Protein AF-A0A818KPI6-F1 (afdb_monomer)

Sequence (469 aa):
MSRLKVVLLTESNSLTGNDALPYKYYGQKLWEKIQSIVEELHHRCESVDLHKLDFQEHESVNKFLNADIVIMDVTNPDRRPTFMYHKGNRESMDCMDDIVLIQASGVENDNAIQDLKTTCKIKLLIVYRYDESKDVFYDITQSSSPPPLLNTTLKCFLERAADNIQKGLADRYISRMNTRKVELQDSKAYHDFLWNEVCAEMLNETNQEYVTPKLITKLMYAFRDIQDYESMIKLNQRCEQLLEIAKKIRNNMMISYLTAFARSRRNEPGDRDEALSILEHLCHTKKTESELSNDVICLCGRIYKDKYTESFCQDQESLDKAIEWYRRGFAADPNIYAGINLLFLLAIKTEDLKRNNEAYRIIIQLNALLGKKGRSLRDLTDYWDVATYFELHAVQRDWSKACLAALHMYLLNPPIWYLKSTINNLKILHQATRMRNQKKLQQQRSIISDDEDVYSFWIDFFSDSIDSV

Radius of gyration: 31.53 Å; Cα contacts (8 Å, |Δi|>4): 541; chains: 1; bounding box: 68×49×95 Å

Structure (mmCIF, N/CA/C/O backbone):
data_AF-A0A818KPI6-F1
#
_entry.id   AF-A0A818KPI6-F1
#
loop_
_atom_site.group_PDB
_atom_site.id
_atom_site.type_symbol
_atom_site.label_atom_id
_atom_site.label_alt_id
_atom_site.label_comp_id
_atom_site.label_asym_id
_atom_site.label_entity_id
_atom_site.label_seq_id
_atom_site.pdbx_PDB_ins_code
_atom_site.Cartn_x
_atom_site.Cartn_y
_atom_site.Cartn_z
_atom_site.occupancy
_atom_site.B_iso_or_equiv
_atom_site.auth_seq_id
_atom_site.auth_comp_id
_atom_site.auth_asym_id
_atom_site.auth_atom_id
_atom_site.pdbx_PDB_model_num
ATOM 1 N N . MET A 1 1 ? 23.980 13.542 -14.023 1.00 52.22 1 MET A N 1
ATOM 2 C CA . MET A 1 1 ? 22.883 12.872 -14.752 1.00 52.22 1 MET A CA 1
ATOM 3 C C . MET A 1 1 ? 22.825 11.427 -14.296 1.00 52.22 1 MET A C 1
ATOM 5 O O . MET A 1 1 ? 23.882 10.810 -14.182 1.00 52.22 1 MET A O 1
ATOM 9 N N . SER A 1 2 ? 21.639 10.913 -13.959 1.00 60.34 2 SER A N 1
ATOM 10 C CA . SER A 1 2 ? 21.496 9.492 -13.631 1.00 60.34 2 SER A CA 1
ATOM 11 C C . SER A 1 2 ? 21.806 8.648 -14.872 1.00 60.34 2 SER A C 1
ATOM 13 O O . SER A 1 2 ? 21.572 9.069 -16.007 1.00 60.34 2 SER A O 1
ATOM 15 N N . ARG A 1 3 ? 22.402 7.475 -14.657 1.00 78.56 3 ARG A N 1
ATOM 16 C CA . ARG A 1 3 ? 22.762 6.563 -15.744 1.00 78.56 3 ARG A CA 1
ATOM 17 C C . ARG A 1 3 ? 21.515 5.800 -16.176 1.00 78.56 3 ARG A C 1
ATOM 19 O O . ARG A 1 3 ? 20.946 5.089 -15.352 1.00 78.56 3 ARG A O 1
ATOM 26 N N . LEU A 1 4 ? 21.126 5.927 -17.443 1.00 85.19 4 LEU A N 1
ATOM 27 C CA . LEU A 1 4 ? 20.050 5.122 -18.018 1.00 85.19 4 LEU A CA 1
ATOM 28 C C . LEU A 1 4 ? 20.442 3.644 -18.048 1.00 85.19 4 LEU A C 1
ATOM 30 O O . LEU A 1 4 ? 21.602 3.315 -18.314 1.00 85.19 4 LEU A O 1
ATOM 34 N N . LYS A 1 5 ? 19.470 2.762 -17.816 1.00 88.06 5 LYS A N 1
ATOM 35 C CA . LYS A 1 5 ? 19.570 1.334 -18.134 1.00 88.06 5 LYS A CA 1
ATOM 36 C C . LYS A 1 5 ? 19.090 1.109 -19.564 1.00 88.06 5 LYS A C 1
ATOM 38 O O . LYS A 1 5 ? 17.887 1.046 -19.812 1.00 88.06 5 LYS A O 1
ATOM 43 N N . VAL A 1 6 ? 20.032 1.008 -20.493 1.00 91.50 6 VAL A N 1
ATOM 44 C CA . VAL A 1 6 ? 19.756 0.738 -21.905 1.00 91.50 6 VAL A CA 1
ATOM 45 C C . VAL A 1 6 ? 19.936 -0.753 -22.163 1.00 91.50 6 VAL A C 1
ATOM 47 O O . VAL A 1 6 ? 21.008 -1.306 -21.910 1.00 91.50 6 VAL A O 1
ATOM 50 N N . VAL A 1 7 ? 18.890 -1.401 -22.670 1.00 92.50 7 VAL A N 1
ATOM 51 C CA . VAL A 1 7 ? 18.934 -2.805 -23.088 1.00 92.50 7 VAL A CA 1
ATOM 52 C C . VAL A 1 7 ? 18.914 -2.879 -24.607 1.00 92.50 7 VAL A C 1
ATOM 54 O O . VAL A 1 7 ? 18.008 -2.362 -25.259 1.00 92.50 7 VAL A O 1
ATOM 57 N N . LEU A 1 8 ? 19.919 -3.540 -25.168 1.00 91.38 8 LEU A N 1
ATOM 58 C CA . LEU A 1 8 ? 19.976 -3.900 -26.577 1.00 91.38 8 LEU A CA 1
ATOM 59 C C . LEU A 1 8 ? 19.302 -5.256 -26.743 1.00 91.38 8 LEU A C 1
ATOM 61 O O . LEU A 1 8 ? 19.746 -6.244 -26.150 1.00 91.38 8 LEU A O 1
ATOM 65 N N . LEU A 1 9 ? 18.232 -5.310 -27.531 1.00 87.06 9 LEU A N 1
ATOM 66 C CA . LEU A 1 9 ? 17.598 -6.581 -27.840 1.00 87.06 9 LEU A CA 1
ATOM 67 C C . LEU A 1 9 ? 18.358 -7.244 -28.988 1.00 87.06 9 LEU A C 1
ATOM 69 O O . LEU A 1 9 ? 18.337 -6.765 -30.120 1.00 87.06 9 LEU A O 1
ATOM 73 N N . THR A 1 10 ? 19.086 -8.306 -28.660 1.00 80.62 10 THR A N 1
ATOM 74 C CA . THR A 1 10 ? 19.972 -9.015 -29.581 1.00 80.62 10 THR A CA 1
ATOM 75 C C . THR A 1 10 ? 19.346 -10.320 -30.052 1.00 80.62 10 THR A C 1
ATOM 77 O O . THR A 1 10 ? 18.404 -10.845 -29.461 1.00 80.62 10 THR A O 1
ATOM 80 N N . GLU A 1 11 ? 19.894 -10.861 -31.135 1.00 73.94 11 GLU A N 1
ATOM 81 C CA . GLU A 1 11 ? 19.499 -12.154 -31.684 1.00 73.94 11 GLU A CA 1
ATOM 82 C C . GLU A 1 11 ? 20.667 -13.140 -31.504 1.00 73.94 11 GLU A C 1
ATOM 84 O O . GLU A 1 11 ? 21.707 -12.995 -32.155 1.00 73.94 11 GLU A O 1
ATOM 89 N N . SER A 1 12 ? 20.545 -14.149 -30.627 1.00 59.47 12 SER A N 1
ATOM 90 C CA . SER A 1 12 ? 21.544 -15.232 -30.580 1.00 59.47 12 SER A CA 1
ATOM 91 C C . SER A 1 12 ? 21.325 -16.262 -31.693 1.00 59.47 12 SER A C 1
ATOM 93 O O . SER A 1 12 ? 20.212 -16.713 -31.949 1.00 59.47 12 SER A O 1
ATOM 95 N N . ASN A 1 13 ? 22.442 -16.689 -32.291 1.00 50.91 13 ASN A N 1
ATOM 96 C CA . ASN A 1 13 ? 22.673 -17.816 -33.212 1.00 50.91 13 ASN A CA 1
ATOM 97 C C . ASN A 1 13 ? 21.640 -18.978 -33.230 1.00 50.91 13 ASN A C 1
ATOM 99 O O . ASN A 1 13 ? 21.937 -20.072 -32.754 1.00 50.91 13 ASN A O 1
ATOM 103 N N . SER A 1 14 ? 20.494 -18.813 -33.894 1.00 41.81 14 SER A N 1
ATOM 104 C CA . SER A 1 14 ? 19.604 -19.937 -34.266 1.00 41.81 14 SER A CA 1
ATOM 105 C C . SER A 1 14 ? 19.355 -20.072 -35.775 1.00 41.81 14 SER A C 1
ATOM 107 O O . SER A 1 14 ? 18.495 -20.839 -36.194 1.00 41.81 14 SER A O 1
ATOM 109 N N . LEU A 1 15 ? 20.136 -19.389 -36.620 1.00 41.00 15 LEU A N 1
ATOM 110 C CA . LEU A 1 15 ? 20.087 -19.569 -38.076 1.00 41.00 15 LEU A CA 1
ATOM 111 C C . LEU A 1 15 ? 21.225 -20.492 -38.535 1.00 41.00 15 LEU A C 1
ATOM 113 O O . LEU A 1 15 ? 22.336 -20.045 -38.818 1.00 41.00 15 LEU A O 1
ATOM 117 N N . THR A 1 16 ? 20.948 -21.794 -38.605 1.00 37.75 16 THR A N 1
ATOM 118 C CA . THR A 1 16 ? 21.800 -22.817 -39.240 1.00 37.75 16 THR A CA 1
ATOM 119 C C . THR A 1 16 ? 21.494 -22.942 -40.740 1.00 37.75 16 THR A C 1
ATOM 121 O O . THR A 1 16 ? 21.268 -24.041 -41.242 1.00 37.75 16 THR A O 1
ATOM 124 N N . GLY A 1 17 ? 21.456 -21.819 -41.465 1.00 39.09 17 GLY A N 1
ATOM 125 C CA . GLY A 1 17 ? 21.168 -21.780 -42.904 1.00 39.09 17 GLY A CA 1
ATOM 126 C C . GLY A 1 17 ? 22.011 -20.740 -43.644 1.00 39.09 17 GLY A C 1
ATOM 127 O O . GLY A 1 17 ? 22.264 -19.655 -43.124 1.00 39.09 17 GLY A O 1
ATOM 128 N N . ASN A 1 18 ? 22.441 -21.078 -44.864 1.00 37.44 18 ASN A N 1
ATOM 129 C CA . ASN A 1 18 ? 23.335 -20.284 -45.722 1.00 37.44 18 ASN A CA 1
ATOM 130 C C . ASN A 1 18 ? 22.754 -18.940 -46.225 1.00 37.44 18 ASN A C 1
ATOM 132 O O . ASN A 1 18 ? 23.458 -18.223 -46.928 1.00 37.44 18 ASN A O 1
ATOM 136 N N . ASP A 1 19 ? 21.535 -18.556 -45.836 1.00 40.16 19 ASP A N 1
ATOM 137 C CA . ASP A 1 19 ? 20.882 -17.307 -46.270 1.00 40.16 19 ASP A CA 1
ATOM 138 C C . ASP A 1 19 ? 21.080 -16.120 -45.293 1.00 40.16 19 ASP A C 1
ATOM 140 O O . ASP A 1 19 ? 20.613 -15.011 -45.534 1.00 40.16 19 ASP A O 1
ATOM 144 N N . ALA A 1 20 ? 21.820 -16.305 -44.191 1.00 44.19 20 ALA A N 1
ATOM 145 C CA . ALA A 1 20 ? 21.955 -15.328 -43.095 1.00 44.19 20 ALA A CA 1
ATOM 146 C C . ALA A 1 20 ? 23.072 -14.261 -43.264 1.00 44.19 20 ALA A C 1
ATOM 148 O O . ALA A 1 20 ? 23.573 -13.728 -42.271 1.00 44.19 20 ALA A O 1
ATOM 149 N N . LEU A 1 21 ? 23.537 -13.972 -44.483 1.00 44.94 21 LEU A N 1
ATOM 150 C CA . LEU A 1 21 ? 24.880 -13.395 -44.682 1.00 44.94 21 LEU A CA 1
ATOM 151 C C . LEU A 1 21 ? 25.025 -11.848 -44.637 1.00 44.94 21 LEU A C 1
ATOM 153 O O . LEU A 1 21 ? 26.078 -11.410 -44.177 1.00 44.94 21 LEU A O 1
ATOM 157 N N . PRO A 1 22 ? 24.038 -10.992 -44.988 1.00 44.88 22 PRO A N 1
ATOM 158 C CA . PRO A 1 22 ? 24.180 -9.531 -44.830 1.00 44.88 22 PRO A CA 1
ATOM 159 C C . PRO A 1 22 ? 23.738 -9.022 -43.446 1.00 44.88 22 PRO A C 1
ATOM 161 O O . PRO A 1 22 ? 24.475 -8.299 -42.775 1.00 44.88 22 PRO A O 1
ATOM 164 N N . TYR A 1 23 ? 22.557 -9.439 -42.974 1.00 50.38 23 TYR A N 1
ATOM 165 C CA . TYR A 1 23 ? 21.965 -8.937 -41.725 1.00 50.38 23 TYR A CA 1
ATOM 166 C C . TYR A 1 23 ? 22.802 -9.276 -40.487 1.00 50.38 23 TYR A C 1
ATOM 168 O O . TYR A 1 23 ? 22.930 -8.458 -39.580 1.00 50.38 23 TYR A O 1
ATOM 176 N N . LYS A 1 24 ? 23.451 -10.446 -40.477 1.00 55.09 24 LYS A N 1
ATOM 177 C CA . LYS A 1 24 ? 24.303 -10.885 -39.365 1.00 55.09 24 LYS A CA 1
ATOM 178 C C . LYS A 1 24 ? 25.578 -10.044 -39.232 1.00 55.09 24 LYS A C 1
ATOM 180 O O . LYS A 1 24 ? 25.987 -9.725 -38.120 1.00 55.09 24 LYS A O 1
ATOM 185 N N . TYR A 1 25 ? 26.191 -9.669 -40.357 1.00 53.59 25 TYR A N 1
ATOM 186 C CA . TYR A 1 25 ? 27.439 -8.902 -40.371 1.00 53.59 25 TYR A CA 1
ATOM 187 C C . TYR A 1 25 ? 27.203 -7.414 -40.077 1.00 53.59 25 TYR A C 1
ATOM 189 O O . TYR A 1 25 ? 27.909 -6.824 -39.256 1.00 53.59 25 TYR A O 1
ATOM 197 N N . TYR A 1 26 ? 26.177 -6.807 -40.685 1.00 64.75 26 TYR A N 1
ATOM 198 C CA . TYR A 1 26 ? 25.840 -5.403 -40.422 1.00 64.75 26 TYR A CA 1
ATOM 199 C C . TYR A 1 26 ? 25.188 -5.203 -39.050 1.00 64.75 26 TYR A C 1
ATOM 201 O O . TYR A 1 26 ? 25.469 -4.196 -38.402 1.00 64.75 26 TYR A O 1
ATOM 209 N N . GLY A 1 27 ? 24.401 -6.173 -38.570 1.00 73.44 27 GLY A N 1
ATOM 210 C CA . GLY A 1 27 ? 23.798 -6.144 -37.237 1.00 73.44 27 GLY A CA 1
ATOM 211 C C . GLY A 1 27 ? 24.841 -6.127 -36.119 1.00 73.44 27 GLY A C 1
ATOM 212 O O . GLY A 1 27 ? 24.737 -5.319 -35.202 1.00 73.44 27 GLY A O 1
ATOM 213 N N . GLN A 1 28 ? 25.908 -6.931 -36.225 1.00 78.19 28 GLN A N 1
ATOM 214 C CA . GLN A 1 28 ? 26.995 -6.897 -35.240 1.00 78.19 28 GLN A CA 1
ATOM 215 C C . GLN A 1 28 ? 27.688 -5.524 -35.202 1.00 78.19 28 GLN A C 1
ATOM 217 O O . GLN A 1 28 ? 27.847 -4.947 -34.128 1.00 78.19 28 GLN A O 1
ATOM 222 N N . LYS A 1 29 ? 28.033 -4.960 -36.369 1.00 84.19 29 LYS A N 1
ATOM 223 C CA . LYS A 1 29 ? 28.643 -3.621 -36.453 1.00 84.19 29 LYS A CA 1
ATOM 224 C C . LYS A 1 29 ? 27.731 -2.517 -35.919 1.00 84.19 29 LYS A C 1
ATOM 226 O O . LYS A 1 29 ? 28.212 -1.548 -35.332 1.00 84.19 29 LYS A O 1
ATOM 231 N N . LEU A 1 30 ? 26.426 -2.631 -36.162 1.00 86.00 30 LEU A N 1
ATOM 232 C CA . LEU A 1 30 ? 25.432 -1.701 -35.637 1.00 86.00 30 LEU A CA 1
ATOM 233 C C . LEU A 1 30 ? 25.415 -1.755 -34.105 1.00 86.00 30 LEU A C 1
ATOM 235 O O . LEU A 1 30 ? 25.507 -0.708 -33.465 1.00 86.00 30 LEU A O 1
ATOM 239 N N . TRP A 1 31 ? 25.378 -2.955 -33.519 1.00 87.38 31 TRP A N 1
ATOM 240 C CA . TRP A 1 31 ? 25.379 -3.124 -32.066 1.00 87.38 31 TRP A CA 1
ATOM 241 C C . TRP A 1 31 ? 26.663 -2.646 -31.400 1.00 87.38 31 TRP A C 1
ATOM 243 O O . TRP A 1 31 ? 26.575 -1.955 -30.389 1.00 87.38 31 TRP A O 1
ATOM 253 N N . GLU A 1 32 ? 27.830 -2.910 -31.989 1.00 87.62 32 GLU A N 1
ATOM 254 C CA . GLU A 1 32 ? 29.113 -2.386 -31.497 1.00 87.62 32 GLU A CA 1
ATOM 255 C C . GLU A 1 32 ? 29.120 -0.846 -31.471 1.00 87.62 32 GLU A C 1
ATOM 257 O O . GLU A 1 32 ? 29.534 -0.235 -30.483 1.00 87.62 32 GLU A O 1
ATOM 262 N N . LYS A 1 33 ? 28.587 -0.195 -32.517 1.00 89.75 33 LYS A N 1
ATOM 263 C CA . LYS A 1 33 ? 28.471 1.274 -32.555 1.00 89.75 33 LYS A CA 1
ATOM 264 C C . LYS A 1 33 ? 27.476 1.807 -31.531 1.00 89.75 33 LYS A C 1
ATOM 266 O O . LYS A 1 33 ? 27.766 2.806 -30.880 1.00 89.75 33 LYS A O 1
ATOM 271 N N . ILE A 1 34 ? 26.323 1.160 -31.369 1.00 91.19 34 ILE A N 1
ATOM 272 C CA . ILE A 1 34 ? 25.312 1.576 -30.388 1.00 91.19 34 ILE A CA 1
ATOM 273 C C . ILE A 1 34 ? 25.848 1.421 -28.968 1.00 91.19 34 ILE A C 1
ATOM 275 O O . ILE A 1 34 ? 25.739 2.356 -28.175 1.00 91.19 34 ILE A O 1
ATOM 279 N N . GLN A 1 35 ? 26.479 0.289 -28.664 1.00 90.75 35 GLN A N 1
ATOM 280 C CA . GLN A 1 35 ? 27.105 0.045 -27.371 1.00 90.75 35 GLN A CA 1
ATOM 281 C C . GLN A 1 35 ? 28.157 1.118 -27.058 1.00 90.75 35 GLN A C 1
ATOM 283 O O . GLN A 1 35 ? 28.107 1.716 -25.984 1.00 90.75 35 GLN A O 1
ATOM 288 N N . SER A 1 36 ? 29.025 1.450 -28.021 1.00 91.25 36 SER A N 1
ATOM 289 C CA . SER A 1 36 ? 30.022 2.514 -27.855 1.00 91.25 36 SER A CA 1
ATOM 290 C C . SER A 1 36 ? 29.397 3.873 -27.515 1.00 91.25 36 SER A C 1
ATOM 292 O O . SER A 1 36 ? 29.967 4.602 -26.709 1.00 91.25 36 SER A O 1
ATOM 294 N N . ILE A 1 37 ? 28.241 4.227 -28.092 1.00 92.00 37 ILE A N 1
ATOM 295 C CA . ILE A 1 37 ? 27.549 5.496 -27.794 1.00 92.00 37 ILE A CA 1
ATOM 296 C C . ILE A 1 37 ? 26.983 5.488 -26.372 1.00 92.00 37 ILE A C 1
ATOM 298 O O . ILE A 1 37 ? 27.109 6.471 -25.642 1.00 92.00 37 ILE A O 1
ATOM 302 N N . VAL A 1 38 ? 26.336 4.388 -25.976 1.00 91.25 38 VAL A N 1
ATOM 303 C CA . VAL A 1 38 ? 25.745 4.241 -24.637 1.00 91.25 38 VAL A CA 1
ATOM 304 C C . VAL A 1 38 ? 26.839 4.329 -23.566 1.00 91.25 38 VAL A C 1
ATOM 306 O O . VAL A 1 38 ? 26.659 5.005 -22.551 1.00 91.25 38 VAL A O 1
ATOM 309 N N . GLU A 1 39 ? 27.991 3.705 -23.816 1.00 90.00 39 GLU A N 1
ATOM 310 C CA . GLU A 1 39 ? 29.166 3.753 -22.942 1.00 90.00 39 GLU A CA 1
ATOM 311 C C . GLU A 1 39 ? 29.824 5.145 -22.907 1.00 90.00 39 GLU A C 1
ATOM 313 O O . GLU A 1 39 ? 30.192 5.611 -21.824 1.00 90.00 39 GLU A O 1
ATOM 318 N N . GLU A 1 40 ? 29.911 5.845 -24.048 1.00 91.94 40 GLU A N 1
ATOM 319 C CA . GLU A 1 40 ? 30.403 7.232 -24.139 1.00 91.94 40 GLU A CA 1
ATOM 320 C C . GLU A 1 40 ? 29.549 8.189 -23.292 1.00 91.94 40 GLU A C 1
ATOM 322 O O . GLU A 1 40 ? 30.080 9.062 -22.608 1.00 91.94 40 GLU A O 1
ATOM 327 N N . LEU A 1 41 ? 28.228 7.987 -23.273 1.00 90.06 41 LEU A N 1
ATOM 328 C CA . LEU A 1 41 ? 27.287 8.730 -22.426 1.00 90.06 41 LEU A CA 1
ATOM 329 C C . LEU A 1 41 ? 27.268 8.258 -20.961 1.00 90.06 41 LEU A C 1
ATOM 331 O O . LEU A 1 41 ? 26.479 8.751 -20.149 1.00 90.06 41 LEU A O 1
ATOM 335 N N . HIS A 1 42 ? 28.132 7.306 -20.599 1.00 87.94 42 HIS A N 1
ATOM 336 C CA . HIS A 1 42 ? 28.221 6.703 -19.271 1.00 87.94 42 HIS A CA 1
ATOM 337 C C . HIS A 1 42 ? 26.912 6.058 -18.789 1.00 87.94 42 HIS A C 1
ATOM 339 O O . HIS A 1 42 ? 26.653 6.006 -17.584 1.00 87.94 42 HIS A O 1
ATOM 345 N N . HIS A 1 43 ? 26.071 5.570 -19.699 1.00 89.31 43 HIS A N 1
ATOM 346 C CA . HIS A 1 43 ? 24.873 4.801 -19.373 1.00 89.31 43 HIS A CA 1
ATOM 347 C C . HIS A 1 43 ? 25.208 3.312 -19.183 1.00 89.31 43 HIS A C 1
ATOM 349 O O . HIS A 1 43 ? 26.260 2.833 -19.605 1.00 89.31 43 HIS A O 1
ATOM 355 N N . ARG A 1 44 ? 24.335 2.566 -18.497 1.00 88.56 44 ARG A N 1
ATOM 356 C CA . ARG A 1 44 ? 24.491 1.114 -18.337 1.00 88.56 44 ARG A CA 1
ATOM 357 C C . ARG A 1 44 ? 23.944 0.441 -19.591 1.00 88.56 44 ARG A C 1
ATOM 359 O O . ARG A 1 44 ? 22.760 0.584 -19.874 1.00 88.56 44 ARG A O 1
ATOM 366 N N . CYS A 1 45 ? 24.798 -0.287 -20.302 1.00 90.56 45 CYS A N 1
ATOM 367 C CA . CYS A 1 45 ? 24.422 -1.059 -21.479 1.00 90.56 45 CYS A CA 1
ATOM 368 C C . CYS A 1 45 ? 24.358 -2.546 -21.126 1.00 90.56 45 CYS A C 1
ATOM 370 O O . CYS A 1 45 ? 25.328 -3.104 -20.614 1.00 90.56 45 CYS A O 1
ATOM 372 N N . GLU A 1 46 ? 23.232 -3.191 -21.406 1.00 90.44 46 GLU A N 1
ATOM 373 C CA . GLU A 1 46 ? 23.077 -4.644 -21.313 1.00 90.44 46 GLU A CA 1
ATOM 374 C C . GLU A 1 46 ? 22.499 -5.189 -22.615 1.00 90.44 46 GLU A C 1
ATOM 376 O O . GLU A 1 46 ? 21.896 -4.449 -23.389 1.00 90.44 46 GLU A O 1
ATOM 381 N N . SER A 1 47 ? 22.677 -6.484 -22.864 1.00 88.75 47 SER A N 1
ATOM 382 C CA . SER A 1 47 ? 22.025 -7.169 -23.977 1.00 88.75 47 SER A CA 1
ATOM 383 C C . SER A 1 47 ? 21.094 -8.260 -23.468 1.00 88.75 47 SER A C 1
ATOM 385 O O . SER A 1 47 ? 21.387 -8.942 -22.481 1.00 88.75 47 SER A O 1
ATOM 387 N N . VAL A 1 48 ? 19.958 -8.405 -24.144 1.00 88.94 48 VAL A N 1
ATOM 388 C CA . VAL A 1 48 ? 18.977 -9.460 -23.891 1.00 88.94 48 VAL A CA 1
ATOM 389 C C . VAL A 1 48 ? 18.662 -10.139 -25.212 1.00 88.94 48 VAL A C 1
ATOM 391 O O . VAL A 1 48 ? 18.294 -9.483 -26.180 1.00 88.94 48 VAL A O 1
ATOM 394 N N . ASP A 1 49 ? 18.804 -11.459 -25.231 1.00 85.69 49 ASP A N 1
ATOM 395 C CA . ASP A 1 49 ? 18.488 -12.272 -26.397 1.00 85.69 49 ASP A CA 1
ATOM 396 C C . ASP A 1 49 ? 16.974 -12.446 -26.531 1.00 85.69 49 ASP A C 1
ATOM 398 O O . ASP A 1 49 ? 16.314 -12.913 -25.597 1.00 85.69 49 ASP A O 1
ATOM 402 N N . LEU A 1 50 ? 16.440 -12.115 -27.705 1.00 84.06 50 LEU A N 1
ATOM 403 C CA . LEU A 1 50 ? 15.022 -12.242 -28.021 1.00 84.06 50 LEU A CA 1
ATOM 404 C C . LEU A 1 50 ? 14.496 -13.661 -27.782 1.00 84.06 50 LEU A C 1
ATOM 406 O O . LEU A 1 50 ? 13.412 -13.827 -27.226 1.00 84.06 50 LEU A O 1
ATOM 410 N N . HIS A 1 51 ? 15.290 -14.685 -28.107 1.00 84.50 51 HIS A N 1
ATOM 411 C CA . HIS A 1 51 ? 14.883 -16.070 -27.885 1.00 84.50 51 HIS A CA 1
ATOM 412 C C . HIS A 1 51 ? 14.661 -16.345 -26.393 1.00 84.50 51 HIS A C 1
ATOM 414 O O . HIS A 1 51 ? 13.736 -17.047 -26.015 1.00 84.50 51 HIS A O 1
ATOM 420 N N . LYS A 1 52 ? 15.457 -15.761 -25.495 1.00 85.88 52 LYS A N 1
ATOM 421 C CA . LYS A 1 52 ? 15.254 -15.956 -24.052 1.00 85.88 52 LYS A CA 1
ATOM 422 C C . LYS A 1 52 ? 13.966 -15.301 -23.550 1.00 85.88 52 LYS A C 1
ATOM 424 O O . LYS A 1 52 ? 13.367 -15.806 -22.603 1.00 85.88 52 LYS A O 1
ATOM 429 N N . LEU A 1 53 ? 13.520 -14.221 -24.194 1.00 85.06 53 LEU A N 1
ATOM 430 C CA . LEU A 1 53 ? 12.233 -13.597 -23.891 1.00 85.06 53 LEU A CA 1
ATOM 431 C C . LEU A 1 53 ? 11.046 -14.450 -24.353 1.00 85.06 53 LEU A C 1
ATOM 433 O O . LEU A 1 53 ? 10.086 -14.572 -23.592 1.00 85.06 53 LEU A O 1
ATOM 437 N N . ASP A 1 54 ? 11.140 -15.098 -25.520 1.00 82.88 54 ASP A N 1
ATOM 438 C CA . ASP A 1 54 ? 10.112 -16.031 -26.016 1.00 82.88 54 ASP A CA 1
ATOM 439 C C . ASP A 1 54 ? 9.862 -17.182 -25.027 1.00 82.88 54 ASP A C 1
ATOM 441 O O . ASP A 1 54 ? 8.722 -17.583 -24.790 1.00 82.88 54 ASP A O 1
ATOM 445 N N . PHE A 1 55 ? 10.928 -17.682 -24.394 1.00 85.00 55 PHE A N 1
ATOM 446 C CA . PHE A 1 55 ? 10.853 -18.735 -23.374 1.00 85.00 55 PHE A CA 1
ATOM 447 C C . PHE A 1 55 ? 10.588 -18.209 -21.954 1.00 85.00 55 PHE A C 1
ATOM 449 O O . PHE A 1 55 ? 10.653 -18.984 -21.000 1.00 85.00 55 PHE A O 1
ATOM 456 N N . GLN A 1 56 ? 10.293 -16.913 -21.803 1.00 82.75 56 GLN A N 1
ATOM 457 C CA . GLN A 1 56 ? 10.047 -16.247 -20.519 1.00 82.75 56 GLN A CA 1
ATOM 458 C C . GLN A 1 56 ? 11.148 -16.512 -19.478 1.00 82.75 56 GLN A C 1
ATOM 460 O O . GLN A 1 56 ? 10.885 -16.697 -18.289 1.00 82.75 56 GLN A O 1
ATOM 465 N N . GLU A 1 57 ? 12.406 -16.539 -19.925 1.00 86.75 57 GLU A N 1
ATOM 466 C CA . GLU A 1 57 ? 13.552 -16.763 -19.052 1.00 86.75 57 GLU A CA 1
ATOM 467 C C . GLU A 1 57 ? 13.672 -15.607 -18.052 1.00 86.75 57 GLU A C 1
ATOM 469 O O . GLU A 1 57 ? 13.811 -14.441 -18.430 1.00 86.75 57 GLU A O 1
ATOM 474 N N . HIS A 1 58 ? 13.569 -15.942 -16.766 1.00 77.62 58 HIS A N 1
ATOM 475 C CA . HIS A 1 58 ? 13.311 -14.983 -15.696 1.00 77.62 58 HIS A CA 1
ATOM 476 C C . HIS A 1 58 ? 14.327 -13.831 -15.645 1.00 77.62 58 HIS A C 1
ATOM 478 O O . HIS A 1 58 ? 13.936 -12.680 -15.442 1.00 77.62 58 HIS A O 1
ATOM 484 N N . GLU A 1 59 ? 15.621 -14.093 -15.855 1.00 83.31 59 GLU A N 1
ATOM 485 C CA . GLU A 1 59 ? 16.646 -13.046 -15.814 1.00 83.31 59 GLU A CA 1
ATOM 486 C C . GLU A 1 59 ? 16.521 -12.095 -17.011 1.00 83.31 59 GLU A C 1
ATOM 488 O O . GLU A 1 59 ? 16.553 -10.874 -16.839 1.00 83.31 59 GLU A O 1
ATOM 493 N N . SER A 1 60 ? 16.324 -12.642 -18.213 1.00 86.25 60 SER A N 1
ATOM 494 C CA . SER A 1 60 ? 16.136 -11.864 -19.443 1.00 86.25 60 SER A CA 1
ATOM 495 C C . SER A 1 60 ? 14.869 -11.014 -19.404 1.00 86.25 60 SER A C 1
ATOM 497 O O . SER A 1 60 ? 14.922 -9.827 -19.732 1.00 86.25 60 SER A O 1
ATOM 499 N N . VAL A 1 61 ? 13.747 -11.580 -18.945 1.00 83.88 61 VAL A N 1
ATOM 500 C CA . VAL A 1 61 ? 12.484 -10.844 -18.782 1.00 83.88 61 VAL A CA 1
ATOM 501 C C . VAL A 1 61 ? 12.659 -9.712 -17.774 1.00 83.88 61 VAL A C 1
ATOM 503 O O . VAL A 1 61 ? 12.279 -8.578 -18.058 1.00 83.88 61 VAL A O 1
ATOM 506 N N . ASN A 1 62 ? 13.297 -9.972 -16.631 1.00 79.75 62 ASN A N 1
ATOM 507 C CA . ASN A 1 62 ? 13.528 -8.933 -15.630 1.00 79.75 62 ASN A CA 1
ATOM 508 C C . ASN A 1 62 ? 14.445 -7.821 -16.147 1.00 79.75 62 ASN A C 1
ATOM 510 O O . ASN A 1 62 ? 14.139 -6.650 -15.934 1.00 79.75 62 ASN A O 1
ATOM 514 N N . LYS A 1 63 ? 15.527 -8.146 -16.866 1.00 85.75 63 LYS A N 1
ATOM 515 C CA . LYS A 1 63 ? 16.393 -7.143 -17.514 1.00 85.75 63 LYS A CA 1
ATOM 516 C C . LYS A 1 63 ? 15.616 -6.287 -18.509 1.00 85.75 63 LYS A C 1
ATOM 518 O O . LYS A 1 63 ? 15.704 -5.063 -18.468 1.00 85.75 63 LYS A O 1
ATOM 523 N N . PHE A 1 64 ? 14.824 -6.926 -19.366 1.00 88.12 64 PHE A N 1
ATOM 524 C CA . PHE A 1 64 ? 14.031 -6.260 -20.394 1.00 88.12 64 PHE A CA 1
ATOM 525 C C . PHE A 1 64 ? 12.949 -5.340 -19.811 1.00 88.12 64 PHE A C 1
ATOM 527 O O . PHE A 1 64 ? 12.807 -4.197 -20.247 1.00 88.12 64 PHE A O 1
ATOM 534 N N . LEU A 1 65 ? 12.197 -5.800 -18.808 1.00 81.00 65 LEU A N 1
ATOM 535 C CA . LEU A 1 65 ? 11.133 -5.006 -18.185 1.00 81.00 65 LEU A CA 1
ATOM 536 C C . LEU A 1 65 ? 11.687 -3.875 -17.306 1.00 81.00 65 LEU A C 1
ATOM 538 O O . LEU A 1 65 ? 11.080 -2.810 -17.235 1.00 81.00 65 LEU A O 1
ATOM 542 N N . ASN A 1 66 ? 12.858 -4.064 -16.690 1.00 78.56 66 ASN A N 1
ATOM 543 C CA . ASN A 1 66 ? 13.509 -3.043 -15.861 1.00 78.56 66 ASN A CA 1
ATOM 544 C C . ASN A 1 66 ? 14.394 -2.058 -16.645 1.00 78.56 66 ASN A C 1
ATOM 546 O O . ASN A 1 66 ? 15.029 -1.194 -16.035 1.00 78.56 66 ASN A O 1
ATOM 550 N N . ALA A 1 67 ? 14.453 -2.169 -17.973 1.00 87.00 67 ALA A N 1
ATOM 551 C CA . ALA A 1 67 ? 15.176 -1.228 -18.818 1.00 87.00 67 ALA A CA 1
ATOM 552 C C . ALA A 1 67 ? 14.457 0.127 -18.895 1.00 87.00 67 ALA A C 1
ATOM 554 O O . ALA A 1 67 ? 13.246 0.184 -19.142 1.00 87.00 67 ALA A O 1
ATOM 555 N N . ASP A 1 68 ? 15.218 1.217 -18.771 1.00 85.62 68 ASP A N 1
ATOM 556 C CA . ASP A 1 68 ? 14.725 2.569 -19.035 1.00 85.62 68 ASP A CA 1
ATOM 557 C C . ASP A 1 68 ? 14.404 2.745 -20.522 1.00 85.62 68 ASP A C 1
ATOM 559 O O . ASP A 1 68 ? 13.373 3.315 -20.869 1.00 85.62 68 ASP A O 1
ATOM 563 N N . ILE A 1 69 ? 15.282 2.228 -21.385 1.00 91.00 69 ILE A N 1
ATOM 564 C CA . ILE A 1 69 ? 15.157 2.269 -22.843 1.00 91.00 69 ILE A CA 1
ATOM 565 C C . ILE A 1 69 ? 15.542 0.901 -23.390 1.00 91.00 69 ILE A C 1
ATOM 567 O O . ILE A 1 69 ? 16.619 0.388 -23.077 1.00 91.00 69 ILE A O 1
ATOM 571 N N . VAL A 1 70 ? 14.696 0.339 -24.248 1.00 91.88 70 VAL A N 1
ATOM 572 C CA . VAL A 1 70 ? 15.068 -0.804 -25.083 1.00 91.88 70 VAL A CA 1
ATOM 573 C C . VAL A 1 70 ? 15.337 -0.317 -26.502 1.00 91.88 70 VAL A C 1
ATOM 575 O O . VAL A 1 70 ? 14.547 0.446 -27.058 1.00 91.88 70 VAL A O 1
ATOM 578 N N . ILE A 1 71 ? 16.445 -0.765 -27.092 1.00 92.62 71 ILE A N 1
ATOM 579 C CA . ILE A 1 71 ? 16.762 -0.553 -28.507 1.00 92.62 71 ILE A CA 1
ATOM 580 C C . ILE A 1 71 ? 16.524 -1.863 -29.258 1.00 92.62 71 ILE A C 1
ATOM 582 O O . ILE A 1 71 ? 17.106 -2.892 -28.910 1.00 92.62 71 ILE A O 1
ATOM 586 N N . MET A 1 72 ? 15.660 -1.821 -30.272 1.00 90.50 72 MET A N 1
ATOM 587 C CA . MET A 1 72 ? 15.228 -2.989 -31.047 1.00 90.50 72 MET A CA 1
ATOM 588 C C . MET A 1 72 ? 15.473 -2.753 -32.534 1.00 90.50 72 MET A C 1
ATOM 590 O O . MET A 1 72 ? 14.948 -1.787 -33.084 1.00 90.50 72 MET A O 1
ATOM 594 N N . ASP A 1 73 ? 16.225 -3.636 -33.191 1.00 89.06 73 ASP A N 1
ATOM 595 C CA . ASP A 1 73 ? 16.328 -3.648 -34.653 1.00 89.06 73 ASP A CA 1
ATOM 596 C C . ASP A 1 73 ? 15.303 -4.627 -35.230 1.00 89.06 73 ASP A C 1
ATOM 598 O O . ASP A 1 73 ? 15.411 -5.836 -35.053 1.00 89.06 73 ASP A O 1
ATOM 602 N N . VAL A 1 74 ? 14.295 -4.091 -35.918 1.00 88.00 74 VAL A N 1
ATOM 603 C CA . VAL A 1 74 ? 13.176 -4.853 -36.498 1.00 88.00 74 VAL A CA 1
ATOM 604 C C . VAL A 1 74 ? 13.345 -5.074 -38.001 1.00 88.00 74 VAL A C 1
ATOM 606 O O . VAL A 1 74 ? 12.380 -5.341 -38.728 1.00 88.00 74 VAL A O 1
ATOM 609 N N . THR A 1 75 ? 14.580 -4.950 -38.487 1.00 86.00 75 THR A N 1
ATOM 610 C CA . THR A 1 75 ? 14.917 -5.163 -39.893 1.00 86.00 75 THR A CA 1
ATOM 611 C C . THR A 1 75 ? 14.525 -6.563 -40.364 1.00 86.00 75 THR A C 1
ATOM 613 O O . THR A 1 75 ? 13.969 -6.676 -41.454 1.00 86.00 75 THR A O 1
ATOM 616 N N . ASN A 1 76 ? 14.721 -7.597 -39.538 1.00 83.56 76 ASN A N 1
ATOM 617 C CA . ASN A 1 76 ? 14.363 -8.982 -39.850 1.00 83.56 76 ASN A CA 1
ATOM 618 C C . ASN A 1 76 ? 12.833 -9.216 -39.780 1.00 83.56 76 ASN A C 1
ATOM 620 O O . ASN A 1 76 ? 12.274 -9.164 -38.679 1.00 83.56 76 ASN A O 1
ATOM 624 N N . PRO A 1 77 ? 12.148 -9.512 -40.906 1.00 82.50 77 PRO A N 1
ATOM 625 C CA . PRO A 1 77 ? 10.701 -9.733 -40.928 1.00 82.50 77 PRO A CA 1
ATOM 626 C C . PRO A 1 77 ? 10.219 -10.853 -40.002 1.00 82.50 77 PRO A C 1
ATOM 628 O O . PRO A 1 77 ? 9.212 -10.675 -39.314 1.00 82.50 77 PRO A O 1
ATOM 631 N N . ASP A 1 78 ? 10.970 -11.954 -39.911 1.00 81.31 78 ASP A N 1
ATOM 632 C CA . ASP A 1 78 ? 10.583 -13.154 -39.153 1.00 81.31 78 ASP A CA 1
ATOM 633 C C . ASP A 1 78 ? 10.463 -12.894 -37.646 1.00 81.31 78 ASP A C 1
ATOM 635 O O . ASP A 1 78 ? 9.804 -13.638 -36.919 1.00 81.31 78 ASP A O 1
ATOM 639 N N . ARG A 1 79 ? 11.112 -11.834 -37.154 1.00 79.19 79 ARG A N 1
ATOM 640 C CA . ARG A 1 79 ? 11.171 -11.494 -35.727 1.00 79.19 79 ARG A CA 1
ATOM 641 C C . ARG A 1 79 ? 10.238 -10.357 -35.337 1.00 79.19 79 ARG A C 1
ATOM 643 O O . ARG A 1 79 ? 9.958 -10.190 -34.149 1.00 79.19 79 ARG A O 1
ATOM 650 N N . ARG A 1 80 ? 9.717 -9.593 -36.307 1.00 84.81 80 ARG A N 1
ATOM 651 C CA . ARG A 1 80 ? 8.827 -8.446 -36.049 1.00 84.81 80 ARG A CA 1
ATOM 652 C C . ARG A 1 80 ? 7.650 -8.791 -35.133 1.00 84.81 80 ARG A C 1
ATOM 654 O O . ARG A 1 80 ? 7.423 -8.008 -34.213 1.00 84.81 80 ARG A O 1
ATOM 661 N N . PRO A 1 81 ? 6.933 -9.924 -35.298 1.00 86.31 81 PRO A N 1
ATOM 662 C CA . PRO A 1 81 ? 5.811 -10.251 -34.417 1.00 86.31 81 PRO A CA 1
ATOM 663 C C . PRO A 1 81 ? 6.219 -10.324 -32.940 1.00 86.31 81 PRO A C 1
ATOM 665 O O . PRO A 1 81 ? 5.564 -9.719 -32.091 1.00 86.31 81 PRO A O 1
ATOM 668 N N . THR A 1 82 ? 7.339 -10.988 -32.641 1.00 84.38 82 THR A N 1
ATOM 669 C CA . THR A 1 82 ? 7.873 -11.111 -31.280 1.00 84.38 82 THR A CA 1
ATOM 670 C C . THR A 1 82 ? 8.314 -9.756 -30.721 1.00 84.38 82 THR A C 1
ATOM 672 O O . THR A 1 82 ? 7.941 -9.401 -29.601 1.00 84.38 82 THR A O 1
ATOM 675 N N . PHE A 1 83 ? 9.045 -8.953 -31.505 1.00 84.38 83 PHE A N 1
ATOM 676 C CA . PHE A 1 83 ? 9.425 -7.594 -31.099 1.00 84.38 83 PHE A CA 1
ATOM 677 C C . PHE A 1 83 ? 8.197 -6.743 -30.750 1.00 84.38 83 PHE A C 1
ATOM 679 O O . PHE A 1 83 ? 8.176 -6.083 -29.710 1.00 84.38 83 PHE A O 1
ATOM 686 N N . MET A 1 84 ? 7.158 -6.781 -31.590 1.00 85.62 84 MET A N 1
ATOM 687 C CA . MET A 1 84 ? 5.938 -6.000 -31.373 1.00 85.62 84 MET A CA 1
ATOM 688 C C . MET A 1 84 ? 5.153 -6.470 -30.148 1.00 85.62 84 MET A C 1
ATOM 690 O O . MET A 1 84 ? 4.626 -5.633 -29.416 1.00 85.62 84 MET A O 1
ATOM 694 N N . TYR A 1 85 ? 5.120 -7.777 -29.872 1.00 87.50 85 TYR A N 1
ATOM 695 C CA . TYR A 1 85 ? 4.514 -8.306 -28.649 1.00 87.50 85 TYR A CA 1
ATOM 696 C C . TYR A 1 85 ? 5.197 -7.742 -27.395 1.00 87.50 85 TYR A C 1
ATOM 698 O O . TYR A 1 85 ? 4.543 -7.158 -26.528 1.00 87.50 85 TYR A O 1
ATOM 706 N N . HIS A 1 86 ? 6.528 -7.825 -27.321 1.00 86.38 86 HIS A N 1
ATOM 707 C CA . HIS A 1 86 ? 7.272 -7.317 -26.168 1.00 86.38 86 HIS A CA 1
ATOM 708 C C . HIS A 1 86 ? 7.244 -5.786 -26.058 1.00 86.38 86 HIS A C 1
ATOM 710 O O . HIS A 1 86 ? 7.204 -5.257 -24.942 1.00 86.38 86 HIS A O 1
ATOM 716 N N . LYS A 1 87 ? 7.190 -5.067 -27.187 1.00 85.44 87 LYS A N 1
ATOM 717 C CA . LYS A 1 87 ? 6.932 -3.621 -27.194 1.00 85.44 87 LYS A CA 1
ATOM 718 C C . LYS A 1 87 ? 5.564 -3.302 -26.591 1.00 85.44 87 LYS A C 1
ATOM 720 O O . LYS A 1 87 ? 5.479 -2.428 -25.733 1.00 85.44 87 LYS A O 1
ATOM 725 N N . GLY A 1 88 ? 4.516 -4.031 -26.979 1.00 86.81 88 GLY A N 1
ATOM 726 C CA . GLY A 1 88 ? 3.175 -3.890 -26.404 1.00 86.81 88 GLY A CA 1
ATOM 727 C C . GLY A 1 88 ? 3.151 -4.138 -24.892 1.00 86.81 88 GLY A C 1
ATOM 728 O O . GLY A 1 88 ? 2.533 -3.372 -24.150 1.00 86.81 88 GLY A O 1
ATOM 729 N N . ASN A 1 89 ? 3.901 -5.134 -24.410 1.00 83.31 89 ASN A N 1
ATOM 730 C CA . ASN A 1 89 ? 4.037 -5.390 -22.973 1.00 83.31 89 ASN A CA 1
ATOM 731 C C . ASN A 1 89 ? 4.647 -4.186 -22.238 1.00 83.31 89 ASN A C 1
ATOM 733 O O . ASN A 1 89 ? 4.119 -3.766 -21.209 1.00 83.31 89 ASN A O 1
ATOM 737 N N . ARG A 1 90 ? 5.703 -3.569 -22.784 1.00 85.12 90 ARG A N 1
ATOM 738 C CA . ARG A 1 90 ? 6.304 -2.355 -22.201 1.00 85.12 90 ARG A CA 1
ATOM 739 C C . ARG A 1 90 ? 5.360 -1.153 -22.237 1.00 85.12 90 ARG A C 1
ATOM 741 O O . ARG A 1 90 ? 5.277 -0.421 -21.252 1.00 85.12 90 ARG A O 1
ATOM 748 N N . GLU A 1 91 ? 4.580 -0.990 -23.306 1.00 82.50 91 GLU A N 1
ATOM 749 C CA . GLU A 1 91 ? 3.549 0.055 -23.376 1.00 82.50 91 GLU A CA 1
ATOM 750 C C . GLU A 1 91 ? 2.478 -0.114 -22.293 1.00 82.50 91 GLU A C 1
ATOM 752 O O . GLU A 1 91 ? 2.048 0.870 -21.693 1.00 82.50 91 GLU A O 1
ATOM 757 N N . SER A 1 92 ? 2.087 -1.353 -21.981 1.00 78.50 92 SER A N 1
ATOM 758 C CA . SER A 1 92 ? 1.139 -1.628 -20.893 1.00 78.50 92 SER A CA 1
ATOM 759 C C . SER A 1 92 ? 1.664 -1.214 -19.508 1.00 78.50 92 SER A C 1
ATOM 761 O O . SER A 1 92 ? 0.875 -0.963 -18.601 1.00 78.50 92 SER A O 1
ATOM 763 N N . MET A 1 93 ? 2.989 -1.088 -19.362 1.00 71.50 93 MET A N 1
ATOM 764 C CA . MET A 1 93 ? 3.678 -0.679 -18.133 1.00 71.50 93 MET A CA 1
ATOM 765 C C . MET A 1 93 ? 4.042 0.813 -18.096 1.00 71.50 93 MET A C 1
ATOM 767 O O . MET A 1 93 ? 4.683 1.260 -17.143 1.00 71.50 93 MET A O 1
ATOM 771 N N . ASP A 1 94 ? 3.620 1.595 -19.094 1.00 73.44 94 ASP A N 1
ATOM 772 C CA . ASP A 1 94 ? 3.987 3.010 -19.273 1.00 73.44 94 ASP A CA 1
ATOM 773 C C . ASP A 1 94 ? 5.491 3.235 -19.555 1.00 73.44 94 ASP A C 1
ATOM 775 O O . ASP A 1 94 ? 6.045 4.317 -19.351 1.00 73.44 94 ASP A O 1
ATOM 779 N N . CYS A 1 95 ? 6.171 2.207 -20.073 1.00 74.44 95 CYS A N 1
ATOM 780 C CA . CYS A 1 95 ? 7.538 2.293 -20.581 1.00 74.44 95 CYS A CA 1
ATOM 781 C C . CYS A 1 95 ? 7.502 2.650 -22.075 1.00 74.44 95 CYS A C 1
ATOM 783 O O . CYS A 1 95 ? 7.386 1.780 -22.937 1.00 74.44 95 CYS A O 1
ATOM 785 N N . MET A 1 96 ? 7.562 3.947 -22.385 1.00 73.88 96 MET A N 1
ATOM 786 C CA . MET A 1 96 ? 7.285 4.463 -23.736 1.00 73.88 96 MET A CA 1
ATOM 787 C C . MET A 1 96 ? 8.524 4.939 -24.507 1.00 73.88 96 MET A C 1
ATOM 789 O O . MET A 1 96 ? 8.404 5.269 -25.685 1.00 73.88 96 MET A O 1
ATOM 793 N N . ASP A 1 97 ? 9.697 4.994 -23.876 1.00 85.00 97 ASP A N 1
ATOM 794 C CA . ASP A 1 97 ? 10.903 5.636 -24.426 1.00 85.00 97 ASP A CA 1
ATOM 795 C C . ASP A 1 97 ? 11.780 4.707 -25.291 1.00 85.00 97 ASP A C 1
ATOM 797 O O . ASP A 1 97 ? 12.941 5.015 -25.559 1.00 85.00 97 ASP A O 1
ATOM 801 N N . ASP A 1 98 ? 11.233 3.578 -25.748 1.00 89.38 98 ASP A N 1
ATOM 802 C CA . ASP A 1 98 ? 11.963 2.606 -26.566 1.00 89.38 98 ASP A CA 1
ATOM 803 C C . ASP A 1 98 ? 12.314 3.156 -27.959 1.00 89.38 98 ASP A C 1
ATOM 805 O O . ASP A 1 98 ? 11.573 3.948 -28.560 1.00 89.38 98 ASP A O 1
ATOM 809 N N . ILE A 1 99 ? 13.444 2.680 -28.485 1.00 92.31 99 ILE A N 1
ATOM 810 C CA . ILE A 1 99 ? 13.993 3.051 -29.789 1.00 92.31 99 ILE A CA 1
ATOM 811 C C . ILE A 1 99 ? 13.842 1.866 -30.738 1.00 92.31 99 ILE A C 1
ATOM 813 O O . ILE A 1 99 ? 14.307 0.762 -30.451 1.00 92.31 99 ILE A O 1
ATOM 817 N N . VAL A 1 100 ? 13.229 2.106 -31.892 1.00 91.81 100 VAL A N 1
ATOM 818 C CA . VAL A 1 100 ? 13.077 1.100 -32.948 1.00 91.81 100 VAL A CA 1
ATOM 819 C C . VAL A 1 100 ? 13.964 1.481 -34.127 1.00 91.81 100 VAL A C 1
ATOM 821 O O . VAL A 1 100 ? 13.913 2.613 -34.606 1.00 91.81 100 VAL A O 1
ATOM 824 N N . LEU A 1 101 ? 14.784 0.545 -34.590 1.00 91.62 101 LEU A N 1
ATOM 825 C CA . LEU A 1 101 ? 15.665 0.683 -35.745 1.00 91.62 101 LEU A CA 1
ATOM 826 C C . LEU A 1 101 ? 15.144 -0.202 -36.878 1.00 91.62 101 LEU A C 1
ATOM 828 O O . LEU A 1 101 ? 14.696 -1.320 -36.634 1.00 91.62 101 LEU A O 1
ATOM 832 N N . ILE A 1 102 ? 15.208 0.286 -38.113 1.00 89.88 102 ILE A N 1
ATOM 833 C CA . ILE A 1 102 ? 14.888 -0.511 -39.300 1.00 89.88 102 ILE A CA 1
ATOM 834 C C . ILE A 1 102 ? 15.738 -0.067 -40.488 1.00 89.88 102 ILE A C 1
ATOM 836 O O . ILE A 1 102 ? 15.861 1.125 -40.776 1.00 89.88 102 ILE A O 1
ATOM 840 N N . GLN A 1 103 ? 16.335 -1.017 -41.199 1.00 88.94 103 GLN A N 1
ATOM 841 C CA . GLN A 1 103 ? 17.114 -0.731 -42.395 1.00 88.94 103 GLN A CA 1
ATOM 842 C C . GLN A 1 103 ? 16.189 -0.352 -43.557 1.00 88.94 103 GLN A C 1
ATOM 844 O O . GLN A 1 103 ? 15.211 -1.050 -43.837 1.00 88.94 103 GLN A O 1
ATOM 849 N N . ALA A 1 104 ? 16.527 0.705 -44.297 1.00 84.50 104 ALA A N 1
ATOM 850 C CA . ALA A 1 104 ? 15.871 1.008 -45.568 1.00 84.50 104 ALA A CA 1
ATOM 851 C C . ALA A 1 104 ? 16.310 0.004 -46.640 1.00 84.50 104 ALA A C 1
ATOM 853 O O . ALA A 1 104 ? 17.290 0.225 -47.359 1.00 84.50 104 ALA A O 1
ATOM 854 N N . SER A 1 105 ? 15.596 -1.116 -46.726 1.00 79.38 105 SER A N 1
ATOM 855 C CA . SER A 1 105 ? 15.832 -2.157 -47.722 1.00 79.38 105 SER A CA 1
ATOM 856 C C . SER A 1 105 ? 14.515 -2.745 -48.223 1.00 79.38 105 SER A C 1
ATOM 858 O O . SER A 1 105 ? 13.846 -3.475 -47.498 1.00 79.38 105 SER A O 1
ATOM 860 N N . GLY A 1 106 ? 14.187 -2.470 -49.486 1.00 75.81 106 GLY A N 1
ATOM 861 C CA . GLY A 1 106 ? 13.050 -3.072 -50.182 1.00 75.81 106 GLY A CA 1
ATOM 862 C C . GLY A 1 106 ? 11.669 -2.576 -49.733 1.00 75.81 106 GLY A C 1
ATOM 863 O O . GLY A 1 106 ? 11.506 -1.938 -48.698 1.00 75.81 106 GLY A O 1
ATOM 864 N N . VAL A 1 107 ? 10.658 -2.922 -50.536 1.00 72.62 107 VAL A N 1
ATOM 865 C CA . VAL A 1 107 ? 9.251 -2.511 -50.346 1.00 72.62 107 VAL A CA 1
ATOM 866 C C . VAL A 1 107 ? 8.666 -3.041 -49.031 1.00 72.62 107 VAL A C 1
ATOM 868 O O . VAL A 1 107 ? 7.809 -2.410 -48.421 1.00 72.62 107 VAL A O 1
ATOM 871 N N . GLU A 1 108 ? 9.136 -4.200 -48.573 1.00 76.38 108 GLU A N 1
ATOM 872 C CA . GLU A 1 108 ? 8.666 -4.822 -47.337 1.00 76.38 108 GLU A CA 1
ATOM 873 C C . GLU A 1 108 ? 8.997 -3.984 -46.093 1.00 76.38 108 GLU A C 1
ATOM 875 O O . GLU A 1 108 ? 8.140 -3.805 -45.226 1.00 76.38 108 GLU A O 1
ATOM 880 N N . ASN A 1 109 ? 10.206 -3.420 -46.016 1.00 80.00 109 ASN A N 1
ATOM 881 C CA . ASN A 1 109 ? 10.590 -2.564 -44.894 1.00 80.00 109 ASN A CA 1
ATOM 882 C C . ASN A 1 109 ? 9.892 -1.205 -44.966 1.00 80.00 109 ASN A C 1
ATOM 884 O O . ASN A 1 109 ? 9.534 -0.661 -43.925 1.00 80.00 109 ASN A O 1
ATOM 888 N N . ASP A 1 110 ? 9.636 -0.688 -46.170 1.00 80.50 110 ASP A N 1
ATOM 889 C CA . ASP A 1 110 ? 8.876 0.552 -46.361 1.00 80.50 110 ASP A CA 1
ATOM 890 C C . ASP A 1 110 ? 7.432 0.418 -45.848 1.00 80.50 110 ASP A C 1
ATOM 892 O O . ASP A 1 110 ? 6.942 1.299 -45.136 1.00 80.50 110 ASP A O 1
ATOM 896 N N . ASN A 1 111 ? 6.772 -0.711 -46.130 1.00 84.06 111 ASN A N 1
ATOM 897 C CA . ASN A 1 111 ? 5.448 -1.013 -45.580 1.00 84.06 111 ASN A CA 1
ATOM 898 C C . ASN A 1 111 ? 5.499 -1.156 -44.051 1.00 84.06 111 ASN A C 1
ATOM 900 O O . ASN A 1 111 ? 4.705 -0.533 -43.346 1.00 84.06 111 ASN A O 1
ATOM 904 N N . ALA A 1 112 ? 6.488 -1.889 -43.524 1.00 83.88 112 ALA A N 1
ATOM 905 C CA . ALA A 1 112 ? 6.655 -2.059 -42.082 1.00 83.88 112 ALA A CA 1
ATOM 906 C C . ALA A 1 112 ? 6.877 -0.721 -41.354 1.00 83.88 112 ALA A C 1
ATOM 908 O O . ALA A 1 112 ? 6.310 -0.502 -40.288 1.00 83.88 112 ALA A O 1
ATOM 909 N N . ILE A 1 113 ? 7.643 0.213 -41.932 1.00 84.69 113 ILE A N 1
ATOM 910 C CA . ILE A 1 113 ? 7.830 1.568 -41.381 1.00 84.69 113 ILE A CA 1
ATOM 911 C C . ILE A 1 113 ? 6.485 2.278 -41.194 1.00 84.69 113 ILE A C 1
ATOM 913 O O . ILE A 1 113 ? 6.291 2.978 -40.195 1.00 84.69 113 ILE A O 1
ATOM 917 N N . GLN A 1 114 ? 5.565 2.123 -42.146 1.00 83.69 114 GLN A N 1
ATOM 918 C CA . GLN A 1 114 ? 4.246 2.738 -42.069 1.00 83.69 114 GLN A CA 1
ATOM 919 C C . GLN A 1 114 ? 3.374 2.071 -40.997 1.00 83.69 114 GLN A C 1
ATOM 921 O O . GLN A 1 114 ? 2.749 2.773 -40.196 1.00 83.69 114 GLN A O 1
ATOM 926 N N . ASP A 1 115 ? 3.393 0.742 -40.917 1.00 85.50 115 ASP A N 1
ATOM 927 C CA . ASP A 1 115 ? 2.632 -0.020 -39.921 1.00 85.50 115 ASP A CA 1
ATOM 928 C C . ASP A 1 115 ? 3.102 0.283 -38.489 1.00 85.50 115 ASP A C 1
ATOM 930 O O . ASP A 1 115 ? 2.283 0.539 -37.600 1.00 85.50 115 ASP A O 1
ATOM 934 N N . LEU A 1 116 ? 4.419 0.372 -38.275 1.00 83.62 116 LEU A N 1
ATOM 935 C CA . LEU A 1 116 ? 5.030 0.714 -36.985 1.00 83.62 116 LEU A CA 1
ATOM 936 C C . LEU A 1 116 ? 4.557 2.070 -36.455 1.00 83.62 116 LEU A C 1
ATOM 938 O O . LEU A 1 116 ? 4.274 2.207 -35.266 1.00 83.62 116 LEU A O 1
ATOM 942 N N . LYS A 1 117 ? 4.433 3.066 -37.341 1.00 81.25 117 LYS A N 1
ATOM 943 C CA . LYS A 1 117 ? 3.966 4.415 -36.981 1.00 81.25 117 LYS A CA 1
ATOM 944 C C . LYS A 1 117 ? 2.493 4.453 -36.574 1.00 81.25 117 LYS A C 1
ATOM 946 O O . LYS A 1 117 ? 2.098 5.379 -35.870 1.00 81.25 117 LYS A O 1
ATOM 951 N N . THR A 1 118 ? 1.682 3.502 -37.038 1.00 82.62 118 THR A N 1
ATOM 952 C CA . THR A 1 118 ? 0.236 3.466 -36.752 1.00 82.62 118 THR A CA 1
ATOM 953 C C . THR A 1 118 ? -0.110 2.593 -35.550 1.00 82.62 118 THR A C 1
ATOM 955 O O . THR A 1 118 ? -1.052 2.910 -34.826 1.00 82.62 118 THR A O 1
ATOM 958 N N . THR A 1 119 ? 0.653 1.522 -35.322 1.00 79.56 119 THR A N 1
ATOM 959 C CA . THR A 1 119 ? 0.298 0.469 -34.359 1.00 79.56 119 THR A CA 1
ATOM 960 C C . THR A 1 119 ? 0.915 0.684 -32.978 1.00 79.56 119 THR A C 1
ATOM 962 O O . THR A 1 119 ? 0.299 0.327 -31.977 1.00 79.56 119 THR A O 1
ATOM 965 N N . CYS A 1 120 ? 2.104 1.290 -32.898 1.00 75.81 120 CYS A N 1
ATOM 966 C CA . CYS A 1 120 ? 2.857 1.407 -31.648 1.00 75.81 120 CYS A CA 1
ATOM 967 C C . CYS A 1 120 ? 3.146 2.865 -31.284 1.00 75.81 120 CYS A C 1
ATOM 969 O O . CYS A 1 120 ? 3.417 3.712 -32.140 1.00 75.81 120 CYS A O 1
ATOM 971 N N . LYS A 1 121 ? 3.184 3.159 -29.981 1.00 80.75 121 LYS A N 1
ATOM 972 C CA . LYS A 1 121 ? 3.707 4.432 -29.473 1.00 80.75 121 LYS A CA 1
ATOM 973 C C . LYS A 1 121 ? 5.229 4.337 -29.419 1.00 80.75 121 LYS A C 1
ATOM 975 O O . LYS A 1 121 ? 5.812 3.945 -28.408 1.00 80.75 121 LYS A O 1
ATOM 980 N N . ILE A 1 122 ? 5.875 4.670 -30.532 1.00 80.69 122 ILE A N 1
ATOM 981 C CA . ILE A 1 122 ? 7.336 4.678 -30.654 1.00 80.69 122 ILE A CA 1
ATOM 982 C C . ILE A 1 122 ? 7.840 6.107 -30.458 1.00 80.69 122 ILE A C 1
ATOM 984 O O . ILE A 1 122 ? 7.470 7.012 -31.208 1.00 80.69 122 ILE A O 1
ATOM 988 N N . LYS A 1 123 ? 8.692 6.320 -29.449 1.00 84.50 123 LYS A N 1
ATOM 989 C CA . LYS A 1 123 ? 9.262 7.645 -29.169 1.00 84.50 123 LYS A CA 1
ATOM 990 C C . LYS A 1 123 ? 10.307 8.049 -30.202 1.00 84.50 123 LYS A C 1
ATOM 992 O O . LYS A 1 123 ? 10.366 9.218 -30.581 1.00 84.50 123 LYS A O 1
ATOM 997 N N . LEU A 1 124 ? 11.104 7.080 -30.653 1.00 90.69 124 LEU A N 1
ATOM 998 C CA . LEU A 1 124 ? 12.084 7.254 -31.713 1.00 90.69 124 LEU A CA 1
ATOM 999 C C . LEU A 1 124 ? 12.109 6.030 -32.632 1.00 90.69 124 LEU A C 1
ATOM 1001 O O . LEU A 1 124 ? 12.465 4.931 -32.217 1.00 90.69 124 LEU A O 1
ATOM 1005 N N . LEU A 1 125 ? 11.748 6.252 -33.893 1.00 91.88 125 LEU A N 1
ATOM 1006 C CA . LEU A 1 125 ? 11.960 5.314 -34.989 1.00 91.88 125 LEU A CA 1
ATOM 1007 C C . LEU A 1 125 ? 13.123 5.847 -35.829 1.00 91.88 125 LEU A C 1
ATOM 1009 O O . LEU A 1 125 ? 13.034 6.981 -36.300 1.00 91.88 125 LEU A O 1
ATOM 1013 N N . ILE A 1 126 ? 14.176 5.052 -36.020 1.00 92.62 126 ILE A N 1
ATOM 1014 C CA . ILE A 1 126 ? 15.283 5.372 -36.927 1.00 92.62 126 ILE A CA 1
ATOM 1015 C C . ILE A 1 126 ? 15.233 4.427 -38.123 1.00 92.62 126 ILE A C 1
ATOM 1017 O O . ILE A 1 126 ? 15.476 3.226 -38.001 1.00 92.62 126 ILE A O 1
ATOM 1021 N N . VAL A 1 127 ? 14.980 4.995 -39.296 1.00 92.38 127 VAL A N 1
ATOM 1022 C CA . VAL A 1 127 ? 15.204 4.331 -40.575 1.00 92.38 127 VAL A CA 1
ATOM 1023 C C . VAL A 1 127 ? 16.659 4.557 -40.961 1.00 92.38 127 VAL A C 1
ATOM 1025 O O . VAL A 1 127 ? 17.066 5.700 -41.173 1.00 92.38 127 VAL A O 1
ATOM 1028 N N . TYR A 1 128 ? 17.455 3.492 -41.039 1.00 91.94 128 TYR A N 1
ATOM 1029 C CA . TYR A 1 128 ? 18.896 3.607 -41.249 1.00 91.94 128 TYR A CA 1
ATOM 1030 C C . TYR A 1 128 ? 19.365 3.068 -42.602 1.00 91.94 128 TYR A C 1
ATOM 1032 O O . TYR A 1 128 ? 18.767 2.170 -43.198 1.00 91.94 128 TYR A O 1
ATOM 1040 N N . ARG A 1 129 ? 20.486 3.612 -43.084 1.00 90.88 129 ARG A N 1
ATOM 1041 C CA . ARG A 1 129 ? 21.234 3.098 -44.239 1.00 90.88 129 ARG A CA 1
ATOM 1042 C C . ARG A 1 129 ? 22.704 2.942 -43.873 1.00 90.88 129 ARG A C 1
ATOM 1044 O O . ARG A 1 129 ? 23.302 3.875 -43.342 1.00 90.88 129 ARG A O 1
ATOM 1051 N N . TYR A 1 130 ? 23.284 1.791 -44.194 1.00 89.75 130 TYR A N 1
ATOM 1052 C CA . TYR A 1 130 ? 24.713 1.542 -44.030 1.00 89.75 130 TYR A CA 1
ATOM 1053 C C . TYR A 1 130 ? 25.480 1.903 -45.310 1.00 89.75 130 TYR A C 1
ATOM 1055 O O . TYR A 1 130 ? 25.106 1.471 -46.399 1.00 89.75 130 TYR A O 1
ATOM 1063 N N . ASP A 1 131 ? 26.529 2.714 -45.180 1.00 89.38 131 ASP A N 1
ATOM 1064 C CA . ASP A 1 131 ? 27.500 3.010 -46.238 1.00 89.38 131 ASP A CA 1
ATOM 1065 C C . ASP A 1 131 ? 28.766 2.187 -45.979 1.00 89.38 131 ASP A C 1
ATOM 1067 O O . ASP A 1 131 ? 29.579 2.524 -45.113 1.00 89.38 131 ASP A O 1
ATOM 1071 N N . GLU A 1 132 ? 28.921 1.098 -46.734 1.00 86.56 132 GLU A N 1
ATOM 1072 C CA . GLU A 1 132 ? 30.055 0.173 -46.629 1.00 86.56 132 GLU A CA 1
ATOM 1073 C C . GLU A 1 132 ? 31.398 0.852 -46.905 1.00 86.56 132 GLU A C 1
ATOM 1075 O O . GLU A 1 132 ? 32.403 0.498 -46.293 1.00 86.56 132 GLU A O 1
ATOM 1080 N N . SER A 1 133 ? 31.422 1.852 -47.794 1.00 88.75 133 SER A N 1
ATOM 1081 C CA . SER A 1 133 ? 32.664 2.505 -48.222 1.00 88.75 133 SER A CA 1
ATOM 1082 C C . SER A 1 133 ? 33.283 3.367 -47.124 1.00 88.75 133 SER A C 1
ATOM 1084 O O . SER A 1 133 ? 34.502 3.517 -47.058 1.00 88.75 133 SER A O 1
ATOM 1086 N N . LYS A 1 134 ? 32.439 3.925 -46.252 1.00 88.00 134 LYS A N 1
ATOM 1087 C CA . LYS A 1 134 ? 32.851 4.786 -45.136 1.00 88.00 134 LYS A CA 1
ATOM 1088 C C . LYS A 1 134 ? 32.766 4.085 -43.787 1.00 88.00 134 LYS A C 1
ATOM 1090 O O . LYS A 1 134 ? 33.226 4.646 -42.801 1.00 88.00 134 LYS A O 1
ATOM 1095 N N . ASP A 1 135 ? 32.162 2.899 -43.745 1.00 88.50 135 ASP A N 1
ATOM 1096 C CA . ASP A 1 135 ? 31.754 2.206 -42.526 1.00 88.50 135 ASP A CA 1
ATOM 1097 C C . ASP A 1 135 ? 30.922 3.115 -41.602 1.00 88.50 135 ASP A C 1
ATOM 1099 O O . ASP A 1 135 ? 31.239 3.338 -40.431 1.00 88.50 135 ASP A O 1
ATOM 1103 N N . VAL A 1 136 ? 29.833 3.680 -42.129 1.00 90.56 136 VAL A N 1
ATOM 1104 C CA . VAL A 1 136 ? 28.984 4.646 -41.410 1.00 90.56 136 VAL A CA 1
ATOM 1105 C C . VAL A 1 136 ? 27.505 4.296 -41.559 1.00 90.56 136 VAL A C 1
ATOM 1107 O O . VAL A 1 136 ? 27.057 3.890 -42.627 1.00 90.56 136 VAL A O 1
ATOM 1110 N N . PHE A 1 137 ? 26.738 4.483 -40.482 1.00 92.38 137 PHE A N 1
ATOM 1111 C CA . PHE A 1 137 ? 25.278 4.387 -40.500 1.00 92.38 137 PHE A CA 1
ATOM 1112 C C . PHE A 1 137 ? 24.667 5.789 -40.540 1.00 92.38 137 PHE A C 1
ATOM 1114 O O . PHE A 1 137 ? 24.963 6.632 -39.688 1.00 92.38 137 PHE A O 1
ATOM 1121 N N . TYR A 1 138 ? 23.803 6.026 -41.520 1.00 93.50 138 TYR A N 1
ATOM 1122 C CA . TYR A 1 138 ? 23.040 7.260 -41.674 1.00 93.50 138 TYR A CA 1
ATOM 1123 C C . TYR A 1 138 ? 21.610 7.059 -41.190 1.00 93.50 138 TYR A C 1
ATOM 1125 O O . TYR A 1 138 ? 20.997 6.038 -41.497 1.00 93.50 138 TYR A O 1
ATOM 1133 N N . ASP A 1 139 ? 21.081 8.051 -40.483 1.00 93.81 139 ASP A N 1
ATOM 1134 C CA . ASP A 1 139 ? 19.657 8.174 -40.194 1.00 93.81 139 ASP A CA 1
ATOM 1135 C C . ASP A 1 139 ? 18.987 8.914 -41.358 1.00 93.81 139 ASP A C 1
ATOM 1137 O O . ASP A 1 139 ? 19.273 10.078 -41.641 1.00 93.81 139 ASP A O 1
ATOM 1141 N N . ILE A 1 140 ? 18.114 8.201 -42.062 1.00 91.50 140 ILE A N 1
ATOM 1142 C CA . ILE A 1 140 ? 17.372 8.683 -43.230 1.00 91.50 140 ILE A CA 1
ATOM 1143 C C . ILE A 1 140 ? 15.868 8.763 -42.946 1.00 91.50 140 ILE A C 1
ATOM 1145 O O . ILE A 1 140 ? 15.064 8.838 -43.874 1.00 91.50 140 ILE A O 1
ATOM 1149 N N . THR A 1 141 ? 15.480 8.761 -41.667 1.00 88.31 141 THR A N 1
ATOM 1150 C CA . THR A 1 141 ? 14.079 8.876 -41.233 1.00 88.31 141 THR A CA 1
ATOM 1151 C C . THR A 1 141 ? 13.438 10.164 -41.739 1.00 88.31 141 THR A C 1
ATOM 1153 O O . THR A 1 141 ? 12.257 10.185 -42.085 1.00 88.31 141 THR A O 1
ATOM 1156 N N . GLN A 1 142 ? 14.219 11.245 -41.778 1.00 82.88 142 GLN A N 1
ATOM 1157 C CA . GLN A 1 142 ? 13.821 12.533 -42.333 1.00 82.88 142 GLN A CA 1
ATOM 1158 C C . GLN A 1 142 ? 14.609 12.814 -43.615 1.00 82.88 142 GLN A C 1
ATOM 1160 O O . GLN A 1 142 ? 15.787 12.477 -43.725 1.00 82.88 142 GLN A O 1
ATOM 1165 N N . SER A 1 143 ? 13.972 13.472 -44.586 1.00 77.50 143 SER A N 1
ATOM 1166 C CA . SER A 1 143 ? 14.580 13.833 -45.874 1.00 77.50 143 SER A CA 1
ATOM 1167 C C . SER A 1 143 ? 15.539 15.032 -45.765 1.00 77.50 143 SER A C 1
ATOM 1169 O O . SER A 1 143 ? 15.374 16.036 -46.455 1.00 77.50 143 SER A O 1
ATOM 1171 N N . SER A 1 144 ? 16.538 14.960 -44.884 1.00 82.19 144 SER A N 1
ATOM 1172 C CA . SER A 1 144 ? 17.596 15.971 -44.749 1.00 82.19 144 SER A CA 1
ATOM 1173 C C . SER A 1 144 ? 18.762 15.699 -45.705 1.00 82.19 144 SER A C 1
ATOM 1175 O O . SER A 1 144 ? 19.120 14.546 -45.944 1.00 82.19 144 SER A O 1
ATOM 11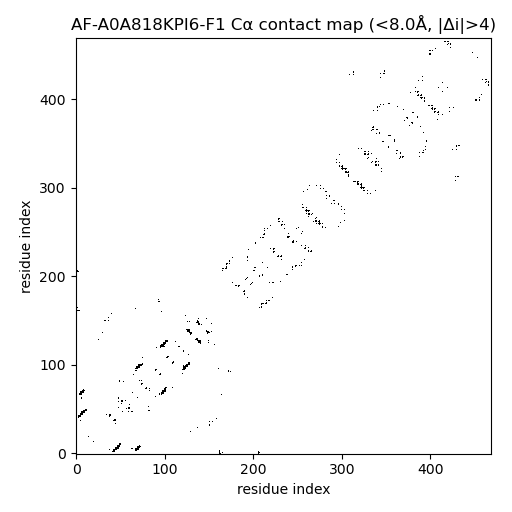77 N N . SER A 1 145 ? 19.380 16.757 -46.238 1.00 85.56 145 SER A N 1
ATOM 1178 C CA . SER A 1 145 ? 20.556 16.669 -47.116 1.00 85.56 145 SER A CA 1
ATOM 1179 C C . SER A 1 145 ? 21.701 17.551 -46.591 1.00 85.56 145 SER A C 1
ATOM 1181 O O . SER A 1 145 ? 21.559 18.774 -46.630 1.00 85.56 145 SER A O 1
ATOM 1183 N N . PRO A 1 146 ? 22.832 16.970 -46.134 1.00 85.50 146 PRO A N 1
ATOM 1184 C CA . PRO A 1 146 ? 23.093 15.530 -45.988 1.00 85.50 146 PRO A CA 1
ATOM 1185 C C . PRO A 1 146 ? 22.285 14.889 -44.836 1.00 85.50 146 PRO A C 1
ATOM 1187 O O . PRO A 1 146 ? 21.907 15.596 -43.900 1.00 85.50 146 PRO A O 1
ATOM 1190 N N . PRO A 1 147 ? 22.013 13.569 -44.880 1.00 89.81 147 PRO A N 1
ATOM 1191 C CA . PRO A 1 147 ? 21.379 12.867 -43.766 1.00 89.81 147 PRO A CA 1
ATOM 1192 C C . PRO A 1 147 ? 22.300 12.837 -42.533 1.00 89.81 147 PRO A C 1
ATOM 1194 O O . PRO A 1 147 ? 23.518 12.691 -42.695 1.00 89.81 147 PRO A O 1
ATOM 1197 N N . PRO A 1 148 ? 21.757 12.975 -41.308 1.00 93.56 148 PRO A N 1
ATOM 1198 C CA . PRO A 1 148 ? 22.541 12.875 -40.086 1.00 93.56 148 PRO A CA 1
ATOM 1199 C C . PRO A 1 148 ? 23.118 11.469 -39.899 1.00 93.56 148 PRO A C 1
ATOM 1201 O O . PRO A 1 148 ? 22.632 10.475 -40.443 1.00 93.56 148 PRO A O 1
ATOM 1204 N N . LEU A 1 149 ? 24.173 11.381 -39.091 1.00 93.88 149 LEU A N 1
ATOM 1205 C CA . LEU A 1 149 ? 24.695 10.096 -38.642 1.00 93.88 149 LEU A CA 1
ATOM 1206 C C . LEU A 1 149 ? 23.741 9.492 -37.612 1.00 93.88 149 LEU A C 1
ATOM 1208 O O . LEU A 1 149 ? 23.292 10.196 -36.705 1.00 93.88 149 LEU A O 1
ATOM 1212 N N . LEU A 1 150 ? 23.519 8.178 -37.690 1.00 93.06 150 LEU A N 1
ATOM 1213 C CA . LEU A 1 150 ? 22.735 7.433 -36.699 1.00 93.06 150 LEU A CA 1
ATOM 1214 C C . LEU A 1 150 ? 23.265 7.683 -35.280 1.00 93.06 150 LEU A C 1
ATOM 1216 O O . LEU A 1 150 ? 22.486 7.903 -34.354 1.00 93.06 150 LEU A O 1
ATOM 1220 N N . ASN A 1 151 ? 24.591 7.748 -35.129 1.00 91.81 151 ASN A N 1
ATOM 1221 C CA . ASN A 1 151 ? 25.239 8.024 -33.850 1.00 91.81 151 ASN A CA 1
ATOM 1222 C C . ASN A 1 151 ? 24.837 9.390 -33.278 1.00 91.81 151 ASN A C 1
ATOM 1224 O O . ASN A 1 151 ? 24.599 9.514 -32.080 1.00 91.81 151 ASN A O 1
ATOM 1228 N N . THR A 1 152 ? 24.738 10.411 -34.133 1.00 92.25 152 THR A N 1
ATOM 1229 C CA . THR A 1 152 ? 24.340 11.762 -33.724 1.00 92.25 152 THR A CA 1
ATOM 1230 C C . THR A 1 152 ? 22.881 11.784 -33.280 1.00 92.25 152 THR A C 1
ATOM 1232 O O . THR A 1 152 ? 22.588 12.321 -32.212 1.00 92.25 152 THR A O 1
ATOM 1235 N N . THR A 1 153 ? 21.978 11.157 -34.042 1.00 93.56 153 THR A N 1
ATOM 1236 C CA . THR A 1 153 ? 20.558 11.063 -33.671 1.00 93.56 153 THR A CA 1
ATOM 1237 C C . THR A 1 153 ? 20.378 10.337 -32.338 1.00 93.56 153 THR A C 1
ATOM 1239 O O . THR A 1 153 ? 19.703 10.857 -31.446 1.00 93.56 153 THR A O 1
ATOM 1242 N N . LEU A 1 154 ? 21.008 9.167 -32.174 1.00 92.62 154 LEU A N 1
ATOM 1243 C CA . LEU A 1 154 ? 20.920 8.384 -30.940 1.00 92.62 154 LEU A CA 1
ATOM 1244 C C . LEU A 1 154 ? 21.465 9.151 -29.739 1.00 92.62 154 LEU A C 1
ATOM 1246 O O . LEU A 1 154 ? 20.795 9.207 -28.710 1.00 92.62 154 LEU A O 1
ATOM 1250 N N . LYS A 1 155 ? 22.637 9.784 -29.871 1.00 92.56 155 LYS A N 1
ATOM 1251 C CA . LYS A 1 155 ? 23.245 10.561 -28.786 1.00 92.56 155 LYS A CA 1
ATOM 1252 C C . LYS A 1 155 ? 22.318 11.684 -28.316 1.00 92.56 155 LYS A C 1
ATOM 1254 O O . LYS A 1 155 ? 21.996 11.756 -27.133 1.00 92.56 155 LYS A O 1
ATOM 1259 N N . CYS A 1 156 ? 21.800 12.487 -29.250 1.00 91.56 156 CYS A N 1
ATOM 1260 C CA . CYS A 1 156 ? 20.868 13.568 -28.928 1.00 91.56 156 CYS A CA 1
ATOM 1261 C C . CYS A 1 156 ? 19.566 13.068 -28.286 1.00 91.56 156 CYS A C 1
ATOM 1263 O O . CYS A 1 156 ? 18.985 13.765 -27.450 1.00 91.56 156 CYS A O 1
ATOM 1265 N N . PHE A 1 157 ? 19.071 11.895 -28.687 1.00 91.88 157 PHE A N 1
ATOM 1266 C CA . PHE A 1 157 ? 17.882 11.315 -28.075 1.00 91.88 157 PHE A CA 1
ATOM 1267 C C . PHE A 1 157 ? 18.156 10.819 -26.659 1.00 91.88 157 PHE A C 1
ATOM 1269 O O . PHE A 1 157 ? 17.406 11.184 -25.762 1.00 91.88 157 PHE A O 1
ATOM 1276 N N . LEU A 1 158 ? 19.220 10.040 -26.445 1.00 91.00 158 LEU A N 1
ATOM 1277 C CA . LEU A 1 158 ? 19.562 9.479 -25.135 1.00 91.00 158 LEU A CA 1
ATOM 1278 C C . LEU A 1 158 ? 19.809 10.578 -24.093 1.00 91.00 158 LEU A C 1
ATOM 1280 O O . LEU A 1 158 ? 19.285 10.488 -22.984 1.00 91.00 158 LEU A O 1
ATOM 1284 N N . GLU A 1 159 ? 20.499 11.659 -24.471 1.00 88.81 159 GLU A N 1
ATOM 1285 C CA . GLU A 1 159 ? 20.705 12.831 -23.607 1.00 88.81 159 GLU A CA 1
ATOM 1286 C C . GLU A 1 159 ? 19.370 13.467 -23.174 1.00 88.81 159 GLU A C 1
ATOM 1288 O O . GLU A 1 159 ? 19.159 13.742 -21.994 1.00 88.81 159 GLU A O 1
ATOM 1293 N N . ARG A 1 160 ? 18.423 13.648 -24.106 1.00 86.81 160 ARG A N 1
ATOM 1294 C CA . ARG A 1 160 ? 17.088 14.203 -23.802 1.00 86.81 160 ARG A CA 1
ATOM 1295 C C . ARG A 1 160 ? 16.199 13.227 -23.038 1.00 86.81 160 ARG A C 1
ATOM 1297 O O . ARG A 1 160 ? 15.399 13.641 -22.197 1.00 86.81 160 ARG A O 1
ATOM 1304 N N . ALA A 1 161 ? 16.287 11.944 -23.372 1.00 85.88 161 ALA A N 1
ATOM 1305 C CA . ALA A 1 161 ? 15.511 10.892 -22.745 1.00 85.88 161 ALA A CA 1
ATOM 1306 C C . ALA A 1 161 ? 15.900 10.774 -21.273 1.00 85.88 161 ALA A C 1
ATOM 1308 O O . ALA A 1 161 ? 15.000 10.723 -20.444 1.00 85.88 161 ALA A O 1
ATOM 1309 N N . ALA A 1 162 ? 17.195 10.858 -20.943 1.00 81.56 162 ALA A N 1
ATOM 1310 C CA . ALA A 1 162 ? 17.688 10.850 -19.568 1.00 81.56 162 ALA A CA 1
ATOM 1311 C C . ALA A 1 162 ? 16.965 11.872 -18.679 1.00 81.56 162 ALA A C 1
ATOM 1313 O O . ALA A 1 162 ? 16.462 11.510 -17.614 1.00 81.56 162 ALA A O 1
ATOM 1314 N N . ASP A 1 163 ? 16.825 13.114 -19.143 1.00 78.25 163 ASP A N 1
ATOM 1315 C CA . ASP A 1 163 ? 16.142 14.170 -18.390 1.00 78.25 163 ASP A CA 1
ATOM 1316 C C . ASP A 1 163 ? 14.634 13.911 -18.226 1.00 78.25 163 ASP A C 1
ATOM 1318 O O . ASP A 1 163 ? 14.060 14.158 -17.162 1.00 78.25 163 ASP A O 1
ATOM 1322 N N . ASN A 1 164 ? 13.967 13.417 -19.272 1.00 80.06 164 ASN A N 1
ATOM 1323 C CA . ASN A 1 164 ? 12.524 13.153 -19.243 1.00 80.06 164 ASN A CA 1
ATOM 1324 C C . ASN A 1 164 ? 12.177 11.956 -18.350 1.00 80.06 164 ASN A C 1
ATOM 1326 O O . ASN A 1 164 ? 11.267 12.031 -17.524 1.00 80.06 164 ASN A O 1
ATOM 1330 N N . ILE A 1 165 ? 12.943 10.879 -18.491 1.00 77.50 165 ILE A N 1
ATOM 1331 C CA . ILE A 1 165 ? 12.859 9.644 -17.707 1.00 77.50 165 ILE A CA 1
ATOM 1332 C C . ILE A 1 165 ? 13.052 9.950 -16.223 1.00 77.50 165 ILE A C 1
ATOM 1334 O O . ILE A 1 165 ? 12.294 9.462 -15.384 1.00 77.50 165 ILE A O 1
ATOM 1338 N N . GLN A 1 166 ? 14.027 10.798 -15.893 1.00 73.44 166 GLN A N 1
ATOM 1339 C CA . GLN A 1 166 ? 14.276 11.235 -14.522 1.00 73.44 166 GLN A CA 1
ATOM 1340 C C . GLN A 1 166 ? 13.087 12.018 -13.943 1.00 73.44 166 GLN A C 1
ATOM 1342 O O . GLN A 1 166 ? 12.648 11.737 -12.827 1.00 73.44 166 GLN A O 1
ATOM 1347 N N . LYS A 1 167 ? 12.493 12.939 -14.712 1.00 75.31 167 LYS A N 1
ATOM 1348 C CA . LYS A 1 167 ? 11.301 13.695 -14.279 1.00 75.31 167 LYS A CA 1
ATOM 1349 C C . LYS A 1 167 ? 10.067 12.806 -14.082 1.00 75.31 167 LYS A C 1
ATOM 1351 O O . LYS A 1 167 ? 9.282 13.062 -13.174 1.00 75.31 167 LYS A O 1
ATOM 1356 N N . GLY A 1 168 ? 9.910 11.765 -14.900 1.00 80.06 168 GLY A N 1
ATOM 1357 C CA . GLY A 1 168 ? 8.819 10.785 -14.809 1.00 80.06 168 GLY A CA 1
ATOM 1358 C C . GLY A 1 168 ? 9.085 9.606 -13.866 1.00 80.06 168 GLY A C 1
ATOM 1359 O O . GLY A 1 168 ? 8.244 8.717 -13.745 1.00 80.06 168 GLY A O 1
ATOM 1360 N N . LEU A 1 169 ? 10.239 9.565 -13.190 1.00 78.12 169 LEU A N 1
ATOM 1361 C CA . LEU A 1 169 ? 10.708 8.387 -12.455 1.00 78.12 169 LEU A CA 1
ATOM 1362 C C . LEU A 1 169 ? 9.709 7.904 -11.390 1.00 78.12 169 LEU A C 1
ATOM 1364 O O . LEU A 1 169 ? 9.471 6.705 -11.259 1.00 78.12 169 LEU A O 1
ATOM 1368 N N . ALA A 1 170 ? 9.091 8.837 -10.662 1.00 82.31 170 ALA A N 1
ATOM 1369 C CA . ALA A 1 170 ? 8.122 8.513 -9.620 1.00 82.31 170 ALA A CA 1
ATOM 1370 C C . ALA A 1 170 ? 6.875 7.800 -10.166 1.00 82.31 170 ALA A C 1
ATOM 1372 O O . ALA A 1 170 ? 6.442 6.805 -9.586 1.00 82.31 170 ALA A O 1
ATOM 1373 N N . ASP A 1 171 ? 6.309 8.283 -11.273 1.00 83.75 171 ASP A N 1
ATOM 1374 C CA . ASP A 1 171 ? 5.107 7.681 -11.854 1.00 83.75 171 ASP A CA 1
ATOM 1375 C C . ASP A 1 171 ? 5.416 6.308 -12.472 1.00 83.75 171 ASP A C 1
ATOM 1377 O O . ASP A 1 171 ? 4.623 5.380 -12.310 1.00 83.75 171 ASP A O 1
ATOM 1381 N N . ARG A 1 172 ? 6.618 6.116 -13.035 1.00 81.38 172 ARG A N 1
ATOM 1382 C CA . ARG A 1 172 ? 7.070 4.804 -13.532 1.00 81.38 172 ARG A CA 1
ATOM 1383 C C . ARG A 1 172 ? 7.206 3.766 -12.422 1.00 81.38 172 ARG A C 1
ATOM 1385 O O . ARG A 1 172 ? 6.708 2.655 -12.577 1.00 81.38 172 ARG A O 1
ATOM 1392 N N . TYR A 1 173 ? 7.800 4.116 -11.276 1.00 85.44 173 TYR A N 1
ATOM 1393 C CA . TYR A 1 173 ? 7.836 3.194 -10.133 1.00 85.44 173 TYR A CA 1
ATOM 1394 C C . TYR A 1 173 ? 6.430 2.837 -9.646 1.00 85.44 173 TYR A C 1
ATOM 1396 O O . TYR A 1 173 ? 6.170 1.677 -9.337 1.00 85.44 173 TYR 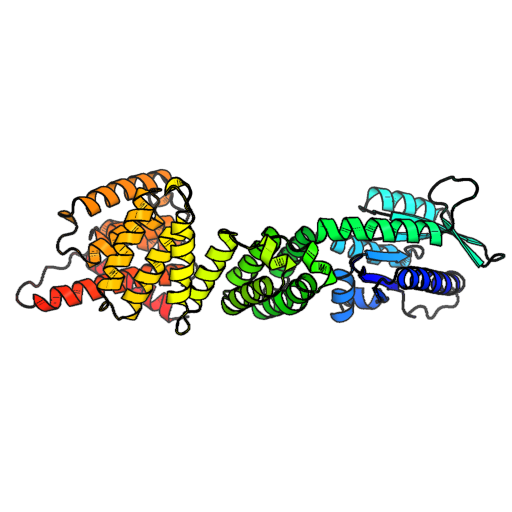A O 1
ATOM 1404 N N . ILE A 1 174 ? 5.511 3.808 -9.603 1.00 87.44 174 ILE A N 1
ATOM 1405 C CA . ILE A 1 174 ? 4.117 3.561 -9.209 1.00 87.44 174 ILE A CA 1
ATOM 1406 C C . ILE A 1 174 ? 3.430 2.608 -10.193 1.00 87.44 174 ILE A C 1
ATOM 1408 O O . ILE A 1 174 ? 2.775 1.664 -9.751 1.00 87.44 174 ILE A O 1
ATOM 1412 N N . SER A 1 175 ? 3.603 2.821 -11.500 1.00 84.94 175 SER A N 1
ATOM 1413 C CA . SER A 1 175 ? 3.103 1.919 -12.543 1.00 84.94 175 SER A CA 1
ATOM 1414 C C . SER A 1 175 ? 3.656 0.503 -12.353 1.00 84.94 175 SER A C 1
ATOM 1416 O O . SER A 1 175 ? 2.886 -0.444 -12.189 1.00 84.94 175 SER A O 1
ATOM 1418 N N . ARG A 1 176 ? 4.986 0.371 -12.220 1.00 84.75 176 ARG A N 1
ATOM 1419 C CA . ARG A 1 176 ? 5.674 -0.917 -12.029 1.00 84.75 176 ARG A CA 1
ATOM 1420 C C . ARG A 1 176 ? 5.171 -1.663 -10.791 1.00 84.75 176 ARG A C 1
ATOM 1422 O O . ARG A 1 176 ? 4.940 -2.865 -10.867 1.00 84.75 176 ARG A O 1
ATOM 1429 N N . MET A 1 177 ? 4.963 -0.962 -9.673 1.00 89.88 177 MET A N 1
ATOM 1430 C CA . MET A 1 177 ? 4.381 -1.547 -8.458 1.00 89.88 177 MET A CA 1
ATOM 1431 C C . MET A 1 177 ? 2.968 -2.082 -8.698 1.00 89.88 177 MET A C 1
ATOM 1433 O O . MET A 1 177 ? 2.681 -3.219 -8.338 1.00 89.88 177 MET A O 1
ATOM 1437 N N . ASN A 1 178 ? 2.095 -1.301 -9.339 1.00 87.31 178 ASN A N 1
ATOM 1438 C CA . ASN A 1 178 ? 0.719 -1.728 -9.600 1.00 87.31 178 ASN A CA 1
ATOM 1439 C C . ASN A 1 178 ? 0.663 -2.958 -10.512 1.00 87.31 178 ASN A C 1
ATOM 1441 O O . ASN A 1 178 ? -0.091 -3.884 -10.222 1.00 87.31 178 ASN A O 1
ATOM 1445 N N . THR A 1 179 ? 1.478 -2.993 -11.570 1.00 83.69 179 THR A N 1
ATOM 1446 C CA . THR A 1 179 ? 1.561 -4.149 -12.471 1.00 83.69 179 THR A CA 1
ATOM 1447 C C . THR A 1 179 ? 2.087 -5.378 -11.735 1.00 83.69 179 THR A C 1
ATOM 1449 O O . THR A 1 179 ? 1.430 -6.419 -11.723 1.00 83.69 179 THR A O 1
ATOM 1452 N N . ARG A 1 180 ? 3.219 -5.250 -11.027 1.00 85.56 180 ARG A N 1
ATOM 1453 C CA . ARG A 1 180 ? 3.808 -6.373 -10.283 1.00 85.56 180 ARG A CA 1
ATOM 1454 C C . ARG A 1 180 ? 2.916 -6.889 -9.167 1.00 85.56 180 ARG A C 1
ATOM 1456 O O . ARG A 1 180 ? 2.971 -8.075 -8.893 1.00 85.56 180 ARG A O 1
ATOM 1463 N N . LYS A 1 181 ? 2.060 -6.060 -8.567 1.00 87.25 181 LYS A N 1
ATOM 1464 C CA . LYS A 1 181 ? 1.074 -6.517 -7.576 1.00 87.25 181 LYS A CA 1
ATOM 1465 C C . LYS A 1 181 ? 0.069 -7.513 -8.165 1.00 87.25 181 LYS A C 1
ATOM 1467 O O . LYS A 1 181 ? -0.406 -8.393 -7.457 1.00 87.25 181 LYS A O 1
ATOM 1472 N N . VAL A 1 182 ? -0.294 -7.346 -9.437 1.00 85.06 182 VAL A N 1
ATOM 1473 C CA . VAL A 1 182 ? -1.242 -8.236 -10.127 1.00 85.06 182 VAL A CA 1
ATOM 1474 C C . VAL A 1 182 ? -0.554 -9.530 -10.562 1.00 85.06 182 VAL A C 1
ATOM 1476 O O . VAL A 1 182 ? -1.146 -10.601 -10.451 1.00 85.06 182 VAL A O 1
ATOM 1479 N N . GLU A 1 183 ? 0.693 -9.432 -11.029 1.00 81.38 183 GLU A N 1
ATOM 1480 C CA . GLU A 1 183 ? 1.500 -10.583 -11.457 1.00 81.38 183 GLU A CA 1
ATOM 1481 C C . GLU A 1 183 ? 1.967 -11.441 -10.275 1.00 81.38 183 GLU A C 1
ATOM 1483 O O . GLU A 1 183 ? 1.820 -12.662 -10.275 1.00 81.38 183 GLU A O 1
ATOM 1488 N N . LEU A 1 184 ? 2.523 -10.792 -9.252 1.00 81.81 184 LEU A N 1
ATOM 1489 C CA . LEU A 1 184 ? 3.032 -11.405 -8.035 1.00 81.81 184 LEU A CA 1
ATOM 1490 C C . LEU A 1 184 ? 1.892 -11.445 -7.016 1.00 81.81 184 LEU A C 1
ATOM 1492 O O . LEU A 1 184 ? 1.813 -10.630 -6.102 1.00 81.81 184 LEU A O 1
ATOM 1496 N N . GLN A 1 185 ? 0.985 -12.408 -7.189 1.00 77.25 185 GLN A N 1
ATOM 1497 C CA . GLN A 1 185 ? -0.092 -12.671 -6.224 1.00 77.25 185 GLN A CA 1
ATOM 1498 C C . GLN A 1 185 ? 0.436 -13.189 -4.871 1.00 77.25 185 GLN A C 1
ATOM 1500 O O . GLN A 1 185 ? -0.311 -13.255 -3.897 1.00 77.25 185 GLN A O 1
ATOM 1505 N N . ASP A 1 186 ? 1.722 -13.550 -4.808 1.00 89.62 186 ASP A N 1
ATOM 1506 C CA . ASP A 1 186 ? 2.424 -13.950 -3.594 1.00 89.62 186 ASP A CA 1
ATOM 1507 C C . ASP A 1 186 ? 3.017 -12.735 -2.858 1.00 89.62 186 ASP A C 1
ATOM 1509 O O . ASP A 1 186 ? 3.858 -12.003 -3.388 1.00 89.62 186 ASP A O 1
ATOM 1513 N N . SER A 1 187 ? 2.609 -12.547 -1.599 1.00 89.31 187 SER A N 1
ATOM 1514 C CA . SER A 1 187 ? 3.038 -11.415 -0.769 1.00 89.31 187 SER A CA 1
ATOM 1515 C C . SER A 1 187 ? 4.550 -11.358 -0.548 1.00 89.31 187 SER A C 1
ATOM 1517 O O . SER A 1 187 ? 5.097 -10.262 -0.427 1.00 89.31 187 SER A O 1
ATOM 1519 N N . LYS A 1 188 ? 5.238 -12.507 -0.489 1.00 92.00 188 LYS A N 1
ATOM 1520 C CA . LYS A 1 188 ? 6.685 -12.554 -0.243 1.00 92.00 188 LYS A CA 1
ATOM 1521 C C . LYS A 1 188 ? 7.463 -12.153 -1.495 1.00 92.00 188 LYS A C 1
ATOM 1523 O O . LYS A 1 188 ? 8.345 -11.306 -1.410 1.00 92.00 188 LYS A O 1
ATOM 1528 N N . ALA A 1 189 ? 7.094 -12.689 -2.654 1.00 90.50 189 ALA A N 1
ATOM 1529 C CA . ALA A 1 189 ? 7.677 -12.290 -3.930 1.00 90.50 189 ALA A CA 1
ATOM 1530 C C . ALA A 1 189 ? 7.438 -10.798 -4.211 1.00 90.50 189 ALA A C 1
ATOM 1532 O O . ALA A 1 189 ? 8.345 -10.094 -4.659 1.00 90.50 189 ALA A O 1
ATOM 1533 N N . TYR A 1 190 ? 6.241 -10.290 -3.897 1.00 92.88 190 TYR A N 1
ATOM 1534 C CA . TYR A 1 190 ? 5.949 -8.866 -4.042 1.00 92.88 190 TYR A CA 1
ATOM 1535 C C . TYR A 1 190 ? 6.762 -8.006 -3.060 1.00 92.88 190 TYR A C 1
ATOM 1537 O O . TYR A 1 190 ? 7.294 -6.976 -3.469 1.00 92.88 190 TYR A O 1
ATOM 1545 N N . HIS A 1 191 ? 6.944 -8.441 -1.806 1.00 94.19 191 HIS A N 1
ATOM 1546 C CA . HIS A 1 191 ? 7.874 -7.801 -0.867 1.00 94.19 191 HIS A CA 1
ATOM 1547 C C . HIS A 1 191 ? 9.296 -7.716 -1.440 1.00 94.19 191 HIS A C 1
ATOM 1549 O O . HIS A 1 191 ? 9.878 -6.628 -1.463 1.00 94.19 191 HIS A O 1
ATOM 1555 N N . ASP A 1 192 ? 9.837 -8.837 -1.927 1.00 93.50 192 ASP A N 1
ATOM 1556 C CA . ASP A 1 192 ? 11.201 -8.904 -2.459 1.00 93.50 192 ASP A CA 1
ATOM 1557 C C . ASP A 1 192 ? 11.378 -7.934 -3.635 1.00 93.50 192 ASP A C 1
ATOM 1559 O O . ASP A 1 192 ? 12.379 -7.219 -3.696 1.00 93.50 192 ASP A O 1
ATOM 1563 N N . PHE A 1 193 ? 10.383 -7.832 -4.519 1.00 92.38 193 PHE A N 1
ATOM 1564 C CA . PHE A 1 193 ? 10.359 -6.844 -5.598 1.00 92.38 193 PHE A CA 1
ATOM 1565 C C . PHE A 1 193 ? 10.336 -5.395 -5.069 1.00 92.38 193 PHE A C 1
ATOM 1567 O O . PHE A 1 193 ? 11.134 -4.554 -5.497 1.00 92.38 193 PHE A O 1
ATOM 1574 N N . LEU A 1 194 ? 9.445 -5.079 -4.120 1.00 94.88 194 LEU A N 1
ATOM 1575 C CA . LEU A 1 194 ? 9.345 -3.729 -3.554 1.00 94.88 194 LEU A CA 1
ATOM 1576 C C . LEU A 1 194 ? 10.665 -3.298 -2.905 1.00 94.88 194 LEU A C 1
ATOM 1578 O O . LEU A 1 194 ? 11.111 -2.169 -3.113 1.00 94.88 194 LEU A O 1
ATOM 1582 N N . TRP A 1 195 ? 11.303 -4.179 -2.136 1.00 94.94 195 TRP A N 1
ATOM 1583 C CA . TRP A 1 195 ? 12.514 -3.835 -1.398 1.00 94.94 195 TRP A CA 1
ATOM 1584 C C . TRP A 1 195 ? 13.775 -3.881 -2.267 1.00 94.94 195 TRP A C 1
ATOM 1586 O O . TRP A 1 195 ? 14.530 -2.905 -2.330 1.00 94.94 195 TRP A O 1
ATOM 1596 N N . ASN A 1 196 ? 14.009 -4.994 -2.960 1.00 91.69 196 ASN A N 1
ATOM 1597 C CA . ASN A 1 196 ? 15.273 -5.232 -3.657 1.00 91.69 196 ASN A CA 1
ATOM 1598 C C . ASN A 1 196 ? 15.352 -4.515 -5.008 1.00 91.69 196 ASN A C 1
ATOM 1600 O O . ASN A 1 196 ? 16.456 -4.264 -5.487 1.00 91.69 196 ASN A O 1
ATOM 1604 N N . GLU A 1 197 ? 14.213 -4.146 -5.602 1.00 88.50 197 GLU A N 1
ATOM 1605 C CA . GLU A 1 197 ? 14.184 -3.383 -6.851 1.00 88.50 197 GLU A CA 1
ATOM 1606 C C . GLU A 1 197 ? 13.762 -1.933 -6.608 1.00 88.50 197 GLU A C 1
ATOM 1608 O O . GLU A 1 197 ? 14.553 -1.019 -6.833 1.00 88.50 197 GLU A O 1
ATOM 1613 N N . VAL A 1 198 ? 12.540 -1.684 -6.118 1.00 90.50 198 VAL A N 1
ATOM 1614 C CA . VAL A 1 198 ? 12.014 -0.307 -6.026 1.00 90.50 198 VAL A CA 1
ATOM 1615 C C . VAL A 1 198 ? 12.748 0.513 -4.960 1.00 90.50 198 VAL A C 1
ATOM 1617 O O . VAL A 1 198 ? 13.275 1.577 -5.286 1.00 90.50 198 VAL A O 1
ATOM 1620 N N . CYS A 1 199 ? 12.829 0.049 -3.706 1.00 93.31 199 CYS A N 1
ATOM 1621 C CA . CYS A 1 199 ? 13.535 0.783 -2.647 1.00 93.31 199 CYS A CA 1
ATOM 1622 C C . CYS A 1 199 ? 15.020 0.950 -2.981 1.00 93.31 199 CYS A C 1
ATOM 1624 O O . CYS A 1 199 ? 15.555 2.050 -2.844 1.00 93.31 199 CYS A O 1
ATOM 1626 N N . ALA A 1 200 ? 15.685 -0.123 -3.420 1.00 90.31 200 ALA A N 1
ATOM 1627 C CA . ALA A 1 200 ? 17.109 -0.097 -3.740 1.00 90.31 200 ALA A CA 1
ATOM 1628 C C . ALA A 1 200 ? 17.440 0.925 -4.841 1.00 90.31 200 ALA A C 1
ATOM 1630 O O . ALA A 1 200 ? 18.377 1.712 -4.693 1.00 90.31 200 ALA A O 1
ATOM 1631 N N . GLU A 1 201 ? 16.652 0.966 -5.920 1.00 86.62 201 GLU A N 1
ATOM 1632 C CA . GLU A 1 201 ? 16.841 1.932 -7.005 1.00 86.62 201 GLU A CA 1
ATOM 1633 C C . GLU A 1 201 ? 16.460 3.354 -6.583 1.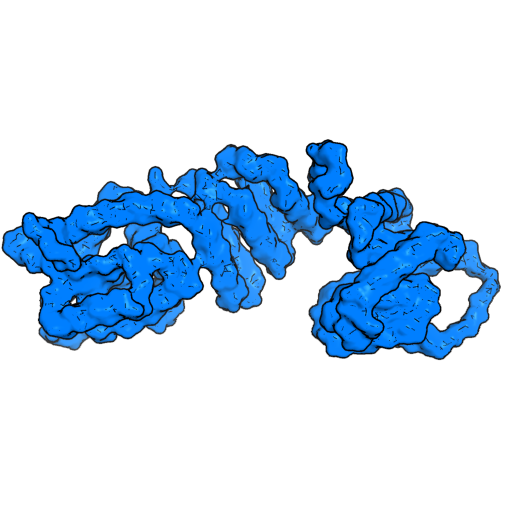00 86.62 201 GLU A C 1
ATOM 1635 O O . GLU A 1 201 ? 17.183 4.303 -6.890 1.00 86.62 201 GLU A O 1
ATOM 1640 N N . MET A 1 202 ? 15.345 3.518 -5.869 1.00 88.69 202 MET A N 1
ATOM 1641 C CA . MET A 1 202 ? 14.841 4.818 -5.421 1.00 88.69 202 MET A CA 1
ATOM 1642 C C . MET A 1 202 ? 15.804 5.507 -4.442 1.00 88.69 202 MET A C 1
ATOM 1644 O O . MET A 1 202 ? 16.012 6.716 -4.534 1.00 88.69 202 MET A O 1
ATOM 1648 N N . LEU A 1 203 ? 16.381 4.756 -3.499 1.00 90.12 203 LEU A N 1
ATOM 1649 C CA . LEU A 1 203 ? 17.241 5.286 -2.434 1.00 90.12 203 LEU A CA 1
ATOM 1650 C C . LEU A 1 203 ? 18.705 5.482 -2.873 1.00 90.12 203 LEU A C 1
ATOM 1652 O O . LEU A 1 203 ? 19.494 6.068 -2.126 1.00 90.12 203 LEU A O 1
ATOM 1656 N N . ASN A 1 204 ? 19.071 5.025 -4.073 1.00 86.44 204 ASN A N 1
ATOM 1657 C CA . ASN A 1 204 ? 20.394 5.240 -4.654 1.00 86.44 204 ASN A CA 1
ATOM 1658 C C . ASN A 1 204 ? 20.684 6.743 -4.836 1.00 86.44 204 ASN A C 1
ATOM 1660 O O . ASN A 1 204 ? 19.803 7.495 -5.252 1.00 86.44 204 ASN A O 1
ATOM 1664 N N . GLU A 1 205 ? 21.923 7.171 -4.574 1.00 81.06 205 GLU A N 1
ATOM 1665 C CA . GLU A 1 205 ? 22.385 8.570 -4.599 1.00 81.06 205 GLU A CA 1
ATOM 1666 C C . GLU A 1 205 ? 21.972 9.325 -5.868 1.00 81.06 205 GLU A C 1
ATOM 1668 O O . GLU A 1 205 ? 21.545 10.474 -5.791 1.00 81.06 205 GLU A O 1
ATOM 1673 N N . THR A 1 206 ? 22.002 8.667 -7.030 1.00 78.62 206 THR A N 1
ATOM 1674 C CA . THR A 1 206 ? 21.650 9.291 -8.317 1.00 78.62 206 THR A CA 1
ATOM 1675 C C . THR A 1 206 ? 20.165 9.612 -8.479 1.00 78.62 206 THR A C 1
ATOM 1677 O O . THR A 1 206 ? 19.811 10.382 -9.368 1.00 78.62 206 THR A O 1
ATOM 1680 N N . ASN A 1 207 ? 19.295 8.998 -7.672 1.00 81.38 207 ASN A N 1
ATOM 1681 C CA . ASN A 1 207 ? 17.842 9.070 -7.821 1.00 81.38 207 ASN A CA 1
ATOM 1682 C C . ASN A 1 207 ? 17.157 9.858 -6.694 1.00 81.38 207 ASN A C 1
ATOM 1684 O O . ASN A 1 207 ? 15.993 10.230 -6.849 1.00 81.38 207 ASN A O 1
ATOM 1688 N N . GLN A 1 208 ? 17.861 10.167 -5.596 1.00 84.56 208 GLN A N 1
ATOM 1689 C CA . GLN A 1 208 ? 17.305 10.841 -4.407 1.00 84.56 208 GLN A CA 1
ATOM 1690 C C . GLN A 1 208 ? 16.634 12.188 -4.731 1.00 84.56 208 GLN A C 1
ATOM 1692 O O . GLN A 1 208 ? 15.613 12.549 -4.134 1.00 84.56 208 GLN A O 1
ATOM 1697 N N . GLU A 1 209 ? 17.160 12.922 -5.716 1.00 83.19 209 GLU A N 1
ATOM 1698 C CA . GLU A 1 209 ? 16.590 14.188 -6.195 1.00 83.19 209 GLU A CA 1
ATOM 1699 C C . GLU A 1 209 ? 15.192 14.016 -6.818 1.00 83.19 209 GLU A C 1
ATOM 1701 O O . GLU A 1 209 ? 14.344 14.898 -6.681 1.00 83.19 209 GLU A O 1
ATOM 1706 N N . TYR A 1 210 ? 14.887 12.849 -7.382 1.00 81.94 210 TYR A N 1
ATOM 1707 C CA . TYR A 1 210 ? 13.610 12.556 -8.043 1.00 81.94 210 TYR A CA 1
ATOM 1708 C C . TYR A 1 210 ? 12.614 11.819 -7.144 1.00 81.94 210 TYR A C 1
ATOM 1710 O O . TYR A 1 210 ? 11.445 11.654 -7.496 1.00 81.94 210 TYR A O 1
ATOM 1718 N N . VAL A 1 211 ? 13.041 11.413 -5.946 1.00 87.88 211 VAL A N 1
ATOM 1719 C CA . VAL A 1 211 ? 12.139 10.837 -4.947 1.00 87.88 211 VAL A CA 1
ATOM 1720 C C . VAL A 1 211 ? 11.192 11.916 -4.442 1.00 87.88 211 VAL A C 1
ATOM 1722 O O . VAL A 1 211 ? 11.619 12.967 -3.951 1.00 87.88 211 VAL A O 1
ATOM 1725 N N . THR A 1 212 ? 9.894 11.643 -4.555 1.00 89.94 212 THR A N 1
ATOM 1726 C CA . THR A 1 212 ? 8.824 12.536 -4.108 1.00 89.94 212 THR A CA 1
ATOM 1727 C C . THR A 1 212 ? 8.092 11.943 -2.904 1.00 89.94 212 THR A C 1
ATOM 1729 O O . THR A 1 212 ? 8.014 10.718 -2.772 1.00 89.94 212 THR A O 1
ATOM 1732 N N . PRO A 1 213 ? 7.464 12.776 -2.053 1.00 92.56 213 PRO A N 1
ATOM 1733 C CA . PRO A 1 213 ? 6.609 12.268 -0.984 1.00 92.56 213 PRO A CA 1
ATOM 1734 C C . PRO A 1 213 ? 5.471 11.375 -1.501 1.00 92.56 213 PRO A C 1
ATOM 1736 O O . PRO A 1 213 ? 5.141 10.382 -0.863 1.00 92.56 213 PRO A O 1
ATOM 1739 N N . LYS A 1 214 ? 4.925 11.668 -2.695 1.00 92.31 214 LYS A N 1
ATOM 1740 C CA . LYS A 1 214 ? 3.902 10.844 -3.368 1.00 92.31 214 LYS A CA 1
ATOM 1741 C C . LYS A 1 214 ? 4.394 9.413 -3.599 1.00 92.31 214 LYS A C 1
ATOM 1743 O O . LYS A 1 214 ? 3.662 8.475 -3.292 1.00 92.31 214 LYS A O 1
ATOM 1748 N N . LEU A 1 215 ? 5.613 9.246 -4.119 1.00 92.75 215 LEU A N 1
ATOM 1749 C CA . LEU A 1 215 ? 6.207 7.927 -4.352 1.00 92.75 215 LEU A CA 1
ATOM 1750 C C . LEU A 1 215 ? 6.368 7.152 -3.040 1.00 92.75 215 LEU A C 1
ATOM 1752 O O . LEU A 1 215 ? 5.924 6.011 -2.952 1.00 92.75 215 LEU A O 1
ATOM 1756 N N . ILE A 1 216 ? 6.918 7.796 -2.006 1.00 95.38 216 ILE A N 1
ATOM 1757 C CA . ILE A 1 216 ? 7.113 7.176 -0.685 1.00 95.38 216 ILE A CA 1
ATOM 1758 C C . ILE A 1 216 ? 5.768 6.757 -0.085 1.00 95.38 216 ILE A C 1
ATOM 1760 O O . ILE A 1 216 ? 5.620 5.621 0.350 1.00 95.38 216 ILE A O 1
ATOM 1764 N N . THR A 1 217 ? 4.754 7.625 -0.130 1.00 95.19 217 THR A N 1
ATOM 1765 C CA . THR A 1 217 ? 3.396 7.289 0.326 1.00 95.19 217 THR A CA 1
ATOM 1766 C C . THR A 1 217 ? 2.824 6.080 -0.423 1.00 95.19 217 THR A C 1
ATOM 1768 O O . THR A 1 217 ? 2.244 5.193 0.200 1.00 95.19 217 THR A O 1
ATOM 1771 N N . LYS A 1 218 ? 2.990 6.005 -1.751 1.00 95.50 218 LYS A N 1
ATOM 1772 C CA . LYS A 1 218 ? 2.517 4.859 -2.547 1.00 95.50 218 LYS A CA 1
ATOM 1773 C C . LYS A 1 218 ? 3.250 3.565 -2.204 1.00 95.50 218 LYS A C 1
ATOM 1775 O O . LYS A 1 218 ? 2.605 2.528 -2.104 1.00 95.50 218 LYS A O 1
ATOM 1780 N N . LEU A 1 219 ? 4.552 3.639 -1.957 1.00 96.31 219 LEU A N 1
ATOM 1781 C CA . LEU A 1 219 ? 5.364 2.502 -1.537 1.00 96.31 219 LEU A CA 1
ATOM 1782 C C . LEU A 1 219 ? 4.989 2.019 -0.124 1.00 96.31 219 LEU A C 1
ATOM 1784 O O . LEU A 1 219 ? 4.831 0.823 0.099 1.00 96.31 219 LEU A O 1
ATOM 1788 N N . MET A 1 220 ? 4.731 2.938 0.812 1.00 97.25 220 MET A N 1
ATOM 1789 C CA . MET A 1 220 ? 4.192 2.602 2.136 1.00 97.25 220 MET A CA 1
ATOM 1790 C C . MET A 1 220 ? 2.823 1.917 2.041 1.00 97.25 220 MET A C 1
ATOM 1792 O O . MET A 1 220 ? 2.572 0.959 2.768 1.00 97.25 220 MET A O 1
ATOM 1796 N N . TYR A 1 221 ? 1.942 2.360 1.136 1.00 95.56 221 TYR A N 1
ATOM 1797 C CA . TYR A 1 221 ? 0.684 1.656 0.879 1.00 95.56 221 TYR A CA 1
ATOM 1798 C C . TYR A 1 221 ? 0.899 0.264 0.284 1.00 95.56 221 TYR A C 1
ATOM 1800 O O . TYR A 1 221 ? 0.215 -0.665 0.701 1.00 95.56 221 TYR A O 1
ATOM 1808 N N . ALA A 1 222 ? 1.860 0.098 -0.627 1.00 95.38 222 ALA A N 1
ATOM 1809 C CA . ALA A 1 222 ? 2.181 -1.206 -1.198 1.00 95.38 222 ALA A CA 1
ATOM 1810 C C . ALA A 1 222 ? 2.633 -2.209 -0.119 1.00 95.38 222 ALA A C 1
ATOM 1812 O O . ALA A 1 222 ? 2.110 -3.321 -0.084 1.00 95.38 222 ALA A O 1
ATOM 1813 N N . PHE A 1 223 ? 3.505 -1.801 0.813 1.00 97.12 223 PHE A N 1
ATOM 1814 C CA . PHE A 1 223 ? 3.877 -2.631 1.969 1.00 97.12 223 PHE A CA 1
ATOM 1815 C C . PHE A 1 223 ? 2.699 -2.883 2.920 1.00 97.12 223 PHE A C 1
ATOM 1817 O O . PHE A 1 223 ? 2.508 -4.001 3.395 1.00 97.12 223 PHE A O 1
ATOM 1824 N N . ARG A 1 224 ? 1.862 -1.869 3.171 1.00 94.94 224 ARG A N 1
ATOM 1825 C CA . ARG A 1 224 ? 0.669 -2.010 4.018 1.00 94.94 224 ARG A CA 1
ATOM 1826 C C . ARG A 1 224 ? -0.308 -3.049 3.469 1.00 94.94 224 ARG A C 1
ATOM 1828 O O . ARG A 1 224 ? -0.902 -3.784 4.255 1.00 94.94 224 ARG A O 1
ATOM 1835 N N . ASP A 1 225 ? -0.492 -3.095 2.153 1.00 91.56 225 ASP A N 1
ATOM 1836 C CA . ASP A 1 225 ? -1.429 -4.013 1.499 1.00 91.56 225 ASP A CA 1
ATOM 1837 C C . ASP A 1 225 ? -1.024 -5.487 1.687 1.00 91.56 225 ASP A C 1
ATOM 1839 O O . ASP A 1 225 ? -1.900 -6.344 1.771 1.00 91.56 225 ASP A O 1
ATOM 1843 N N . ILE A 1 226 ? 0.277 -5.765 1.834 1.00 92.81 226 ILE A N 1
ATOM 1844 C CA . ILE A 1 226 ? 0.815 -7.086 2.209 1.00 92.81 226 ILE A CA 1
ATOM 1845 C C . ILE A 1 226 ? 1.094 -7.226 3.717 1.00 92.81 226 ILE A C 1
ATOM 1847 O O . ILE A 1 226 ? 1.707 -8.198 4.142 1.00 92.81 226 ILE A O 1
ATOM 1851 N N . GLN A 1 227 ? 0.634 -6.266 4.528 1.00 92.81 227 GLN A N 1
ATOM 1852 C CA . GLN A 1 227 ? 0.803 -6.204 5.988 1.00 92.81 227 GLN A CA 1
ATOM 1853 C C . GLN A 1 227 ? 2.264 -6.217 6.476 1.00 92.81 227 GLN A C 1
ATOM 1855 O O . GLN A 1 227 ? 2.540 -6.582 7.618 1.00 92.81 227 GLN A O 1
ATOM 1860 N N . ASP A 1 228 ? 3.204 -5.759 5.649 1.00 96.06 228 ASP A N 1
ATOM 1861 C CA . ASP A 1 228 ? 4.618 -5.659 6.005 1.00 96.06 228 ASP A CA 1
ATOM 1862 C C . ASP A 1 228 ? 4.935 -4.315 6.677 1.00 96.06 228 ASP A C 1
ATOM 1864 O O . ASP A 1 228 ? 5.500 -3.379 6.100 1.00 96.06 228 ASP A O 1
ATOM 1868 N N . TYR A 1 229 ? 4.515 -4.207 7.935 1.00 97.25 229 TYR A N 1
ATOM 1869 C CA . TYR A 1 229 ? 4.700 -3.000 8.739 1.00 97.25 229 TYR A CA 1
ATOM 1870 C C . TYR A 1 229 ? 6.170 -2.730 9.082 1.00 97.25 229 TYR A C 1
ATOM 1872 O O . TYR A 1 229 ? 6.563 -1.574 9.235 1.00 97.25 229 TYR A O 1
ATOM 1880 N N . GLU A 1 230 ? 6.991 -3.778 9.153 1.00 97.38 230 GLU A N 1
ATOM 1881 C CA . GLU A 1 230 ? 8.426 -3.674 9.410 1.00 97.38 230 GLU A CA 1
ATOM 1882 C C . GLU A 1 230 ? 9.131 -2.916 8.280 1.00 97.38 230 GLU A C 1
ATOM 1884 O O . GLU A 1 230 ? 9.863 -1.951 8.526 1.00 97.38 230 GLU A O 1
ATOM 1889 N N . SER A 1 231 ? 8.860 -3.283 7.025 1.00 97.88 231 SER A N 1
ATOM 1890 C CA . SER A 1 231 ? 9.441 -2.590 5.872 1.00 97.88 231 SER A CA 1
ATOM 1891 C C . SER A 1 231 ? 8.929 -1.164 5.720 1.00 97.88 231 SER A C 1
ATOM 1893 O O . SER A 1 231 ? 9.698 -0.292 5.317 1.00 97.88 231 SER A O 1
ATOM 1895 N N . MET A 1 232 ? 7.677 -0.872 6.099 1.00 97.94 232 MET A N 1
ATOM 1896 C CA . MET A 1 232 ? 7.183 0.514 6.144 1.00 97.94 232 MET A CA 1
ATOM 1897 C C . MET A 1 232 ? 8.023 1.384 7.089 1.00 97.94 232 MET A C 1
ATOM 1899 O O . MET A 1 232 ? 8.394 2.506 6.733 1.00 97.94 232 MET A O 1
ATOM 1903 N N . ILE A 1 233 ? 8.338 0.869 8.282 1.00 97.44 233 ILE A N 1
ATOM 1904 C CA . ILE A 1 233 ? 9.135 1.582 9.289 1.00 97.44 233 ILE A CA 1
ATOM 1905 C C . ILE A 1 233 ? 10.577 1.739 8.802 1.00 97.44 233 ILE A C 1
ATOM 1907 O O . ILE A 1 233 ? 11.106 2.855 8.811 1.00 97.44 233 ILE A O 1
ATOM 1911 N N . LYS A 1 234 ? 11.191 0.655 8.309 1.00 97.50 234 LYS A N 1
ATOM 1912 C CA . LYS A 1 234 ? 12.549 0.684 7.747 1.00 97.50 234 LYS A CA 1
ATOM 1913 C C . LYS A 1 234 ? 12.663 1.661 6.580 1.00 97.50 234 LYS A C 1
ATOM 1915 O O . LYS A 1 234 ? 13.634 2.409 6.512 1.00 97.50 234 LYS A O 1
ATOM 1920 N N . LEU A 1 235 ? 11.679 1.697 5.680 1.00 97.25 235 LEU A N 1
ATOM 1921 C CA . LEU A 1 235 ? 11.641 2.649 4.570 1.00 97.25 235 LEU A CA 1
ATOM 1922 C C . LEU A 1 235 ? 11.689 4.091 5.085 1.00 97.25 235 LEU A C 1
ATOM 1924 O O . LEU A 1 235 ? 12.536 4.861 4.634 1.00 97.25 235 LEU A O 1
ATOM 1928 N N . ASN A 1 236 ? 10.831 4.449 6.047 1.00 95.94 236 ASN A N 1
ATOM 1929 C CA . ASN A 1 236 ? 10.818 5.801 6.608 1.00 95.94 236 ASN A CA 1
ATOM 1930 C C . ASN A 1 236 ? 12.164 6.159 7.260 1.00 95.94 236 ASN A C 1
ATOM 1932 O O . ASN A 1 236 ? 12.717 7.217 6.970 1.00 95.94 236 ASN A O 1
ATOM 1936 N N . GLN A 1 237 ? 12.738 5.250 8.056 1.00 95.50 237 GLN A N 1
ATOM 1937 C CA . GLN A 1 237 ? 14.055 5.444 8.676 1.00 95.50 237 GLN A CA 1
ATOM 1938 C C . GLN A 1 237 ? 15.158 5.671 7.630 1.00 95.50 237 GLN A C 1
ATOM 1940 O O . GLN A 1 237 ? 15.998 6.557 7.785 1.00 95.50 237 GLN A O 1
ATOM 1945 N N . ARG A 1 238 ? 15.156 4.904 6.530 1.00 95.88 238 ARG A N 1
ATOM 1946 C CA . ARG A 1 238 ? 16.114 5.095 5.429 1.00 95.88 238 ARG A CA 1
ATOM 1947 C C . ARG A 1 238 ? 15.902 6.430 4.721 1.00 95.88 238 ARG A C 1
ATOM 1949 O O . ARG A 1 238 ? 16.881 7.102 4.414 1.00 95.88 238 ARG A O 1
ATOM 1956 N N . CYS A 1 239 ? 14.659 6.849 4.498 1.00 95.31 239 CYS A N 1
ATOM 1957 C CA . CYS A 1 239 ? 14.360 8.159 3.923 1.00 95.31 239 CYS A CA 1
ATOM 1958 C C . CYS A 1 239 ? 14.813 9.319 4.828 1.00 95.31 239 CYS A C 1
ATOM 1960 O O . CYS A 1 239 ? 15.314 10.318 4.317 1.00 95.31 239 CYS A O 1
ATOM 1962 N N . GLU A 1 240 ? 14.686 9.189 6.150 1.00 94.19 240 GLU A N 1
ATOM 1963 C CA . GLU A 1 240 ? 15.143 10.190 7.128 1.00 94.19 240 GLU A CA 1
ATOM 1964 C C . GLU A 1 240 ? 16.673 10.303 7.202 1.00 94.19 240 GLU A C 1
ATOM 1966 O O . GLU A 1 240 ? 17.199 11.390 7.442 1.00 94.19 240 GLU A O 1
ATOM 1971 N N . GLN A 1 241 ? 17.397 9.209 6.946 1.00 94.44 241 GLN A N 1
ATOM 1972 C CA . GLN A 1 241 ? 18.865 9.195 6.889 1.00 94.44 241 GLN A CA 1
ATOM 1973 C C . GLN A 1 241 ? 19.431 9.895 5.641 1.00 94.44 241 GLN A C 1
ATOM 1975 O O . GLN A 1 241 ? 20.583 10.329 5.649 1.00 94.44 241 GLN A O 1
ATOM 1980 N N . LEU A 1 242 ? 18.646 10.013 4.566 1.00 94.19 242 LEU A N 1
ATOM 1981 C CA . LEU A 1 242 ? 19.081 10.594 3.295 1.00 94.19 242 LEU A CA 1
ATOM 1982 C C . LEU A 1 242 ? 18.671 12.064 3.207 1.00 94.19 242 LEU A C 1
ATOM 1984 O O . LEU A 1 242 ? 17.502 12.370 2.989 1.00 94.19 242 LEU A O 1
ATOM 1988 N N . LEU A 1 243 ? 19.635 12.982 3.338 1.00 91.88 243 LEU A N 1
ATOM 1989 C CA . LEU A 1 243 ? 19.390 14.423 3.497 1.00 91.88 243 LEU A CA 1
ATOM 1990 C C . LEU A 1 243 ? 18.426 15.019 2.453 1.00 91.88 243 LEU A C 1
ATOM 1992 O O . LEU A 1 243 ? 17.526 15.778 2.819 1.00 91.88 243 LEU A O 1
ATOM 1996 N N . GLU A 1 244 ? 18.590 14.676 1.174 1.00 89.69 244 GLU A N 1
ATOM 1997 C CA . GLU A 1 244 ? 17.746 15.199 0.090 1.00 89.69 244 GLU A CA 1
ATOM 1998 C C . GLU A 1 244 ? 16.301 14.701 0.166 1.00 89.69 244 GLU A C 1
ATOM 2000 O O . GLU A 1 244 ? 15.365 15.451 -0.116 1.00 89.69 244 GLU A O 1
ATOM 2005 N N . ILE A 1 245 ? 16.093 13.462 0.614 1.00 92.19 245 ILE A N 1
ATOM 2006 C CA . ILE A 1 245 ? 14.755 12.904 0.822 1.00 92.19 245 ILE A CA 1
ATOM 2007 C C . ILE A 1 245 ? 14.159 13.457 2.117 1.00 92.19 245 ILE A C 1
ATOM 2009 O O . ILE A 1 245 ? 13.030 13.951 2.112 1.00 92.19 245 ILE A O 1
ATOM 2013 N N . ALA A 1 246 ? 14.935 13.453 3.202 1.00 93.62 246 ALA A N 1
ATOM 2014 C CA . ALA A 1 246 ? 14.541 13.933 4.519 1.00 93.62 246 ALA A CA 1
ATOM 2015 C C . ALA A 1 246 ? 13.999 15.367 4.467 1.00 93.62 246 ALA A C 1
ATOM 2017 O O . ALA A 1 246 ? 12.971 15.655 5.074 1.00 93.62 246 ALA A O 1
ATOM 2018 N N . LYS A 1 247 ? 14.627 16.267 3.696 1.00 92.31 247 LYS A N 1
ATOM 2019 C CA . LYS A 1 247 ? 14.130 17.641 3.481 1.00 92.31 247 LYS A CA 1
ATOM 2020 C C . LYS A 1 247 ? 12.723 17.683 2.871 1.00 92.31 247 LYS A C 1
ATOM 2022 O O . LYS A 1 247 ? 11.938 18.547 3.249 1.00 92.31 247 LYS A O 1
ATOM 2027 N N . LYS A 1 248 ? 12.403 16.768 1.950 1.00 90.88 248 LYS A N 1
ATOM 2028 C CA . LYS A 1 248 ? 11.121 16.722 1.222 1.00 90.88 248 LYS A CA 1
ATOM 2029 C C . LYS A 1 248 ? 9.996 16.087 2.030 1.00 90.88 248 LYS A C 1
ATOM 2031 O O . LYS A 1 248 ? 8.834 16.432 1.829 1.00 90.88 248 LYS A O 1
ATOM 2036 N N . ILE A 1 249 ? 10.331 15.129 2.893 1.00 92.00 249 ILE A N 1
ATOM 2037 C CA . ILE A 1 249 ? 9.344 14.413 3.713 1.00 92.00 249 ILE A CA 1
ATOM 2038 C C . ILE A 1 249 ? 9.184 15.001 5.111 1.00 92.00 249 ILE A C 1
ATOM 2040 O O . ILE A 1 249 ? 8.229 14.656 5.803 1.00 92.00 249 ILE A O 1
ATOM 2044 N N . ARG A 1 250 ? 10.082 15.903 5.529 1.00 84.44 250 ARG A N 1
ATOM 2045 C CA . ARG A 1 250 ? 9.966 16.622 6.799 1.00 84.44 250 ARG A CA 1
ATOM 2046 C C . ARG A 1 250 ? 8.596 17.292 6.877 1.00 84.44 250 ARG A C 1
ATOM 2048 O O . ARG A 1 250 ? 8.223 18.054 5.989 1.00 84.44 250 ARG A O 1
ATOM 2055 N N . ASN A 1 251 ? 7.860 17.013 7.950 1.00 82.50 251 ASN A N 1
ATOM 2056 C CA . ASN A 1 251 ? 6.494 17.493 8.190 1.00 82.50 251 ASN A CA 1
ATOM 2057 C C . ASN A 1 251 ? 5.431 16.953 7.212 1.00 82.50 251 ASN A C 1
ATOM 2059 O O . ASN A 1 251 ? 4.315 17.478 7.167 1.00 82.50 251 ASN A O 1
ATOM 2063 N N . ASN A 1 252 ? 5.728 15.912 6.425 1.00 90.44 252 ASN A N 1
ATOM 2064 C CA . ASN A 1 252 ? 4.713 15.266 5.602 1.00 90.44 252 ASN A CA 1
ATOM 2065 C C . ASN A 1 252 ? 3.772 14.435 6.485 1.00 90.44 252 ASN A C 1
ATOM 2067 O O . ASN A 1 252 ? 4.089 13.318 6.887 1.00 90.44 252 ASN A O 1
ATOM 2071 N N . MET A 1 253 ? 2.585 14.985 6.740 1.00 88.62 253 MET A N 1
ATOM 2072 C CA . MET A 1 253 ? 1.574 14.380 7.610 1.00 88.62 253 MET A CA 1
ATOM 2073 C C . MET A 1 253 ? 1.206 12.948 7.225 1.00 88.62 253 MET A C 1
ATOM 2075 O O . MET A 1 253 ? 1.034 12.118 8.110 1.00 88.62 253 MET A O 1
ATOM 2079 N N . MET A 1 254 ? 1.065 12.655 5.929 1.00 91.56 254 MET A N 1
ATOM 2080 C CA . MET A 1 254 ? 0.649 11.327 5.478 1.00 91.56 254 MET A CA 1
ATOM 2081 C C . MET A 1 254 ? 1.741 10.291 5.751 1.00 91.56 254 MET A C 1
ATOM 2083 O O . MET A 1 254 ? 1.443 9.209 6.244 1.00 91.56 254 MET A O 1
ATOM 2087 N N . ILE A 1 255 ? 3.006 10.627 5.485 1.00 94.31 255 ILE A N 1
ATOM 2088 C CA . ILE A 1 255 ? 4.138 9.742 5.786 1.00 94.31 255 ILE A CA 1
ATOM 2089 C C . ILE A 1 255 ? 4.244 9.525 7.299 1.00 94.31 255 ILE A C 1
ATOM 2091 O O . ILE A 1 255 ? 4.295 8.381 7.741 1.00 94.31 255 ILE A O 1
ATOM 2095 N N . SER A 1 256 ? 4.178 10.588 8.107 1.00 93.69 256 SER A N 1
ATOM 2096 C CA . SER A 1 256 ? 4.195 10.467 9.571 1.00 93.69 256 SER A CA 1
ATOM 2097 C C . SER A 1 256 ? 3.025 9.628 10.103 1.00 93.69 256 SER A C 1
ATOM 2099 O O . SER A 1 256 ? 3.231 8.762 10.951 1.00 93.69 256 SER A O 1
ATOM 2101 N N . TYR A 1 257 ? 1.816 9.827 9.569 1.00 94.50 257 TYR A N 1
ATOM 2102 C CA . TYR A 1 257 ? 0.640 9.018 9.893 1.00 94.50 257 TYR A CA 1
ATOM 2103 C C . TYR A 1 257 ? 0.855 7.540 9.548 1.00 94.50 257 TYR A C 1
ATOM 2105 O O . TYR A 1 257 ? 0.614 6.678 10.389 1.00 94.50 257 TYR A O 1
ATOM 2113 N N . LEU A 1 258 ? 1.341 7.230 8.341 1.00 95.81 258 LEU A N 1
ATOM 2114 C CA . LEU A 1 258 ? 1.588 5.852 7.912 1.00 95.81 258 LEU A CA 1
ATOM 2115 C C . LEU A 1 258 ? 2.701 5.182 8.726 1.00 95.81 258 LEU A C 1
ATOM 2117 O O . LEU A 1 258 ? 2.599 3.990 9.010 1.00 95.81 258 LEU A O 1
ATOM 2121 N N . THR A 1 259 ? 3.720 5.932 9.149 1.00 96.56 259 THR A N 1
ATOM 2122 C CA . THR A 1 259 ? 4.769 5.438 10.052 1.00 96.56 259 THR A CA 1
ATOM 2123 C C . THR A 1 259 ? 4.193 5.106 11.427 1.00 96.56 259 THR A C 1
ATOM 2125 O O . THR A 1 259 ? 4.435 4.016 11.945 1.00 96.56 259 THR A O 1
ATOM 2128 N N . ALA A 1 260 ? 3.383 5.998 12.008 1.00 96.62 260 ALA A N 1
ATOM 2129 C CA . ALA A 1 260 ? 2.711 5.740 13.282 1.00 96.62 260 ALA A CA 1
ATOM 2130 C C . ALA A 1 260 ? 1.734 4.557 13.187 1.00 96.62 260 ALA A C 1
ATOM 2132 O O . ALA A 1 260 ? 1.689 3.711 14.081 1.00 96.62 260 ALA A O 1
ATOM 2133 N N . PHE A 1 261 ? 0.997 4.453 12.078 1.00 96.12 261 PHE A N 1
ATOM 2134 C CA . PHE A 1 261 ? 0.126 3.318 11.790 1.00 96.12 261 PHE A CA 1
ATOM 2135 C C . PHE A 1 261 ? 0.922 2.011 11.752 1.00 96.12 261 PHE A C 1
ATOM 2137 O O . PHE A 1 261 ? 0.567 1.067 12.451 1.00 96.12 261 PHE A O 1
ATOM 2144 N N . ALA A 1 262 ? 2.017 1.957 10.988 1.00 97.50 262 ALA A N 1
ATOM 2145 C CA . ALA A 1 262 ? 2.852 0.764 10.881 1.00 97.50 262 ALA A CA 1
ATOM 2146 C C . ALA A 1 262 ? 3.390 0.323 12.249 1.00 97.50 262 ALA A C 1
ATOM 2148 O O . ALA A 1 262 ? 3.242 -0.841 12.610 1.00 97.50 262 ALA A O 1
ATOM 2149 N N . ARG A 1 263 ? 3.907 1.257 13.057 1.00 97.31 263 ARG A N 1
ATOM 2150 C CA . ARG A 1 263 ? 4.364 0.979 14.431 1.00 97.31 263 ARG A CA 1
ATOM 2151 C C . ARG A 1 263 ? 3.249 0.434 15.312 1.00 97.31 263 ARG A C 1
ATOM 2153 O O . ARG A 1 263 ? 3.405 -0.609 15.936 1.00 97.31 263 ARG A O 1
ATOM 2160 N N . SER A 1 264 ? 2.085 1.082 15.302 1.00 95.94 264 SER A N 1
ATOM 2161 C CA . SER A 1 264 ? 0.911 0.614 16.046 1.00 95.94 264 SER A CA 1
ATOM 2162 C C . SER A 1 264 ? 0.521 -0.824 15.686 1.00 95.94 264 SER A C 1
ATOM 2164 O O . SER A 1 264 ? 0.128 -1.582 16.577 1.00 95.94 264 SER A O 1
ATOM 2166 N N . ARG A 1 265 ? 0.630 -1.200 14.404 1.00 93.56 265 ARG A N 1
ATOM 2167 C CA . ARG A 1 265 ? 0.307 -2.548 13.922 1.00 93.56 265 ARG A CA 1
ATOM 2168 C C . ARG A 1 265 ? 1.410 -3.575 14.184 1.00 93.56 265 ARG A C 1
ATOM 2170 O O . ARG A 1 265 ? 1.061 -4.711 14.486 1.00 93.56 265 ARG A O 1
ATOM 2177 N N . ARG A 1 266 ? 2.689 -3.192 14.089 1.00 95.50 266 ARG A N 1
ATOM 2178 C CA . ARG A 1 266 ? 3.845 -4.048 14.408 1.00 95.50 266 ARG A CA 1
ATOM 2179 C C . ARG A 1 266 ? 3.884 -4.405 15.897 1.00 95.50 266 ARG A C 1
ATOM 2181 O O . ARG A 1 266 ? 4.103 -5.563 16.228 1.00 95.50 266 ARG A O 1
ATOM 2188 N N . ASN A 1 267 ? 3.577 -3.436 16.764 1.00 93.81 267 ASN A N 1
ATOM 2189 C CA . ASN A 1 267 ? 3.423 -3.616 18.211 1.00 93.81 267 ASN A CA 1
ATOM 2190 C C . ASN A 1 267 ? 4.645 -4.256 18.905 1.00 93.81 267 ASN A C 1
ATOM 2192 O O . ASN A 1 267 ? 4.489 -5.039 19.842 1.00 93.81 267 ASN A O 1
ATOM 2196 N N . GLU A 1 268 ? 5.864 -3.929 18.467 1.00 95.12 268 GLU A N 1
ATOM 2197 C CA . GLU A 1 268 ? 7.070 -4.258 19.235 1.00 95.12 268 GLU A CA 1
ATOM 2198 C C . GLU A 1 268 ? 7.175 -3.373 20.493 1.00 95.12 268 GLU A C 1
ATOM 2200 O O . GLU A 1 268 ? 6.547 -2.309 20.564 1.00 95.12 268 GLU A O 1
ATOM 2205 N N . PRO A 1 269 ? 7.965 -3.768 21.511 1.00 94.81 269 PRO A N 1
ATOM 2206 C CA . PRO A 1 269 ? 8.169 -2.946 22.702 1.00 94.81 269 PRO A CA 1
ATOM 2207 C C . PRO A 1 269 ? 8.572 -1.502 22.353 1.00 94.81 269 PRO A C 1
ATOM 2209 O O . PRO A 1 269 ? 9.579 -1.273 21.691 1.00 94.81 269 PRO A O 1
ATOM 2212 N N . GLY A 1 270 ? 7.774 -0.529 22.804 1.00 93.69 270 GLY A N 1
ATOM 2213 C CA . GLY A 1 270 ? 7.976 0.906 22.549 1.00 93.69 270 GLY A CA 1
ATOM 2214 C C . GLY A 1 270 ? 7.275 1.460 21.302 1.00 93.69 270 GLY A C 1
ATOM 2215 O O . GLY A 1 270 ? 7.048 2.667 21.225 1.00 93.69 270 GLY A O 1
ATOM 2216 N N . ASP A 1 271 ? 6.827 0.616 20.364 1.00 96.38 271 ASP A N 1
ATOM 2217 C CA . ASP A 1 271 ? 6.246 1.086 19.098 1.00 96.38 271 ASP A CA 1
ATOM 2218 C C . ASP A 1 271 ? 5.018 1.968 19.277 1.00 96.38 271 ASP A C 1
ATOM 2220 O O . ASP A 1 271 ? 4.860 2.976 18.590 1.00 96.38 271 ASP A O 1
ATOM 2224 N N . ARG A 1 272 ? 4.116 1.580 20.180 1.00 95.06 272 ARG A N 1
ATOM 2225 C CA . ARG A 1 272 ? 2.879 2.328 20.413 1.00 95.06 272 ARG A CA 1
ATOM 2226 C C . ARG A 1 272 ? 3.126 3.667 21.083 1.00 95.06 272 ARG A C 1
ATOM 2228 O O . ARG A 1 272 ? 2.381 4.604 20.817 1.00 95.06 272 ARG A O 1
ATOM 2235 N N . ASP A 1 273 ? 4.144 3.759 21.930 1.00 95.38 273 ASP A N 1
ATOM 2236 C CA . ASP A 1 273 ? 4.509 5.015 22.584 1.00 95.38 273 ASP A CA 1
ATOM 2237 C C . ASP A 1 273 ? 5.155 5.970 21.575 1.00 95.38 273 ASP A C 1
ATOM 2239 O O . ASP A 1 273 ? 4.784 7.142 21.508 1.00 95.38 273 ASP A O 1
ATOM 2243 N N . GLU A 1 274 ? 6.026 5.458 20.699 1.00 96.00 274 GLU A N 1
ATOM 2244 C CA . GLU A 1 274 ? 6.565 6.231 19.575 1.00 96.00 274 GLU A CA 1
ATOM 2245 C C . GLU A 1 274 ? 5.468 6.649 18.584 1.00 96.00 274 GLU A C 1
ATOM 2247 O O . GLU A 1 274 ? 5.436 7.798 18.145 1.00 96.00 274 GLU A O 1
ATOM 2252 N N . ALA A 1 275 ? 4.534 5.750 18.255 1.00 97.12 275 ALA A N 1
ATOM 2253 C CA . ALA A 1 275 ? 3.403 6.057 17.384 1.00 97.12 275 ALA A CA 1
ATOM 2254 C C . ALA A 1 275 ? 2.532 7.180 17.963 1.00 97.12 275 ALA A C 1
ATOM 2256 O O . ALA A 1 275 ? 2.192 8.116 17.242 1.00 97.12 275 ALA A O 1
ATOM 2257 N N . LEU A 1 276 ? 2.207 7.120 19.259 1.00 96.62 276 LEU A N 1
ATOM 2258 C CA . LEU A 1 276 ? 1.464 8.178 19.945 1.00 96.62 276 LEU A CA 1
ATOM 2259 C C . LEU A 1 276 ? 2.232 9.500 19.934 1.00 96.62 276 LEU A C 1
ATOM 2261 O O . LEU A 1 276 ? 1.653 10.512 19.560 1.00 96.62 276 LEU A O 1
ATOM 2265 N N . SER A 1 277 ? 3.535 9.487 20.227 1.00 95.69 277 SER A N 1
ATOM 2266 C CA . SER A 1 277 ? 4.384 10.686 20.168 1.00 95.69 277 SER A CA 1
ATOM 2267 C C . SER A 1 277 ? 4.354 11.355 18.786 1.00 95.69 277 SER A C 1
ATOM 2269 O O . SER A 1 277 ? 4.168 12.570 18.676 1.00 95.69 277 SER A O 1
ATOM 2271 N N . ILE A 1 278 ? 4.440 10.562 17.709 1.00 93.69 278 ILE A N 1
ATOM 2272 C CA . ILE A 1 278 ? 4.318 11.063 16.331 1.00 93.69 278 ILE A CA 1
ATOM 2273 C C . ILE A 1 278 ? 2.938 11.696 16.106 1.00 93.69 278 ILE A C 1
ATOM 2275 O O . ILE A 1 278 ? 2.848 12.812 15.591 1.00 93.69 278 ILE A O 1
ATOM 2279 N N . LEU A 1 279 ? 1.857 11.008 16.479 1.00 93.81 279 LEU A N 1
ATOM 2280 C CA . LEU A 1 279 ? 0.488 11.477 16.237 1.00 93.81 279 LEU A CA 1
ATOM 2281 C C . LEU A 1 279 ? 0.137 12.715 17.069 1.00 93.81 279 LEU A C 1
ATOM 2283 O O . LEU A 1 279 ? -0.496 13.641 16.562 1.00 93.81 279 LEU A O 1
ATOM 2287 N N . GLU A 1 280 ? 0.579 12.770 18.321 1.00 91.44 280 GLU A N 1
ATOM 2288 C CA . GLU A 1 280 ? 0.425 13.930 19.197 1.00 91.44 280 GLU A CA 1
ATOM 2289 C C . GLU A 1 280 ? 1.204 15.127 18.654 1.00 91.44 280 GLU A C 1
ATOM 2291 O O . GLU A 1 280 ? 0.673 16.238 18.613 1.00 91.44 280 GLU A O 1
ATOM 2296 N N . HIS A 1 281 ? 2.426 14.918 18.155 1.00 89.81 281 HIS A N 1
ATOM 2297 C CA . HIS A 1 281 ? 3.172 15.971 17.475 1.00 89.81 281 HIS A CA 1
ATOM 2298 C C . HIS A 1 281 ? 2.412 16.500 16.249 1.00 89.81 281 HIS A C 1
ATOM 2300 O O . HIS A 1 281 ? 2.248 17.714 16.105 1.00 89.81 281 HIS A O 1
ATOM 2306 N N . LEU A 1 282 ? 1.864 15.612 15.408 1.00 88.44 282 LEU A N 1
ATOM 2307 C CA . LEU A 1 282 ? 1.022 16.014 14.275 1.00 88.44 282 LEU A CA 1
ATOM 2308 C C . LEU A 1 282 ? -0.191 16.837 14.733 1.00 88.44 282 LEU A C 1
ATOM 2310 O O . LEU A 1 282 ? -0.490 17.861 14.119 1.00 88.44 282 LEU A O 1
ATOM 2314 N N . CYS A 1 283 ? -0.834 16.448 15.836 1.00 86.44 283 CYS A N 1
ATOM 2315 C CA . CYS A 1 283 ? -1.940 17.199 16.429 1.00 86.44 283 CYS A CA 1
ATOM 2316 C C . CYS A 1 283 ? -1.525 18.603 16.897 1.00 86.44 283 CYS A C 1
ATOM 2318 O O . CYS A 1 283 ? -2.271 19.555 16.679 1.00 86.44 283 CYS A O 1
ATOM 2320 N N . HIS A 1 284 ? -0.344 18.757 17.501 1.00 82.94 284 HIS A N 1
ATOM 2321 C CA . HIS A 1 284 ? 0.140 20.047 18.007 1.00 82.94 284 HIS A CA 1
ATOM 2322 C C . HIS A 1 284 ? 0.653 20.995 16.914 1.00 82.94 284 HIS A C 1
ATOM 2324 O O . HIS A 1 284 ? 0.636 22.210 17.097 1.00 82.94 284 HIS A O 1
ATOM 2330 N N . THR A 1 285 ? 1.110 20.475 15.771 1.00 78.25 285 THR A N 1
ATOM 2331 C CA . THR A 1 285 ? 1.619 21.316 14.668 1.00 78.25 285 THR A CA 1
ATOM 2332 C C . THR A 1 285 ? 0.533 22.113 13.936 1.00 78.25 285 THR A C 1
ATOM 2334 O O . THR A 1 285 ? 0.853 23.040 13.186 1.00 78.25 285 THR A O 1
ATOM 2337 N N . LYS A 1 286 ? -0.748 21.785 14.134 1.00 69.38 286 LYS A N 1
ATOM 2338 C CA . LYS A 1 286 ? -1.879 22.450 13.477 1.00 69.38 286 LYS A CA 1
ATOM 2339 C C . LYS A 1 286 ? -2.504 23.519 14.361 1.00 69.38 286 LYS A C 1
ATOM 2341 O O . LYS A 1 286 ? -2.603 23.369 15.573 1.00 69.38 286 LYS A O 1
ATOM 2346 N N . LYS A 1 287 ? -2.943 24.612 13.728 1.00 58.91 287 LYS A N 1
ATOM 2347 C CA . LYS A 1 287 ? -3.567 25.745 14.430 1.00 58.91 287 LYS A CA 1
ATOM 2348 C C . LYS A 1 287 ? -5.025 25.475 14.796 1.00 58.91 287 LYS A C 1
ATOM 2350 O O . LYS A 1 287 ? -5.520 26.087 15.737 1.00 58.91 287 LYS A O 1
ATOM 2355 N N . THR A 1 288 ? -5.709 24.597 14.058 1.00 59.16 288 THR A N 1
ATOM 2356 C CA . THR A 1 288 ? -7.129 24.288 14.264 1.00 59.16 288 THR A CA 1
ATOM 2357 C C . THR A 1 288 ? -7.416 22.793 14.110 1.00 59.16 288 THR A C 1
ATOM 2359 O O . THR A 1 288 ? -6.776 22.104 13.316 1.00 59.16 288 THR A O 1
ATOM 2362 N N . GLU A 1 289 ? -8.401 22.284 14.855 1.00 60.25 289 GLU A N 1
ATOM 2363 C CA . GLU A 1 289 ? -8.823 20.875 14.782 1.00 60.25 289 GLU A CA 1
ATOM 2364 C C . GLU A 1 289 ? -9.460 20.509 13.437 1.00 60.25 289 GLU A C 1
ATOM 2366 O O . GLU A 1 289 ? -9.345 19.372 12.999 1.00 60.25 289 GLU A O 1
ATOM 2371 N N . SER A 1 290 ? -10.046 21.479 12.732 1.00 60.84 290 SER A N 1
ATOM 2372 C CA . SER A 1 290 ? -10.595 21.298 11.381 1.00 60.84 290 SER A CA 1
ATOM 2373 C C . SER A 1 290 ? -9.537 21.008 10.311 1.00 60.84 290 SER A C 1
ATOM 2375 O O . SER A 1 290 ? -9.874 20.544 9.226 1.00 60.84 290 SER A O 1
ATOM 2377 N N . GLU A 1 291 ? -8.260 21.296 10.583 1.00 61.81 291 GLU A N 1
ATOM 2378 C CA . GLU A 1 291 ? -7.141 20.999 9.675 1.00 61.81 291 GLU A CA 1
ATOM 2379 C C . GLU A 1 291 ? -6.520 19.611 9.914 1.00 61.81 291 GLU A C 1
ATOM 2381 O O . GLU A 1 291 ? -5.643 19.187 9.152 1.00 61.81 291 GLU A O 1
ATOM 2386 N N . LEU A 1 292 ? -6.927 18.916 10.981 1.00 70.50 292 LEU A N 1
ATOM 2387 C CA . LEU A 1 292 ? -6.462 17.575 11.318 1.00 70.50 292 LEU A CA 1
ATOM 2388 C C . LEU A 1 292 ? -7.351 16.532 10.645 1.00 70.50 292 LEU A C 1
ATOM 2390 O O . LEU A 1 292 ? -8.571 16.570 10.763 1.00 70.50 292 LEU A O 1
ATOM 2394 N N . SER A 1 293 ? -6.732 15.565 9.959 1.00 79.81 293 SER A N 1
ATOM 2395 C CA . SER A 1 293 ? -7.485 14.417 9.450 1.00 79.81 293 SER A CA 1
ATOM 2396 C C . SER A 1 293 ? -8.061 13.630 10.624 1.00 79.81 293 SER A C 1
ATOM 2398 O O . SER A 1 293 ? -7.332 13.304 11.569 1.00 79.81 293 SER A O 1
ATOM 2400 N N . ASN A 1 294 ? -9.344 13.273 10.529 1.00 84.69 294 ASN A N 1
ATOM 2401 C CA . ASN A 1 294 ? -10.009 12.407 11.497 1.00 84.69 294 ASN A CA 1
ATOM 2402 C C . ASN A 1 294 ? -9.219 11.107 11.708 1.00 84.69 294 ASN A C 1
ATOM 2404 O O . ASN A 1 294 ? -9.085 10.652 12.839 1.00 84.69 294 ASN A O 1
ATOM 2408 N N . ASP A 1 295 ? -8.587 10.588 10.650 1.00 86.06 295 ASP A N 1
ATOM 2409 C CA . ASP A 1 295 ? -7.757 9.382 10.692 1.00 86.06 295 ASP A CA 1
ATOM 2410 C C . ASP A 1 295 ? -6.631 9.463 11.731 1.00 86.06 295 ASP A C 1
ATOM 2412 O O . ASP A 1 295 ? -6.351 8.472 12.404 1.00 86.06 295 ASP A O 1
ATOM 2416 N N . VAL A 1 296 ? -5.998 10.633 11.893 1.00 90.81 296 VAL A N 1
ATOM 2417 C CA . VAL A 1 296 ? -4.908 10.847 12.864 1.00 90.81 296 VAL A CA 1
ATOM 2418 C C . VAL A 1 296 ? -5.452 10.751 14.287 1.00 90.81 296 VAL A C 1
ATOM 2420 O O . VAL A 1 296 ? -4.933 9.992 15.103 1.00 90.81 296 VAL A O 1
ATOM 2423 N N . ILE A 1 297 ? -6.537 11.476 14.563 1.00 91.88 297 ILE A N 1
ATOM 2424 C CA . ILE A 1 297 ? -7.188 11.534 15.879 1.00 91.88 297 ILE A CA 1
ATOM 2425 C C . ILE A 1 297 ? -7.718 10.145 16.266 1.00 91.88 297 ILE A C 1
ATOM 2427 O O . ILE A 1 297 ? -7.497 9.646 17.371 1.00 91.88 297 ILE A O 1
ATOM 2431 N N . CYS A 1 298 ? -8.378 9.486 15.320 1.00 92.81 298 CYS A N 1
ATOM 2432 C CA . CYS A 1 298 ? -8.913 8.145 15.471 1.00 92.81 298 CYS A CA 1
ATOM 2433 C C . CYS A 1 298 ? -7.836 7.074 15.658 1.00 92.81 298 CYS A C 1
ATOM 2435 O O . CYS A 1 298 ? -8.091 6.072 16.330 1.00 92.81 298 CYS A O 1
ATOM 2437 N N . LEU A 1 299 ? -6.645 7.250 15.079 1.00 94.81 299 LEU A N 1
ATOM 2438 C CA . LEU A 1 299 ? -5.534 6.327 15.290 1.00 94.81 299 LEU A CA 1
ATOM 2439 C C . LEU A 1 299 ? -4.987 6.427 16.720 1.00 94.81 299 LEU A C 1
ATOM 2441 O O . LEU A 1 299 ? -4.714 5.385 17.311 1.00 94.81 299 LEU A O 1
ATOM 2445 N N . CYS A 1 300 ? -4.923 7.625 17.318 1.00 96.12 300 CYS A N 1
ATOM 2446 C CA . CYS A 1 300 ? -4.622 7.762 18.750 1.00 96.12 300 CYS A CA 1
ATOM 2447 C C . CYS A 1 300 ? -5.628 6.973 19.600 1.00 96.12 300 CYS A C 1
ATOM 2449 O O . CYS A 1 300 ? -5.238 6.152 20.432 1.00 96.12 300 CYS A O 1
ATOM 2451 N N . GLY A 1 301 ? -6.928 7.169 19.340 1.00 95.69 301 GLY A N 1
ATOM 2452 C CA . GLY A 1 301 ? -7.999 6.447 20.033 1.00 95.69 301 GLY A CA 1
ATOM 2453 C C . GLY A 1 301 ? -7.883 4.931 19.873 1.00 95.69 301 GLY A C 1
ATOM 2454 O O . GLY A 1 301 ? -8.031 4.191 20.847 1.00 95.69 301 GLY A O 1
ATOM 2455 N N . ARG A 1 302 ? -7.534 4.465 18.669 1.00 94.75 302 ARG A N 1
ATOM 2456 C CA . ARG A 1 302 ? -7.308 3.045 18.384 1.00 94.75 302 ARG A CA 1
ATOM 2457 C C . ARG A 1 302 ? -6.123 2.476 19.159 1.00 94.75 302 ARG A C 1
ATOM 2459 O O . ARG A 1 302 ? -6.266 1.407 19.737 1.00 94.75 302 ARG A O 1
ATOM 2466 N N . ILE A 1 303 ? -4.990 3.177 19.223 1.00 96.50 303 ILE A N 1
ATOM 2467 C CA . ILE A 1 303 ? -3.811 2.707 19.970 1.00 96.50 303 ILE A CA 1
ATOM 2468 C C . ILE A 1 303 ? -4.150 2.524 21.453 1.00 96.50 303 ILE A C 1
ATOM 2470 O O . ILE A 1 303 ? -3.807 1.499 22.040 1.00 96.50 303 ILE A O 1
ATOM 2474 N N . TYR A 1 304 ? -4.853 3.482 22.061 1.00 97.19 304 TYR A N 1
ATOM 2475 C CA . TYR A 1 304 ? -5.281 3.358 23.456 1.00 97.19 304 TYR A CA 1
ATOM 2476 C C . TYR A 1 304 ? -6.332 2.258 23.659 1.00 97.19 304 TYR A C 1
ATOM 2478 O O . TYR A 1 304 ? -6.259 1.512 24.635 1.00 97.19 304 TYR A O 1
ATOM 2486 N N . LYS A 1 305 ? -7.269 2.089 22.719 1.00 94.50 305 LYS A N 1
ATOM 2487 C CA . LYS A 1 305 ? -8.216 0.963 22.732 1.00 94.50 305 LYS A CA 1
ATOM 2488 C C . LYS A 1 305 ? -7.489 -0.386 22.671 1.00 94.50 305 LYS A C 1
ATOM 2490 O O . LYS A 1 305 ? -7.856 -1.305 23.405 1.00 94.50 305 LYS A O 1
ATOM 2495 N N . ASP A 1 306 ? -6.462 -0.503 21.834 1.00 93.00 306 ASP A N 1
ATOM 2496 C CA . ASP A 1 306 ? -5.660 -1.720 21.707 1.00 93.00 306 ASP A CA 1
ATOM 2497 C C . ASP A 1 306 ? -4.872 -1.987 23.007 1.00 93.00 306 ASP A C 1
ATOM 2499 O O . ASP A 1 306 ? -4.919 -3.104 23.522 1.00 93.00 306 ASP A O 1
ATOM 2503 N N . LYS A 1 307 ? -4.258 -0.958 23.622 1.00 94.00 307 LYS A N 1
ATOM 2504 C CA . LYS A 1 307 ? -3.613 -1.060 24.951 1.00 94.00 307 LYS A CA 1
ATOM 2505 C C . LYS A 1 307 ? -4.582 -1.553 26.034 1.00 94.00 307 LYS A C 1
ATOM 2507 O O . LYS A 1 307 ? -4.264 -2.484 26.772 1.00 94.00 307 LYS A O 1
ATOM 2512 N N . TYR A 1 308 ? -5.789 -0.985 26.095 1.00 93.44 308 TYR A N 1
ATOM 2513 C CA . TYR A 1 308 ? -6.835 -1.431 27.021 1.00 93.44 308 TYR A CA 1
ATOM 2514 C C . TYR A 1 308 ? -7.212 -2.901 26.795 1.00 93.44 308 TYR A C 1
ATOM 2516 O O . TYR A 1 308 ? -7.285 -3.687 27.743 1.00 93.44 308 TYR A O 1
ATOM 2524 N N . THR A 1 309 ? -7.417 -3.284 25.538 1.00 89.94 309 THR A N 1
ATOM 2525 C CA . THR A 1 309 ? -7.799 -4.647 25.155 1.00 89.94 309 THR A CA 1
ATOM 2526 C C . THR A 1 309 ? -6.734 -5.663 25.564 1.00 89.94 309 THR A C 1
ATOM 2528 O O . THR A 1 309 ? -7.048 -6.670 26.196 1.00 89.94 309 THR A O 1
ATOM 2531 N N . GLU A 1 310 ? -5.468 -5.375 25.263 1.00 90.50 310 GLU A N 1
ATOM 2532 C CA . GLU A 1 310 ? -4.330 -6.256 25.553 1.00 90.50 310 GLU A CA 1
ATOM 2533 C C . GLU A 1 310 ? -3.981 -6.324 27.039 1.00 90.50 310 GLU A C 1
ATOM 2535 O O . GLU A 1 310 ? -3.470 -7.338 27.505 1.00 90.50 310 GLU A O 1
ATOM 2540 N N . SER A 1 311 ? -4.352 -5.304 27.818 1.00 90.81 311 SER A N 1
ATOM 2541 C CA . SER A 1 311 ? -4.308 -5.357 29.285 1.00 90.81 311 SER A CA 1
ATOM 2542 C C . SER A 1 311 ? -5.397 -6.252 29.900 1.00 90.81 311 SER A C 1
ATOM 2544 O O . SER A 1 311 ? -5.655 -6.177 31.100 1.00 90.81 311 SER A O 1
ATOM 2546 N N . PHE A 1 312 ? -6.099 -7.054 29.092 1.00 88.50 312 PHE A N 1
ATOM 2547 C CA . PHE A 1 312 ? -7.278 -7.823 29.498 1.00 88.50 312 PHE A CA 1
ATOM 2548 C C . PHE A 1 312 ? -8.339 -6.944 30.168 1.00 88.50 312 PHE A C 1
ATOM 2550 O O . PHE A 1 312 ? -8.935 -7.323 31.178 1.00 88.50 312 PHE A O 1
ATOM 2557 N N . CYS A 1 313 ? -8.581 -5.763 29.588 1.00 88.38 313 CYS A N 1
ATOM 2558 C CA . CYS A 1 313 ? -9.568 -4.791 30.054 1.00 88.38 313 CYS A CA 1
ATOM 2559 C C . CYS A 1 313 ? -9.274 -4.189 31.449 1.00 88.38 313 CYS A C 1
ATOM 2561 O O . CYS A 1 313 ? -10.203 -3.747 32.136 1.00 88.38 313 CYS A O 1
ATOM 2563 N N . GLN A 1 314 ? -8.008 -4.167 31.884 1.00 88.62 314 GLN A N 1
ATOM 2564 C CA . GLN A 1 314 ? -7.600 -3.662 33.204 1.00 88.62 314 GLN A CA 1
ATOM 2565 C C . GLN A 1 314 ? -7.122 -2.204 33.181 1.00 88.62 314 GLN A C 1
ATOM 2567 O O . GLN A 1 314 ? -7.379 -1.475 34.138 1.00 88.62 314 GLN A O 1
ATOM 2572 N N . ASP A 1 315 ? -6.475 -1.762 32.101 1.00 93.94 315 ASP A N 1
ATOM 2573 C CA . ASP A 1 315 ? -5.900 -0.419 31.966 1.00 93.94 315 ASP A CA 1
ATOM 2574 C C . ASP A 1 315 ? -6.979 0.653 31.728 1.00 93.94 315 ASP A C 1
ATOM 2576 O O . ASP A 1 315 ? -7.281 1.059 30.603 1.00 93.94 315 ASP A O 1
ATOM 2580 N N . GLN A 1 316 ? -7.587 1.114 32.821 1.00 93.31 316 GLN A N 1
ATOM 2581 C CA . GLN A 1 316 ? -8.622 2.148 32.785 1.00 93.31 316 GLN A CA 1
ATOM 2582 C C . GLN A 1 316 ? -8.097 3.504 32.290 1.00 93.31 316 GLN A C 1
ATOM 2584 O O . GLN A 1 316 ? -8.875 4.285 31.749 1.00 93.31 316 GLN A O 1
ATOM 2589 N N . GLU A 1 317 ? -6.799 3.790 32.432 1.00 96.31 317 GLU A N 1
ATOM 2590 C CA . GLU A 1 317 ? -6.221 5.035 31.920 1.00 96.31 317 GLU A CA 1
ATOM 2591 C C . GLU A 1 317 ? -6.237 5.037 30.388 1.00 96.31 317 GLU A C 1
ATOM 2593 O O . GLU A 1 317 ? -6.676 6.010 29.770 1.00 96.31 317 GLU A O 1
ATOM 2598 N N . SER A 1 318 ? -5.837 3.924 29.764 1.00 96.38 318 SER A N 1
ATOM 2599 C CA . SER A 1 318 ? -5.952 3.767 28.312 1.00 96.38 318 SER A CA 1
ATOM 2600 C C . SER A 1 318 ? -7.407 3.795 27.841 1.00 96.38 318 SER A C 1
ATOM 2602 O O . SER A 1 318 ? -7.693 4.407 26.815 1.00 96.38 318 SER A O 1
ATOM 2604 N N . LEU A 1 319 ? -8.351 3.207 28.585 1.00 95.75 319 LEU A N 1
ATOM 2605 C CA . LEU A 1 319 ? -9.779 3.325 28.257 1.00 95.75 319 LEU A CA 1
ATOM 2606 C C . LEU A 1 319 ? -10.231 4.794 28.227 1.00 95.75 319 LEU A C 1
ATOM 2608 O O . LEU A 1 319 ? -10.905 5.220 27.286 1.00 95.75 319 LEU A O 1
ATOM 2612 N N . ASP A 1 320 ? -9.835 5.575 29.228 1.00 97.19 320 ASP A N 1
ATOM 2613 C CA . ASP A 1 320 ? -10.220 6.979 29.356 1.00 97.19 320 ASP A CA 1
ATOM 2614 C C . ASP A 1 320 ? -9.628 7.837 28.240 1.00 97.19 320 ASP A C 1
ATOM 2616 O O . ASP A 1 320 ? -10.358 8.614 27.614 1.00 97.19 320 ASP A O 1
ATOM 2620 N N . LYS A 1 321 ? -8.351 7.619 27.912 1.00 97.38 321 LYS A N 1
ATOM 2621 C CA . LYS A 1 321 ? -7.695 8.276 26.775 1.00 97.38 321 LYS A CA 1
ATOM 2622 C C . LYS A 1 321 ? -8.326 7.875 25.445 1.00 97.38 321 LYS A C 1
ATOM 2624 O O . LYS A 1 321 ? -8.544 8.733 24.593 1.00 97.38 321 LYS A O 1
ATOM 2629 N N . ALA A 1 322 ? -8.676 6.602 25.252 1.00 97.19 322 ALA A N 1
ATOM 2630 C CA . ALA A 1 322 ? -9.356 6.158 24.037 1.00 9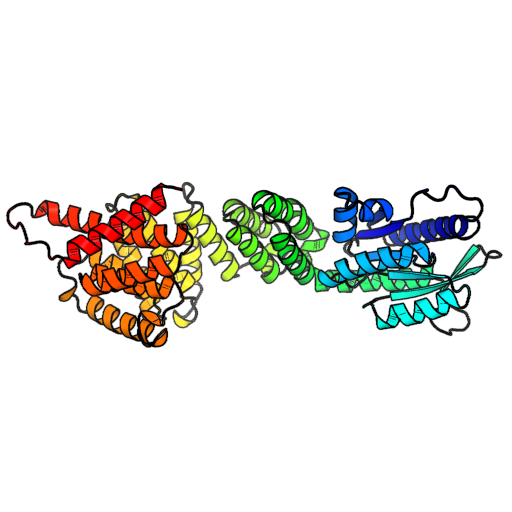7.19 322 ALA A CA 1
ATOM 2631 C C . ALA A 1 322 ? -10.700 6.883 23.853 1.00 97.19 322 ALA A C 1
ATOM 2633 O O . ALA A 1 322 ? -10.985 7.384 22.764 1.00 97.19 322 ALA A O 1
ATOM 2634 N N . ILE A 1 323 ? -11.501 6.991 24.921 1.00 97.12 323 ILE A N 1
ATOM 2635 C CA . ILE A 1 323 ? -12.773 7.730 24.909 1.00 97.12 323 ILE A CA 1
ATOM 2636 C C . ILE A 1 323 ? -12.541 9.200 24.560 1.00 97.12 323 ILE A C 1
ATOM 2638 O O . ILE A 1 323 ? -13.268 9.744 23.733 1.00 97.12 323 ILE A O 1
ATOM 2642 N N . GLU A 1 324 ? -11.544 9.846 25.163 1.00 96.50 324 GLU A N 1
ATOM 2643 C CA . GLU A 1 324 ? -11.211 11.244 24.881 1.00 96.50 324 GLU A CA 1
ATOM 2644 C C . GLU A 1 324 ? -10.861 11.463 23.404 1.00 96.50 324 GLU A C 1
ATOM 2646 O O . GLU A 1 324 ? -11.448 12.329 22.752 1.00 96.50 324 GLU A O 1
ATOM 2651 N N . TRP A 1 325 ? -9.976 10.633 22.848 1.00 96.12 325 TRP A N 1
ATOM 2652 C CA . TRP A 1 325 ? -9.563 10.727 21.449 1.00 96.12 325 TRP A CA 1
ATOM 2653 C C . TRP A 1 325 ? -10.717 10.479 20.476 1.00 96.12 325 TRP A C 1
ATOM 2655 O O . TRP A 1 325 ? -10.908 11.259 19.542 1.00 96.12 325 TRP A O 1
ATOM 2665 N N . TYR A 1 326 ? -11.532 9.445 20.697 1.00 96.62 326 TYR A N 1
ATOM 2666 C CA . TYR A 1 326 ? -12.692 9.197 19.837 1.00 96.62 326 TYR A CA 1
ATOM 2667 C C . TYR A 1 326 ? -13.773 10.274 19.985 1.00 96.62 326 TYR A C 1
ATOM 2669 O O . TYR A 1 326 ? -14.378 10.657 18.984 1.00 96.62 326 TYR A O 1
ATOM 2677 N N . ARG A 1 327 ? -13.982 10.822 21.189 1.00 95.81 327 ARG A N 1
ATOM 2678 C CA . ARG A 1 327 ? -14.878 11.967 21.416 1.00 95.81 327 ARG A CA 1
ATOM 2679 C C . ARG A 1 327 ? -14.414 13.182 20.628 1.00 95.81 327 ARG A C 1
ATOM 2681 O O . ARG A 1 327 ? -15.226 13.812 19.954 1.00 95.81 327 ARG A O 1
ATOM 2688 N N . ARG A 1 328 ? -13.114 13.472 20.665 1.00 92.56 328 ARG A N 1
ATOM 2689 C CA . ARG A 1 328 ? -12.495 14.553 19.895 1.00 92.56 328 ARG A CA 1
ATOM 2690 C C . ARG A 1 328 ? -12.666 14.345 18.387 1.00 92.56 328 ARG A C 1
ATOM 2692 O O . ARG A 1 328 ? -13.116 15.253 17.697 1.00 92.56 328 ARG A O 1
ATOM 2699 N N . GLY A 1 329 ? -12.380 13.142 17.884 1.00 91.69 329 GLY A N 1
ATOM 2700 C CA . GLY A 1 329 ? -12.507 12.821 16.456 1.00 91.69 329 GLY A CA 1
ATOM 2701 C C . GLY A 1 329 ? -13.949 12.895 15.961 1.00 91.69 329 GLY A C 1
ATOM 2702 O O . GLY A 1 329 ? -14.216 13.437 14.892 1.00 91.69 329 GLY A O 1
ATOM 2703 N N . PHE A 1 330 ? -14.895 12.412 16.764 1.00 93.19 330 PHE A N 1
ATOM 2704 C CA . PHE A 1 330 ? -16.313 12.458 16.429 1.00 93.19 330 PHE A CA 1
ATOM 2705 C C . PHE A 1 330 ? -16.896 13.877 16.496 1.00 93.19 330 PHE A C 1
ATOM 2707 O O . PHE A 1 330 ? -17.754 14.216 15.689 1.00 93.19 330 PHE A O 1
ATOM 2714 N N . ALA A 1 331 ? -16.423 14.719 17.421 1.00 91.25 331 ALA A N 1
ATOM 2715 C CA . ALA A 1 331 ? -16.825 16.123 17.497 1.00 91.25 331 ALA A CA 1
ATOM 2716 C C . ALA A 1 331 ? -16.297 16.955 16.316 1.00 91.25 331 ALA A C 1
ATOM 2718 O O . ALA A 1 331 ? -17.005 17.842 15.841 1.00 91.25 331 ALA A O 1
ATOM 2719 N N . ALA A 1 332 ? -15.078 16.664 15.845 1.00 88.19 332 ALA A N 1
ATOM 2720 C CA . ALA A 1 332 ? -14.462 17.360 14.718 1.00 88.19 332 ALA A CA 1
ATOM 2721 C C . ALA A 1 332 ? -15.133 17.016 13.377 1.00 88.19 332 ALA A C 1
ATOM 2723 O O . ALA A 1 332 ? -15.440 17.914 12.595 1.00 88.19 332 ALA A O 1
ATOM 2724 N N . ASP A 1 333 ? -15.380 15.729 13.121 1.00 88.12 333 ASP A N 1
ATOM 2725 C CA . ASP A 1 333 ? -16.058 15.256 11.910 1.00 88.12 333 ASP A CA 1
ATOM 2726 C C . ASP A 1 333 ? -16.870 13.975 12.209 1.00 88.12 333 ASP A C 1
ATOM 2728 O O . ASP A 1 333 ? -16.307 12.873 12.276 1.00 88.12 333 ASP A O 1
ATOM 2732 N N . PRO A 1 334 ? -18.194 14.098 12.436 1.00 90.81 334 PRO A N 1
ATOM 2733 C CA . PRO A 1 334 ? -19.052 12.969 12.777 1.00 90.81 334 PRO A CA 1
ATOM 2734 C C . PRO A 1 334 ? -19.105 11.909 11.669 1.00 90.81 334 PRO A C 1
ATOM 2736 O O . PRO A 1 334 ? -19.777 12.071 10.649 1.00 90.81 334 PRO A O 1
ATOM 2739 N N . ASN A 1 335 ? -18.460 10.768 11.910 1.00 91.88 335 ASN A N 1
ATOM 2740 C CA . ASN A 1 335 ? -18.462 9.619 11.008 1.00 91.88 335 ASN A CA 1
ATOM 2741 C C . ASN A 1 335 ? -18.746 8.302 11.748 1.00 91.88 335 ASN A C 1
ATOM 2743 O O . ASN A 1 335 ? -18.649 8.212 12.975 1.00 91.88 335 ASN A O 1
ATOM 2747 N N . ILE A 1 336 ? -19.107 7.275 10.973 1.00 92.62 336 ILE A N 1
ATOM 2748 C CA . ILE A 1 336 ? -19.522 5.960 11.480 1.00 92.62 336 ILE A CA 1
ATOM 2749 C C . ILE A 1 336 ? -18.407 5.318 12.316 1.00 92.62 336 ILE A C 1
ATOM 2751 O O . ILE A 1 336 ? -18.669 4.849 13.422 1.00 92.62 336 ILE A O 1
ATOM 2755 N N . TYR A 1 337 ? -17.164 5.363 11.829 1.00 91.69 337 TYR A N 1
ATOM 2756 C CA . TYR A 1 337 ? -16.015 4.725 12.469 1.00 91.69 337 TYR A CA 1
ATOM 2757 C C . TYR A 1 337 ? -15.697 5.324 13.847 1.00 91.69 337 TYR A C 1
ATOM 2759 O O . TYR A 1 337 ? -15.555 4.585 14.825 1.00 91.69 337 TYR A O 1
ATOM 2767 N N . ALA A 1 338 ? -15.613 6.651 13.956 1.00 93.69 338 ALA A N 1
ATOM 2768 C CA . ALA A 1 338 ? -15.362 7.321 15.230 1.00 93.69 338 ALA A CA 1
ATOM 2769 C C . ALA A 1 338 ? -16.537 7.126 16.202 1.00 93.69 338 ALA A C 1
ATOM 2771 O O . ALA A 1 338 ? -16.329 6.813 17.376 1.00 93.69 338 ALA A O 1
ATOM 2772 N N . GLY A 1 339 ? -17.771 7.254 15.703 1.00 95.19 339 GLY A N 1
ATOM 2773 C CA . GLY A 1 339 ? -18.979 7.169 16.519 1.00 95.19 339 GLY A CA 1
ATOM 2774 C C . GLY A 1 339 ? -19.202 5.787 17.132 1.00 95.19 339 GLY A C 1
ATOM 2775 O O . GLY A 1 339 ? -19.495 5.701 18.325 1.00 95.19 339 GLY A O 1
ATOM 2776 N N . ILE A 1 340 ? -19.034 4.702 16.364 1.00 94.81 340 ILE A N 1
ATOM 2777 C CA . ILE A 1 340 ? -19.254 3.346 16.891 1.00 94.81 340 ILE A CA 1
ATOM 2778 C C . ILE A 1 340 ? -18.190 2.958 17.918 1.00 94.81 340 ILE A C 1
ATOM 2780 O O . ILE A 1 340 ? -18.532 2.424 18.971 1.00 94.81 340 ILE A O 1
ATOM 2784 N N . ASN A 1 341 ? -16.921 3.316 17.683 1.00 94.38 341 ASN A N 1
ATOM 2785 C CA . ASN A 1 341 ? -15.852 3.086 18.656 1.00 94.38 341 ASN A CA 1
ATOM 2786 C C . ASN A 1 341 ? -16.067 3.900 19.939 1.00 94.38 341 ASN A C 1
ATOM 2788 O O . ASN A 1 341 ? -15.884 3.368 21.032 1.00 94.38 341 ASN A O 1
ATOM 2792 N N . LEU A 1 342 ? -16.510 5.156 19.832 1.00 96.06 342 LEU A N 1
ATOM 2793 C CA . LEU A 1 342 ? -16.857 5.962 21.002 1.00 96.06 342 LEU A CA 1
ATOM 2794 C C . LEU A 1 342 ? -18.011 5.338 21.794 1.00 96.06 342 LEU A C 1
ATOM 2796 O O . LEU A 1 342 ? -17.903 5.159 23.006 1.00 96.06 342 LEU A O 1
ATOM 2800 N N . LEU A 1 343 ? -19.102 4.972 21.113 1.00 95.12 343 LEU A N 1
ATOM 2801 C CA . LEU A 1 343 ? -20.266 4.344 21.738 1.00 95.12 343 LEU A CA 1
ATOM 2802 C C . LEU A 1 343 ? -19.889 3.033 22.438 1.00 95.12 343 LEU A C 1
ATOM 2804 O O . LEU A 1 343 ? -20.309 2.789 23.568 1.00 95.12 343 LEU A O 1
ATOM 2808 N N . PHE A 1 344 ? -19.066 2.220 21.781 1.00 93.19 344 PHE A N 1
ATOM 2809 C CA . PHE A 1 344 ? -18.537 0.973 22.311 1.00 93.19 344 PHE A CA 1
ATOM 2810 C C . PHE A 1 344 ? -17.763 1.181 23.622 1.00 93.19 344 PHE A C 1
ATOM 2812 O O . PHE A 1 344 ? -18.051 0.533 24.630 1.00 93.19 344 PHE A O 1
ATOM 2819 N N . LEU A 1 345 ? -16.820 2.127 23.647 1.00 94.31 345 LEU A N 1
ATOM 2820 C CA . LEU A 1 345 ? -16.027 2.421 24.845 1.00 94.31 345 LEU A CA 1
ATOM 2821 C C . LEU A 1 345 ? -16.888 3.035 25.966 1.00 94.31 345 LEU A C 1
ATOM 2823 O O . LEU A 1 345 ? -16.699 2.723 27.144 1.00 94.31 345 LEU A O 1
ATOM 2827 N N . LEU A 1 346 ? -17.890 3.851 25.621 1.00 94.06 346 LEU A N 1
ATOM 2828 C CA . LEU A 1 346 ? -18.868 4.362 26.588 1.00 94.06 346 LEU A CA 1
ATOM 2829 C C . LEU A 1 346 ? -19.731 3.245 27.187 1.00 94.06 346 LEU A C 1
ATOM 2831 O O . LEU A 1 346 ? -20.058 3.318 28.373 1.00 94.06 346 LEU A O 1
ATOM 2835 N N . ALA A 1 347 ? -20.075 2.214 26.411 1.00 91.50 347 ALA A N 1
ATOM 2836 C CA . ALA A 1 347 ? -20.814 1.043 26.887 1.00 91.50 347 ALA A CA 1
ATOM 2837 C C . ALA A 1 347 ? -20.008 0.213 27.893 1.00 91.50 347 ALA A C 1
ATOM 2839 O O . ALA A 1 347 ? -20.562 -0.270 28.882 1.00 91.50 347 ALA A O 1
ATOM 2840 N N . ILE A 1 348 ? -18.692 0.124 27.693 1.00 90.12 348 ILE A N 1
ATOM 2841 C CA . ILE A 1 348 ? -17.767 -0.469 28.664 1.00 90.12 348 ILE A CA 1
ATOM 2842 C C . ILE A 1 348 ? -17.770 0.342 29.971 1.00 90.12 348 ILE A C 1
ATOM 2844 O O . ILE A 1 348 ? -17.942 -0.218 31.059 1.00 90.12 348 ILE A O 1
ATOM 2848 N N . LYS A 1 349 ? -17.629 1.671 29.875 1.00 88.81 349 LYS A N 1
ATOM 2849 C CA . LYS A 1 349 ? -17.467 2.553 31.043 1.00 88.81 349 LYS A CA 1
ATOM 2850 C C . LYS A 1 349 ? -18.766 2.810 31.821 1.00 88.81 349 LYS A C 1
ATOM 2852 O O . LYS A 1 349 ? -18.731 2.974 33.038 1.00 88.81 349 LYS A O 1
ATOM 2857 N N . THR A 1 350 ? -19.919 2.835 31.152 1.00 85.31 350 THR A N 1
ATOM 2858 C CA . THR A 1 350 ? -21.201 3.270 31.740 1.00 85.31 350 THR A CA 1
ATOM 2859 C C . THR A 1 350 ? -22.075 2.087 32.162 1.00 85.31 350 THR A C 1
ATOM 2861 O O . THR A 1 350 ? -22.312 1.184 31.362 1.00 85.31 350 THR A O 1
ATOM 2864 N N . GLU A 1 351 ? -22.605 2.091 33.395 1.00 78.62 351 GLU A N 1
ATOM 2865 C CA . GLU A 1 351 ? -23.526 1.040 33.871 1.00 78.62 351 GLU A CA 1
ATOM 2866 C C . GLU A 1 351 ? -24.842 0.995 33.082 1.00 78.62 351 GLU A C 1
ATOM 2868 O O . GLU A 1 351 ? -25.222 -0.066 32.590 1.00 78.62 351 GLU A O 1
ATOM 2873 N N . ASP A 1 352 ? -25.514 2.141 32.945 1.00 82.88 352 ASP A N 1
ATOM 2874 C CA . ASP A 1 352 ? -26.765 2.280 32.197 1.00 82.88 352 ASP A CA 1
ATOM 2875 C C . ASP A 1 352 ? -26.556 3.200 30.990 1.00 82.88 352 ASP A C 1
ATOM 2877 O O . ASP A 1 352 ? -26.668 4.426 31.076 1.00 82.88 352 ASP A O 1
ATOM 2881 N N . LEU A 1 353 ? -26.239 2.590 29.847 1.00 85.00 353 LEU A N 1
ATOM 2882 C CA . LEU A 1 353 ? -26.023 3.310 28.595 1.00 85.00 353 LEU A CA 1
ATOM 2883 C C . LEU A 1 353 ? -27.283 4.056 28.126 1.00 85.00 353 LEU A C 1
ATOM 2885 O O . LEU A 1 353 ? -27.163 5.120 27.524 1.00 85.00 353 LEU A O 1
ATOM 2889 N N . LYS A 1 354 ? -28.488 3.551 28.442 1.00 83.38 354 LYS A N 1
ATOM 2890 C CA . LYS A 1 354 ? -29.757 4.183 28.038 1.00 83.38 354 LYS A CA 1
ATOM 2891 C C . LYS A 1 354 ? -29.976 5.521 28.744 1.00 83.38 354 LYS A C 1
ATOM 2893 O O . LYS A 1 354 ? -30.628 6.399 28.189 1.00 83.38 354 LYS A O 1
ATOM 2898 N N . ARG A 1 355 ? -29.420 5.692 29.950 1.00 85.31 355 ARG A N 1
ATOM 2899 C CA . ARG A 1 355 ? -29.458 6.956 30.711 1.00 85.31 355 ARG A CA 1
ATOM 2900 C C . ARG A 1 355 ? -28.314 7.912 30.372 1.00 85.31 355 ARG A C 1
ATOM 2902 O O . ARG A 1 355 ? -28.304 9.041 30.861 1.00 85.31 355 ARG A O 1
ATOM 2909 N N . ASN A 1 356 ? -27.347 7.492 29.559 1.00 92.69 356 ASN A N 1
ATOM 2910 C CA . ASN A 1 356 ? -26.222 8.335 29.177 1.00 92.69 356 ASN A CA 1
ATOM 2911 C C . ASN A 1 356 ? -26.604 9.241 27.994 1.00 92.69 356 ASN A C 1
ATOM 2913 O O . ASN A 1 356 ? -26.758 8.789 26.859 1.00 92.69 356 ASN A O 1
ATOM 2917 N N . ASN A 1 357 ? -26.724 10.544 28.267 1.00 93.31 357 ASN A N 1
ATOM 2918 C CA . ASN A 1 357 ? -27.088 11.556 27.271 1.00 93.31 357 ASN A CA 1
ATOM 2919 C C . ASN A 1 357 ? -26.107 11.633 26.091 1.00 93.31 357 ASN A C 1
ATOM 2921 O O . ASN A 1 357 ? -26.530 11.900 24.967 1.00 93.31 357 ASN A O 1
ATOM 2925 N N . GLU A 1 358 ? -24.809 11.428 26.335 1.00 95.12 358 GLU A N 1
ATOM 2926 C CA . GLU A 1 358 ? -23.791 11.419 25.281 1.00 95.12 358 GLU A CA 1
ATOM 2927 C C . GLU A 1 358 ? -24.001 10.211 24.361 1.00 95.12 358 GLU A C 1
ATOM 2929 O O . GLU A 1 358 ? -24.142 10.379 23.150 1.00 95.12 358 GLU A O 1
ATOM 2934 N N . ALA A 1 359 ? -24.128 9.013 24.938 1.00 94.62 359 ALA A N 1
ATOM 2935 C CA . ALA A 1 359 ? -24.376 7.786 24.186 1.00 94.62 359 ALA A CA 1
ATOM 2936 C C . ALA A 1 359 ? -25.666 7.868 23.358 1.00 94.62 359 ALA A C 1
ATOM 2938 O O . ALA A 1 359 ? -25.662 7.514 22.181 1.00 94.62 359 ALA A O 1
ATOM 2939 N N . TYR A 1 360 ? -26.750 8.403 23.929 1.00 93.75 360 TYR A N 1
ATOM 2940 C CA . TYR A 1 360 ? -28.012 8.599 23.212 1.00 93.75 360 TYR A CA 1
ATOM 2941 C C . TYR A 1 360 ? -27.859 9.522 21.992 1.00 93.75 360 TYR A C 1
ATOM 2943 O O . TYR A 1 360 ? -28.351 9.211 20.906 1.00 93.75 360 TYR A O 1
ATOM 2951 N N . ARG A 1 361 ? -27.124 10.635 22.132 1.00 95.06 361 ARG A N 1
ATOM 2952 C CA . ARG A 1 361 ? -26.833 11.542 21.007 1.00 95.06 361 ARG A CA 1
ATOM 2953 C C . ARG A 1 361 ? -25.998 10.859 19.925 1.00 95.06 361 ARG A C 1
ATOM 2955 O O . ARG A 1 361 ? -26.315 11.013 18.747 1.00 95.06 361 ARG A O 1
ATOM 2962 N N . ILE A 1 362 ? -24.983 10.087 20.315 1.00 95.75 362 ILE A N 1
ATOM 2963 C CA . ILE A 1 362 ? -24.147 9.321 19.379 1.00 95.75 362 ILE A CA 1
ATOM 2964 C C . ILE A 1 362 ? -24.997 8.291 18.628 1.00 95.75 362 ILE A C 1
ATOM 2966 O O . ILE A 1 362 ? -24.905 8.212 17.408 1.00 95.75 362 ILE A O 1
ATOM 2970 N N . ILE A 1 363 ? -25.877 7.558 19.318 1.00 94.75 363 ILE A N 1
ATOM 2971 C CA . ILE A 1 363 ? -26.797 6.586 18.706 1.00 94.75 363 ILE A CA 1
ATOM 2972 C C . ILE A 1 363 ? -27.683 7.257 17.648 1.00 94.75 363 ILE A C 1
ATOM 2974 O O . ILE A 1 363 ? -27.825 6.720 16.548 1.00 94.75 363 ILE A O 1
ATOM 2978 N N . ILE A 1 364 ? -28.262 8.428 17.940 1.00 94.50 364 ILE A N 1
ATOM 2979 C CA . ILE A 1 364 ? -29.074 9.176 16.964 1.00 94.50 364 ILE A CA 1
ATOM 2980 C C . ILE A 1 364 ? -28.241 9.532 15.729 1.00 94.50 364 ILE A C 1
ATOM 2982 O O . ILE A 1 364 ? -28.678 9.310 14.599 1.00 94.50 364 ILE A O 1
ATOM 2986 N N . GLN A 1 365 ? -27.038 10.069 15.935 1.00 95.69 365 GLN A N 1
ATOM 2987 C CA . GLN A 1 365 ? -26.159 10.474 14.839 1.00 95.69 365 GLN A CA 1
ATOM 2988 C C . GLN A 1 365 ? -25.687 9.272 14.010 1.00 95.69 365 GLN A C 1
ATOM 2990 O O . GLN A 1 365 ? -25.721 9.345 12.785 1.00 95.69 365 GLN A O 1
ATOM 2995 N N . LEU A 1 366 ? -25.335 8.149 14.642 1.00 94.94 366 LEU A N 1
ATOM 2996 C CA . LEU A 1 366 ? -24.979 6.903 13.957 1.00 94.94 366 LEU A CA 1
ATOM 2997 C C . LEU A 1 366 ? -26.135 6.362 13.114 1.00 94.94 366 LEU A C 1
ATOM 2999 O O . LEU A 1 366 ? -25.921 6.018 11.956 1.00 94.94 366 LEU A O 1
ATOM 3003 N N . ASN A 1 367 ? -27.363 6.353 13.642 1.00 93.25 367 ASN A N 1
ATOM 3004 C CA . ASN A 1 367 ? -28.541 5.965 12.861 1.00 93.25 367 ASN A CA 1
ATOM 3005 C C . ASN A 1 367 ? -28.758 6.900 11.661 1.00 93.25 367 ASN A C 1
ATOM 3007 O O . ASN A 1 367 ? -29.067 6.431 10.568 1.00 93.25 367 ASN A O 1
ATOM 3011 N N . ALA A 1 368 ? -28.558 8.211 11.829 1.00 94.19 368 ALA A N 1
ATOM 3012 C CA . ALA A 1 368 ? -28.656 9.166 10.727 1.00 94.19 368 ALA A CA 1
ATOM 3013 C C . ALA A 1 368 ? -27.556 8.962 9.669 1.00 94.19 368 ALA A C 1
ATOM 3015 O O . ALA A 1 368 ? -27.820 9.110 8.477 1.00 94.19 368 ALA A O 1
ATOM 3016 N N . LEU A 1 369 ? -26.331 8.619 10.081 1.00 94.00 369 LEU A N 1
ATOM 3017 C CA . LEU A 1 369 ? -25.220 8.316 9.175 1.00 94.00 369 LEU A CA 1
ATOM 3018 C C . LEU A 1 369 ? -25.452 7.005 8.414 1.00 94.00 369 LEU A C 1
ATOM 3020 O O . LEU A 1 369 ? -25.306 6.990 7.195 1.00 94.00 369 LEU A O 1
ATOM 3024 N N . LEU A 1 370 ? -25.882 5.942 9.098 1.00 92.31 370 LEU A N 1
ATOM 3025 C CA . LEU A 1 370 ? -26.244 4.664 8.475 1.00 92.31 370 LEU A CA 1
ATOM 3026 C C . LEU A 1 370 ? -27.442 4.814 7.528 1.00 92.31 370 LEU A C 1
ATOM 3028 O O . LEU A 1 370 ? -27.423 4.287 6.420 1.00 92.31 370 LEU A O 1
ATOM 3032 N N . GLY A 1 371 ? -28.449 5.610 7.897 1.00 91.62 371 GLY A N 1
ATOM 3033 C CA . GLY A 1 371 ? -29.596 5.894 7.029 1.00 91.62 371 GLY A CA 1
ATOM 3034 C C . GLY A 1 371 ? -29.231 6.628 5.731 1.00 91.62 371 GLY A C 1
ATOM 3035 O O . GLY A 1 371 ? -29.951 6.522 4.742 1.00 91.62 371 GLY A O 1
ATOM 3036 N N . LYS A 1 372 ? -28.095 7.343 5.689 1.00 92.38 372 LYS A N 1
ATOM 3037 C CA . LYS A 1 372 ? -27.558 7.927 4.445 1.00 92.38 372 LYS A CA 1
ATOM 3038 C C . LYS A 1 372 ? -26.875 6.889 3.546 1.00 92.38 372 LYS A C 1
ATOM 3040 O O . LYS A 1 372 ? -26.700 7.164 2.362 1.00 92.38 372 LYS A O 1
ATOM 3045 N N . LYS A 1 373 ? -26.479 5.731 4.088 1.00 91.31 373 LYS A N 1
ATOM 3046 C CA . LYS A 1 373 ? -25.821 4.636 3.352 1.00 91.31 373 LYS A CA 1
ATOM 3047 C C . LYS A 1 373 ? -26.814 3.710 2.656 1.00 91.31 373 LYS A C 1
ATOM 3049 O O . LYS A 1 373 ? -26.516 3.203 1.582 1.00 91.31 373 LYS A O 1
ATOM 3054 N N . GLY A 1 374 ? -28.002 3.528 3.228 1.00 86.62 374 GLY A N 1
ATOM 3055 C CA . GLY A 1 374 ? -29.049 2.685 2.658 1.00 86.62 374 GLY A CA 1
ATOM 3056 C C . GLY A 1 374 ? -30.411 2.963 3.284 1.00 86.62 374 GLY A C 1
ATOM 3057 O O . GLY A 1 374 ? -30.503 3.431 4.418 1.00 86.62 374 GLY A O 1
ATOM 3058 N N . ARG A 1 375 ? -31.488 2.676 2.541 1.00 81.31 375 ARG A N 1
ATOM 3059 C CA . ARG A 1 375 ? -32.870 2.882 3.019 1.00 81.31 375 ARG A CA 1
ATOM 3060 C C . ARG A 1 375 ? -33.287 1.816 4.035 1.00 81.31 375 ARG A C 1
ATOM 3062 O O . ARG A 1 375 ? -34.192 2.045 4.832 1.00 81.31 375 ARG A O 1
ATOM 3069 N N . SER A 1 376 ? -32.632 0.660 4.002 1.00 87.81 376 SER A N 1
ATOM 3070 C CA . SER A 1 376 ? -32.828 -0.466 4.906 1.00 87.81 376 SER A CA 1
ATOM 3071 C C . SER A 1 376 ? -31.527 -1.256 5.076 1.00 87.81 376 SER A C 1
ATOM 3073 O O . SER A 1 376 ? -30.608 -1.119 4.272 1.00 87.81 376 SER A O 1
ATOM 3075 N N . LEU A 1 377 ? -31.472 -2.136 6.084 1.00 89.31 377 LEU A N 1
ATOM 3076 C CA . LEU A 1 377 ? -30.355 -3.073 6.278 1.00 89.31 377 LEU A CA 1
ATOM 3077 C C . LEU A 1 377 ? -30.060 -3.892 5.008 1.00 89.31 377 LEU A C 1
ATOM 3079 O O . LEU A 1 377 ? -28.904 -4.145 4.700 1.00 89.31 377 LEU A O 1
ATOM 3083 N N . ARG A 1 378 ? -31.101 -4.247 4.241 1.00 88.62 378 ARG A N 1
ATOM 3084 C CA . ARG A 1 378 ? -30.969 -5.029 3.003 1.00 88.62 378 ARG A CA 1
ATOM 3085 C C . ARG A 1 378 ? -30.246 -4.278 1.886 1.00 88.62 378 ARG A C 1
ATOM 3087 O O . ARG A 1 378 ? -29.678 -4.919 1.011 1.00 88.62 378 ARG A O 1
ATOM 3094 N N . ASP A 1 379 ? -30.277 -2.947 1.918 1.00 90.31 379 ASP A N 1
ATOM 3095 C CA . ASP A 1 379 ? -29.630 -2.100 0.913 1.00 90.31 379 ASP A CA 1
ATOM 3096 C C . ASP A 1 379 ? -28.144 -1.859 1.227 1.00 90.31 379 ASP A C 1
ATOM 3098 O O . ASP A 1 379 ? -27.411 -1.342 0.384 1.00 90.31 379 ASP A O 1
ATOM 3102 N N . LEU A 1 380 ? -27.689 -2.216 2.435 1.00 91.75 380 LEU A N 1
ATOM 3103 C CA . LEU A 1 380 ? -26.289 -2.095 2.825 1.00 91.75 380 LEU A CA 1
ATOM 3104 C C . LEU A 1 380 ? -25.483 -3.231 2.184 1.00 91.75 380 LEU A C 1
ATOM 3106 O O . LEU A 1 380 ? -25.666 -4.407 2.493 1.00 91.75 380 LEU A O 1
ATOM 3110 N N . THR A 1 381 ? -24.589 -2.864 1.270 1.00 92.56 381 THR A N 1
ATOM 3111 C CA . THR A 1 381 ? -23.710 -3.802 0.549 1.00 92.56 381 THR A CA 1
ATOM 3112 C C . THR A 1 381 ? -22.279 -3.792 1.078 1.00 92.56 381 THR A C 1
ATOM 3114 O O . THR A 1 381 ? -21.551 -4.762 0.893 1.00 92.56 381 THR A O 1
ATOM 3117 N N . ASP A 1 382 ? -21.881 -2.719 1.762 1.00 93.25 382 ASP A N 1
ATOM 3118 C CA . ASP A 1 382 ? -20.592 -2.630 2.434 1.00 93.25 382 ASP A CA 1
ATOM 3119 C C . ASP A 1 382 ? -20.642 -3.345 3.792 1.00 93.25 382 ASP A C 1
ATOM 3121 O O . ASP A 1 382 ? -21.524 -3.094 4.618 1.00 93.25 382 ASP A O 1
ATOM 3125 N N . TYR A 1 383 ? -19.673 -4.232 4.033 1.00 94.62 383 TYR A N 1
ATOM 3126 C CA . TYR A 1 383 ? -19.596 -4.988 5.282 1.00 94.62 383 TYR A CA 1
ATOM 3127 C C . TYR A 1 383 ? -19.490 -4.079 6.510 1.00 94.62 383 TYR A C 1
ATOM 3129 O O . TYR A 1 383 ? -20.104 -4.378 7.530 1.00 94.62 383 TYR A O 1
ATOM 3137 N N . TRP A 1 384 ? -18.726 -2.987 6.446 1.00 94.31 384 TRP A N 1
ATOM 3138 C CA . TRP A 1 384 ? -18.482 -2.133 7.608 1.00 94.31 384 TRP A CA 1
ATOM 3139 C C . TRP A 1 384 ? -19.730 -1.353 8.011 1.00 94.31 384 TRP A C 1
ATOM 3141 O O . TRP A 1 384 ? -19.966 -1.164 9.207 1.00 94.31 384 TRP A O 1
ATOM 3151 N N . ASP A 1 385 ? -20.566 -0.970 7.045 1.00 94.62 385 ASP A N 1
ATOM 3152 C CA . ASP A 1 385 ? -21.875 -0.376 7.324 1.00 94.62 385 ASP A CA 1
ATOM 3153 C C . ASP A 1 385 ? -22.787 -1.387 8.061 1.00 94.62 385 ASP A C 1
ATOM 3155 O O . ASP A 1 385 ? -23.404 -1.047 9.077 1.00 94.62 385 ASP A O 1
ATOM 3159 N N . VAL A 1 386 ? -22.813 -2.655 7.626 1.00 96.25 386 VAL A N 1
ATOM 3160 C CA . VAL A 1 386 ? -23.602 -3.730 8.267 1.00 96.25 386 VAL A CA 1
ATOM 3161 C C . VAL A 1 386 ? -23.042 -4.112 9.641 1.00 96.25 386 VAL A C 1
ATOM 3163 O O . VAL A 1 386 ? -23.801 -4.243 10.599 1.00 96.25 386 VAL A O 1
ATOM 3166 N N . ALA A 1 387 ? -21.722 -4.238 9.773 1.00 95.38 387 ALA A N 1
ATOM 3167 C CA . ALA A 1 387 ? -21.051 -4.529 11.036 1.00 95.38 387 ALA A CA 1
ATOM 3168 C C . ALA A 1 387 ? -21.274 -3.410 12.061 1.00 95.38 387 ALA A C 1
ATOM 3170 O O . ALA A 1 387 ? -21.504 -3.684 13.235 1.00 95.38 387 ALA A O 1
ATOM 3171 N N . THR A 1 388 ? -21.291 -2.149 11.622 1.00 94.69 388 THR A N 1
ATOM 3172 C CA . THR A 1 388 ? -21.632 -1.030 12.509 1.00 94.69 388 T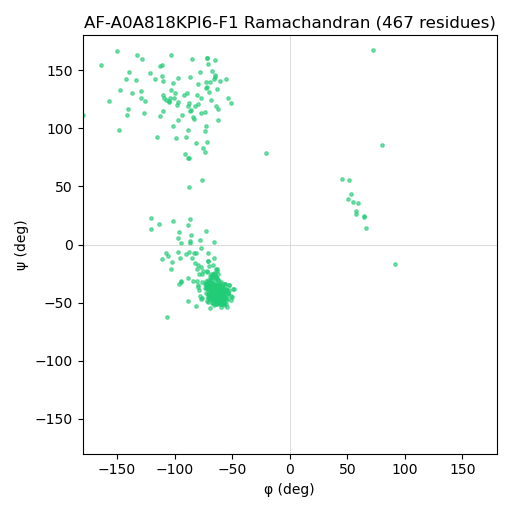HR A CA 1
ATOM 3173 C C . THR A 1 388 ? -23.092 -1.102 12.950 1.00 94.69 388 THR A C 1
ATOM 3175 O O . THR A 1 388 ? -23.386 -0.886 14.124 1.00 94.69 388 THR A O 1
ATOM 3178 N N . TYR A 1 389 ? -24.017 -1.439 12.044 1.00 95.44 389 TYR A N 1
ATOM 3179 C CA . TYR A 1 389 ? -25.421 -1.665 12.400 1.00 95.44 389 TYR A CA 1
ATOM 3180 C C . TYR A 1 389 ? -25.555 -2.792 13.441 1.00 95.44 389 TYR A C 1
ATOM 3182 O O . TYR A 1 389 ? -26.266 -2.640 14.436 1.00 95.44 389 TYR A O 1
ATOM 3190 N N . PHE A 1 390 ? -24.819 -3.891 13.256 1.00 95.75 390 PHE A 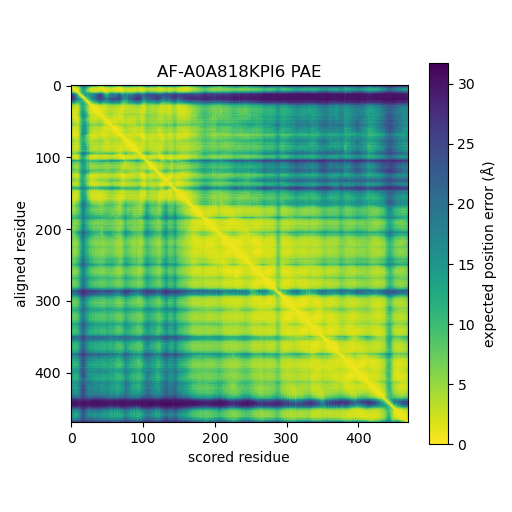N 1
ATOM 3191 C CA . PHE A 1 390 ? -24.750 -5.002 14.203 1.00 95.75 390 PHE A CA 1
ATOM 3192 C C . PHE A 1 390 ? -24.231 -4.564 15.580 1.00 95.75 390 PHE A C 1
ATOM 3194 O O . PHE A 1 390 ? -24.926 -4.756 16.579 1.00 95.75 390 PHE A O 1
ATOM 3201 N N . GLU A 1 391 ? -23.064 -3.917 15.645 1.00 94.75 391 GLU A N 1
ATOM 3202 C CA . GLU A 1 391 ? -22.463 -3.440 16.899 1.00 94.75 391 GLU A CA 1
ATOM 3203 C C . GLU A 1 391 ? -23.368 -2.427 17.620 1.00 94.75 391 GLU A C 1
ATOM 3205 O O . GLU A 1 391 ? -23.571 -2.521 18.832 1.00 94.75 391 GLU A O 1
ATOM 3210 N N . LEU A 1 392 ? -23.972 -1.492 16.879 1.00 94.44 392 LEU A N 1
ATOM 3211 C CA . LEU A 1 392 ? -24.880 -0.474 17.407 1.00 94.44 392 LEU A CA 1
ATOM 3212 C C . LEU A 1 392 ? -26.088 -1.099 18.114 1.00 94.44 392 LEU A C 1
ATOM 3214 O O . LEU A 1 392 ? -26.485 -0.640 19.190 1.00 94.44 392 LEU A O 1
ATOM 3218 N N . HIS A 1 393 ? -26.689 -2.128 17.515 1.00 93.44 393 HIS A N 1
ATOM 3219 C CA . HIS A 1 393 ? -27.850 -2.808 18.088 1.00 93.44 393 HIS A CA 1
ATOM 3220 C C . HIS A 1 393 ? -27.467 -3.800 19.190 1.00 93.44 393 HIS A C 1
ATOM 3222 O O . HIS A 1 393 ? -28.164 -3.855 20.205 1.00 93.44 393 HIS A O 1
ATOM 3228 N N . ALA A 1 394 ? -26.324 -4.481 19.076 1.00 92.25 394 ALA A N 1
ATOM 3229 C CA . ALA A 1 394 ? -25.789 -5.337 20.135 1.00 92.25 394 ALA A CA 1
ATOM 3230 C C . ALA A 1 394 ? -25.498 -4.541 21.422 1.00 92.25 394 ALA A C 1
ATOM 3232 O O . ALA A 1 394 ? -25.913 -4.936 22.512 1.00 92.25 394 ALA A O 1
ATOM 3233 N N . VAL A 1 395 ? -24.871 -3.364 21.303 1.00 90.94 395 VAL A N 1
ATOM 3234 C CA . VAL A 1 395 ? -24.596 -2.461 22.436 1.00 90.94 395 VAL A CA 1
ATOM 3235 C C . VAL A 1 395 ? -25.888 -1.989 23.121 1.00 90.94 395 VAL A C 1
ATOM 3237 O O . VAL A 1 395 ? -25.942 -1.868 24.346 1.00 90.94 395 VAL A O 1
ATOM 3240 N N . GLN A 1 396 ? -26.950 -1.755 22.348 1.00 89.62 396 GLN A N 1
ATOM 3241 C CA . GLN A 1 396 ? -28.263 -1.353 22.866 1.00 89.62 396 GLN A CA 1
ATOM 3242 C C . GLN A 1 396 ? -29.114 -2.523 23.383 1.00 89.62 396 GLN A C 1
ATOM 3244 O O . GLN A 1 396 ? -30.165 -2.275 23.985 1.00 89.62 396 GLN A O 1
ATOM 3249 N N . ARG A 1 397 ? -28.658 -3.770 23.186 1.00 88.75 397 ARG A N 1
ATOM 3250 C CA . ARG A 1 397 ? -29.408 -5.009 23.446 1.00 88.75 397 ARG A CA 1
ATOM 3251 C C . ARG A 1 397 ? -30.713 -5.104 22.646 1.00 88.75 397 ARG A C 1
ATOM 3253 O O . ARG A 1 397 ? -31.725 -5.585 23.145 1.00 88.75 397 ARG A O 1
ATOM 3260 N N . ASP A 1 398 ? -30.699 -4.597 21.416 1.00 91.12 398 ASP A N 1
ATOM 3261 C CA . ASP A 1 398 ? -31.767 -4.792 20.429 1.00 91.12 398 ASP A CA 1
ATOM 3262 C C . ASP A 1 398 ? -31.453 -6.077 19.646 1.00 91.12 398 ASP A C 1
ATOM 3264 O O . ASP A 1 398 ? -30.930 -6.048 18.528 1.00 91.12 398 ASP A O 1
ATOM 3268 N N . TRP A 1 399 ? -31.674 -7.214 20.313 1.00 92.75 399 TRP A N 1
ATOM 3269 C CA . TRP A 1 399 ? -31.242 -8.532 19.844 1.00 92.75 399 TRP A CA 1
ATOM 3270 C C . TRP A 1 399 ? -31.857 -8.911 18.499 1.00 92.75 399 TRP A C 1
ATOM 3272 O O . TRP A 1 399 ? -31.151 -9.426 17.634 1.00 92.75 399 TRP A O 1
ATOM 3282 N N . SER A 1 400 ? -33.128 -8.573 18.267 1.00 93.56 400 SER A N 1
ATOM 3283 C CA . SER A 1 400 ? -33.822 -8.876 17.013 1.00 93.56 400 SER A CA 1
ATOM 3284 C C . SER A 1 400 ? -33.125 -8.217 15.813 1.00 93.56 400 SER A C 1
ATOM 3286 O O . SER A 1 400 ? -32.866 -8.868 14.800 1.00 93.56 400 SER A O 1
ATOM 3288 N N . LYS A 1 401 ? -32.752 -6.932 15.921 1.00 94.25 401 LYS A N 1
ATOM 3289 C CA . LYS A 1 401 ? -32.022 -6.234 14.846 1.00 94.25 401 LYS A CA 1
ATOM 3290 C C . LYS A 1 401 ? -30.572 -6.679 14.731 1.00 94.25 401 LYS A C 1
ATOM 3292 O O . LYS A 1 401 ? -30.064 -6.760 13.613 1.00 94.25 401 LYS A O 1
ATOM 3297 N N . ALA A 1 402 ? -29.921 -6.991 15.851 1.00 95.25 402 ALA A N 1
ATOM 3298 C CA . ALA A 1 402 ? -28.574 -7.548 15.835 1.00 95.25 402 ALA A CA 1
ATOM 3299 C C . ALA A 1 402 ? -28.541 -8.895 15.086 1.00 95.25 402 ALA A C 1
ATOM 3301 O O . ALA A 1 402 ? -27.687 -9.090 14.228 1.00 95.25 402 ALA A O 1
ATOM 3302 N N . CYS A 1 403 ? -29.513 -9.783 15.309 1.00 95.56 403 CYS A N 1
ATOM 3303 C CA . CYS A 1 403 ? -29.607 -11.063 14.598 1.00 95.56 403 CYS A CA 1
ATOM 3304 C C . CYS A 1 403 ? -29.837 -10.891 13.090 1.00 95.56 403 CYS A C 1
ATOM 3306 O O . CYS A 1 403 ? -29.229 -11.598 12.287 1.00 95.56 403 CYS A O 1
ATOM 3308 N N . LEU A 1 404 ? -30.671 -9.927 12.681 1.00 95.12 404 LEU A N 1
ATOM 3309 C CA . LEU A 1 404 ? -30.856 -9.607 11.260 1.00 95.12 404 LEU A CA 1
ATOM 3310 C C . LEU A 1 404 ? -29.554 -9.115 10.616 1.00 95.12 404 LEU A C 1
ATOM 3312 O O . LEU A 1 404 ? -29.237 -9.498 9.491 1.00 95.12 404 LEU A O 1
ATOM 3316 N N . ALA A 1 405 ? -28.798 -8.281 11.329 1.00 96.31 405 ALA A N 1
ATOM 3317 C CA . ALA A 1 405 ? -27.512 -7.782 10.861 1.00 96.31 405 ALA A CA 1
ATOM 3318 C C . ALA A 1 405 ? -26.461 -8.891 10.788 1.00 96.31 405 ALA A C 1
ATOM 3320 O O . ALA A 1 405 ? -25.746 -8.964 9.796 1.00 96.31 405 ALA A O 1
ATOM 3321 N N . ALA A 1 406 ? -26.423 -9.793 11.772 1.00 96.12 406 ALA A N 1
ATOM 3322 C CA . ALA A 1 406 ? -25.561 -10.970 11.763 1.00 96.12 406 ALA A CA 1
ATOM 3323 C C . ALA A 1 406 ? -25.843 -11.872 10.550 1.00 96.12 406 ALA A C 1
ATOM 3325 O O . ALA A 1 406 ? -24.921 -12.218 9.813 1.00 96.12 406 ALA A O 1
ATOM 3326 N N . LEU A 1 407 ? -27.115 -12.166 10.260 1.00 95.81 407 LEU A N 1
ATOM 3327 C CA . LEU A 1 407 ? -27.486 -12.900 9.048 1.00 95.81 407 LEU A CA 1
ATOM 3328 C C . LEU A 1 407 ? -26.990 -12.187 7.781 1.00 95.81 407 LEU A C 1
ATOM 3330 O O . LEU A 1 407 ? -26.456 -12.823 6.876 1.00 95.81 407 LEU A O 1
ATOM 3334 N N . HIS A 1 408 ? -27.136 -10.864 7.713 1.00 96.06 408 HIS A N 1
ATOM 3335 C CA . HIS A 1 408 ? -26.678 -10.089 6.561 1.00 96.06 408 HIS A CA 1
ATOM 3336 C C . HIS A 1 408 ? -25.144 -10.070 6.445 1.00 96.06 408 HIS A C 1
ATOM 3338 O O . HIS A 1 408 ? -24.622 -10.216 5.344 1.00 96.06 408 HIS A O 1
ATOM 3344 N N . MET A 1 409 ? -24.410 -9.982 7.561 1.00 95.62 409 MET A N 1
ATOM 3345 C CA . MET A 1 409 ? -22.946 -10.129 7.593 1.00 95.62 409 MET A CA 1
ATOM 3346 C C . MET A 1 409 ? -22.508 -11.487 7.041 1.00 95.62 409 MET A C 1
ATOM 3348 O O . MET A 1 409 ? -21.560 -11.542 6.264 1.00 95.62 409 MET A O 1
ATOM 3352 N N . TYR A 1 410 ? -23.208 -12.565 7.406 1.00 94.69 410 TYR A N 1
ATOM 3353 C CA . TYR A 1 410 ? -22.955 -13.902 6.867 1.00 94.69 410 TYR A CA 1
ATOM 3354 C C . TYR A 1 410 ? -23.174 -13.953 5.348 1.00 94.69 410 TYR A C 1
ATOM 3356 O O . TYR A 1 410 ? -22.311 -14.432 4.615 1.00 94.69 410 TYR A O 1
ATOM 3364 N N . LEU A 1 411 ? -24.288 -13.397 4.860 1.00 94.81 411 LEU A N 1
ATOM 3365 C CA . LEU A 1 411 ? -24.616 -13.381 3.429 1.00 94.81 411 LEU A CA 1
ATOM 3366 C C . LEU A 1 411 ? -23.622 -12.571 2.582 1.00 94.81 411 LEU A C 1
ATOM 3368 O O . LEU A 1 411 ? -23.437 -12.886 1.409 1.00 94.81 411 LEU A O 1
ATOM 3372 N N . LEU A 1 412 ? -22.970 -11.555 3.158 1.00 94.81 412 LEU A N 1
ATOM 3373 C CA . LEU A 1 412 ? -21.925 -10.784 2.475 1.00 94.81 412 LEU A CA 1
ATOM 3374 C C . LEU A 1 412 ? -20.618 -11.565 2.272 1.00 94.81 412 LEU A C 1
ATOM 3376 O O . LEU A 1 412 ? -19.782 -11.120 1.488 1.00 94.81 412 LEU A O 1
ATOM 3380 N N . ASN A 1 413 ? -20.435 -12.700 2.957 1.00 91.31 413 ASN A N 1
ATOM 3381 C CA . ASN A 1 413 ? -19.241 -13.548 2.884 1.00 91.31 413 ASN A CA 1
ATOM 3382 C C . ASN A 1 413 ? -17.910 -12.755 2.944 1.00 91.31 413 ASN A C 1
ATOM 3384 O O . ASN A 1 413 ? -17.100 -12.809 2.011 1.00 91.31 413 ASN A O 1
ATOM 3388 N N . PRO A 1 414 ? -17.691 -11.954 4.003 1.00 91.19 414 PRO A N 1
ATOM 3389 C CA . PRO A 1 414 ? -16.520 -11.096 4.104 1.00 91.19 414 PRO A CA 1
ATOM 3390 C C . PRO A 1 414 ? -15.240 -11.909 4.371 1.00 91.19 414 PRO A C 1
ATOM 3392 O O . PRO A 1 414 ? -15.298 -13.013 4.917 1.00 91.19 414 PRO A O 1
ATOM 3395 N N . PRO A 1 415 ? -14.053 -11.341 4.093 1.00 87.56 415 PRO A N 1
ATOM 3396 C CA . PRO A 1 415 ? -12.792 -11.909 4.557 1.00 87.56 415 PRO A CA 1
ATOM 3397 C C . PRO A 1 415 ? -12.782 -12.102 6.080 1.00 87.56 415 PRO A C 1
ATOM 3399 O O . PRO A 1 415 ? -13.242 -11.241 6.826 1.00 87.56 415 PRO A O 1
ATOM 3402 N N . ILE A 1 416 ? -12.172 -13.182 6.566 1.00 86.81 416 ILE A N 1
ATOM 3403 C CA . ILE A 1 416 ? -12.200 -13.563 7.994 1.00 86.81 416 ILE A CA 1
ATOM 3404 C C . ILE A 1 416 ? -11.690 -12.456 8.922 1.00 86.81 416 ILE A C 1
ATOM 3406 O O . ILE A 1 416 ? -12.205 -12.260 10.024 1.00 86.81 416 ILE A O 1
ATOM 3410 N N . TRP A 1 417 ? -10.707 -11.673 8.479 1.00 83.25 417 TRP A N 1
ATOM 3411 C CA . TRP A 1 417 ? -10.153 -10.595 9.293 1.00 83.25 417 TRP A CA 1
ATOM 3412 C C . TRP A 1 417 ? -11.154 -9.458 9.567 1.00 83.25 417 TRP A C 1
ATOM 3414 O O . TRP A 1 417 ? -11.028 -8.779 10.589 1.00 83.25 417 TRP A O 1
ATOM 3424 N N . TYR A 1 418 ? -12.165 -9.272 8.709 1.00 90.50 418 TYR A N 1
ATOM 3425 C CA . TYR A 1 418 ? -13.277 -8.347 8.954 1.00 90.50 418 TYR A CA 1
ATOM 3426 C C . TYR A 1 418 ? -14.107 -8.825 10.152 1.00 90.50 418 TYR A C 1
ATOM 3428 O O . TYR A 1 418 ? -14.281 -8.080 11.121 1.00 90.50 418 TYR A O 1
ATOM 3436 N N . LEU A 1 419 ? -14.539 -10.093 10.119 1.00 91.75 419 LEU A N 1
ATOM 3437 C CA . LEU A 1 419 ? -15.299 -10.725 11.203 1.00 91.75 419 LEU A CA 1
ATOM 3438 C C . LEU A 1 419 ? -14.515 -10.691 12.514 1.00 91.75 419 LEU A C 1
ATOM 3440 O O . LEU A 1 419 ? -15.050 -10.279 13.543 1.00 91.75 419 LEU A O 1
ATOM 3444 N N . LYS A 1 420 ? -13.220 -11.024 12.466 1.00 89.25 420 LYS A N 1
ATOM 3445 C CA . LYS A 1 420 ? -12.328 -10.989 13.631 1.00 89.25 420 LYS A CA 1
ATOM 3446 C C . LYS A 1 420 ? -12.338 -9.632 14.330 1.00 89.25 420 LYS A C 1
ATOM 3448 O O . LYS A 1 420 ? -12.398 -9.584 15.555 1.00 89.25 420 LYS A O 1
ATOM 3453 N N . SER A 1 421 ? -12.324 -8.532 13.578 1.00 87.12 421 SER A N 1
ATOM 3454 C CA . SER A 1 421 ? -12.374 -7.186 14.159 1.00 87.12 421 SER A CA 1
ATOM 3455 C C . SER A 1 421 ? -13.690 -6.921 14.902 1.00 87.12 421 SER A C 1
ATOM 3457 O O . SER A 1 421 ? -13.668 -6.432 16.030 1.00 87.12 421 SER A O 1
ATOM 3459 N N . THR A 1 422 ? -14.826 -7.246 14.284 1.00 91.81 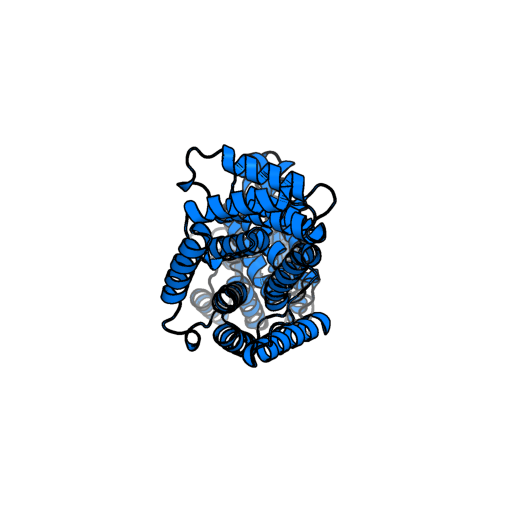422 THR A N 1
ATOM 3460 C CA . THR A 1 422 ? -16.167 -6.981 14.835 1.00 91.81 422 THR A CA 1
ATOM 3461 C C . THR A 1 422 ? -16.471 -7.860 16.049 1.00 91.81 422 THR A C 1
ATOM 3463 O O . THR A 1 422 ? -16.906 -7.377 17.094 1.00 91.81 422 THR A O 1
ATOM 3466 N N . ILE A 1 423 ? -16.182 -9.159 15.959 1.00 91.94 423 ILE A N 1
ATOM 3467 C CA . ILE A 1 423 ? -16.457 -10.106 17.045 1.00 91.94 423 ILE A CA 1
ATOM 3468 C C . ILE A 1 423 ? -15.546 -9.858 18.248 1.00 91.94 423 ILE A C 1
ATOM 3470 O O . ILE A 1 423 ? -16.016 -9.917 19.386 1.00 91.94 423 ILE A O 1
ATOM 3474 N N . ASN A 1 424 ? -14.274 -9.505 18.030 1.00 88.31 424 ASN A N 1
ATOM 3475 C CA . ASN A 1 424 ? -13.374 -9.164 19.133 1.00 88.31 424 ASN A CA 1
ATOM 3476 C C . ASN A 1 424 ? -13.875 -7.954 19.929 1.00 88.31 424 ASN A C 1
ATOM 3478 O O . ASN A 1 424 ? -13.830 -7.999 21.157 1.00 88.31 424 ASN A O 1
ATOM 3482 N N . ASN A 1 425 ? -14.422 -6.921 19.270 1.00 87.62 425 ASN A N 1
ATOM 3483 C CA . ASN A 1 425 ? -15.062 -5.806 19.973 1.00 87.62 425 ASN A CA 1
ATOM 3484 C C . ASN A 1 425 ? -16.155 -6.328 20.921 1.00 87.62 425 ASN A C 1
ATOM 3486 O O . ASN A 1 425 ? -16.117 -6.079 22.125 1.00 87.62 425 ASN A O 1
ATOM 3490 N N . LEU A 1 426 ? -17.106 -7.114 20.421 1.00 88.12 426 LEU A N 1
ATOM 3491 C CA . LEU A 1 426 ? -18.227 -7.590 21.239 1.00 88.12 426 LEU A CA 1
ATOM 3492 C C . LEU A 1 426 ? -17.792 -8.530 22.374 1.00 88.12 426 LEU A C 1
ATOM 3494 O O . LEU A 1 426 ? -18.333 -8.432 23.480 1.00 88.12 426 LEU A O 1
ATOM 3498 N N . LYS A 1 427 ? -16.772 -9.372 22.151 1.00 86.12 427 LYS A N 1
ATOM 3499 C CA . LYS A 1 427 ? -16.148 -10.192 23.206 1.00 86.12 427 LYS A CA 1
ATOM 3500 C C . LYS A 1 427 ? -15.587 -9.318 24.333 1.00 86.12 427 LYS A C 1
ATOM 3502 O O . LYS A 1 427 ? -15.877 -9.577 25.501 1.00 86.12 427 LYS A O 1
ATOM 3507 N N . ILE A 1 428 ? -14.863 -8.248 23.992 1.00 86.75 428 ILE A N 1
ATOM 3508 C CA . ILE A 1 428 ? -14.310 -7.276 24.953 1.00 86.75 428 ILE A CA 1
ATOM 3509 C C . ILE A 1 428 ? -15.431 -6.597 25.747 1.00 86.75 428 ILE A C 1
ATOM 3511 O O . ILE A 1 428 ? -15.359 -6.524 26.974 1.00 86.75 428 ILE A O 1
ATOM 3515 N N . LEU A 1 429 ? -16.501 -6.148 25.082 1.00 86.25 429 LEU A N 1
ATOM 3516 C CA . LEU A 1 429 ? -17.651 -5.542 25.761 1.00 86.25 429 LEU A CA 1
ATOM 3517 C C . LEU A 1 429 ? -18.305 -6.515 26.745 1.00 86.25 429 LEU A C 1
ATOM 3519 O O . LEU A 1 429 ? -18.602 -6.137 27.883 1.00 86.25 429 LEU A O 1
ATOM 3523 N N . HIS A 1 430 ? -18.519 -7.765 26.329 1.00 82.81 430 HIS A N 1
ATOM 3524 C CA . HIS A 1 430 ? -19.098 -8.795 27.185 1.00 82.81 430 HIS A CA 1
ATOM 3525 C C . HIS A 1 430 ? -18.197 -9.083 28.394 1.00 82.81 430 HIS A C 1
ATOM 3527 O O . HIS A 1 430 ? -18.679 -9.104 29.529 1.00 82.81 430 HIS 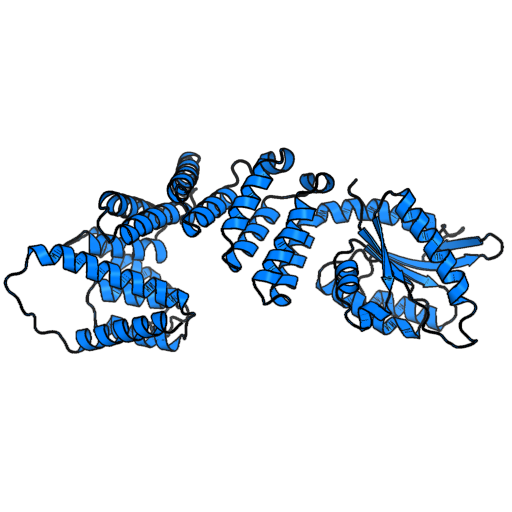A O 1
ATOM 3533 N N . GLN A 1 431 ? -16.888 -9.232 28.176 1.00 81.94 431 GLN A N 1
ATOM 3534 C CA . GLN A 1 431 ? -15.903 -9.451 29.235 1.00 81.94 431 GLN A CA 1
ATOM 3535 C C . GLN A 1 431 ? -15.869 -8.285 30.231 1.00 81.94 431 GLN A C 1
ATOM 3537 O O . GLN A 1 431 ? -16.004 -8.505 31.436 1.00 81.94 431 GLN A O 1
ATOM 3542 N N . ALA A 1 432 ? -15.749 -7.046 29.754 1.00 80.69 432 ALA A N 1
ATOM 3543 C CA . ALA A 1 432 ? -15.696 -5.867 30.613 1.00 80.69 432 ALA A CA 1
ATOM 3544 C C . ALA A 1 432 ? -17.001 -5.677 31.406 1.00 80.69 432 ALA A C 1
ATOM 3546 O O . ALA A 1 432 ? -16.977 -5.419 32.614 1.00 80.69 432 ALA A O 1
ATOM 3547 N N . THR A 1 433 ? -18.151 -5.905 30.761 1.00 77.06 433 THR A N 1
ATOM 3548 C CA . THR A 1 433 ? -19.465 -5.869 31.420 1.00 77.06 433 THR A CA 1
ATOM 3549 C C . THR A 1 433 ? -19.579 -6.952 32.494 1.00 77.06 433 THR A C 1
ATOM 3551 O O . THR A 1 433 ? -20.073 -6.679 33.589 1.00 77.06 433 THR A O 1
ATOM 3554 N N . ARG A 1 434 ? -19.090 -8.172 32.230 1.00 75.06 434 ARG A N 1
ATOM 3555 C CA . ARG A 1 434 ? -19.047 -9.258 33.220 1.00 75.06 434 ARG A CA 1
ATOM 3556 C C . ARG A 1 434 ? -18.145 -8.934 34.400 1.00 75.06 434 ARG A C 1
ATOM 3558 O O . ARG A 1 434 ? -18.582 -9.137 35.524 1.00 75.06 434 ARG A O 1
ATOM 3565 N N . MET A 1 435 ? -16.936 -8.420 34.181 1.00 73.81 435 MET A N 1
ATOM 3566 C CA . MET A 1 435 ? -16.020 -8.071 35.276 1.00 73.81 435 MET A CA 1
ATOM 3567 C C . MET A 1 435 ? -16.598 -6.974 36.176 1.00 73.81 435 MET A C 1
ATOM 3569 O O . MET A 1 435 ? -16.498 -7.046 37.401 1.00 73.81 435 MET A O 1
ATOM 3573 N N . ARG A 1 436 ? -17.288 -5.991 35.587 1.00 74.06 436 ARG A N 1
ATOM 3574 C CA . ARG A 1 436 ? -18.032 -4.976 36.340 1.00 74.06 436 ARG A CA 1
ATOM 3575 C C . ARG A 1 436 ? -19.191 -5.587 37.133 1.00 74.06 436 ARG A C 1
ATOM 3577 O O . ARG A 1 436 ? -19.364 -5.273 38.308 1.00 74.06 436 ARG A O 1
ATOM 3584 N N . ASN A 1 437 ? -19.954 -6.489 36.516 1.00 69.25 437 ASN A N 1
ATOM 3585 C CA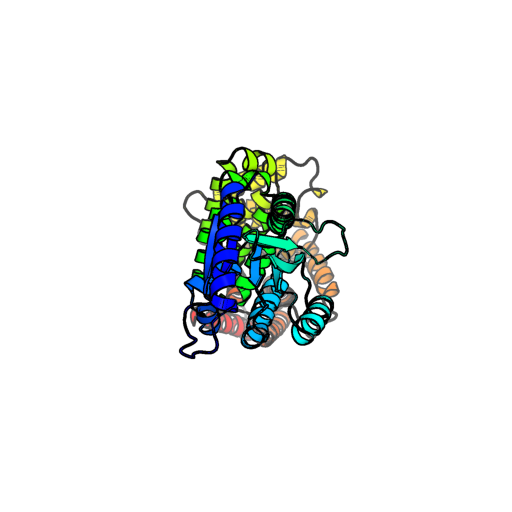 . ASN A 1 437 ? -21.132 -7.114 37.123 1.00 69.25 437 ASN A CA 1
ATOM 3586 C C . ASN A 1 437 ? -20.795 -8.266 38.090 1.00 69.25 437 ASN A C 1
ATOM 3588 O O . ASN A 1 437 ? -21.619 -8.598 38.936 1.00 69.25 437 ASN A O 1
ATOM 3592 N N . GLN A 1 438 ? -19.588 -8.840 38.042 1.00 60.38 438 GLN A N 1
ATOM 3593 C CA . GLN A 1 438 ? -19.099 -9.811 39.030 1.00 60.38 438 GLN A CA 1
ATOM 3594 C C . GLN A 1 438 ? -19.007 -9.194 40.433 1.00 60.38 438 GLN A C 1
ATOM 3596 O O . GLN A 1 438 ? -19.201 -9.901 41.418 1.00 60.38 438 GLN A O 1
ATOM 3601 N N . LYS A 1 439 ? -18.845 -7.866 40.538 1.00 52.19 439 LYS A N 1
ATOM 3602 C CA . LYS A 1 439 ? -18.971 -7.124 41.807 1.00 52.19 439 LYS A CA 1
ATOM 3603 C C . LYS A 1 439 ? -20.418 -7.020 42.329 1.00 52.19 439 LYS A C 1
ATOM 3605 O O . LYS A 1 439 ? -20.618 -6.561 43.447 1.00 52.19 439 LYS A O 1
ATOM 3610 N N . LYS A 1 440 ? -21.419 -7.456 41.552 1.00 49.59 440 LYS A N 1
ATOM 3611 C CA . LYS A 1 440 ? -22.861 -7.468 41.876 1.00 49.59 440 LYS A CA 1
ATOM 3612 C C . LYS A 1 440 ? -23.469 -8.885 41.847 1.00 49.59 440 LYS A C 1
ATOM 3614 O O . LYS A 1 440 ? -24.679 -9.031 41.698 1.00 49.59 440 LYS A O 1
ATOM 3619 N N . LEU A 1 441 ? -22.671 -9.947 42.008 1.00 43.34 441 LEU A N 1
ATOM 3620 C CA . LEU A 1 441 ? -23.197 -11.315 42.116 1.00 43.34 441 LEU A CA 1
ATOM 3621 C C . LEU A 1 441 ? -23.870 -11.555 43.476 1.00 43.34 441 LEU A C 1
ATOM 3623 O O . LEU A 1 441 ? -23.311 -12.185 44.366 1.00 43.34 441 LEU A O 1
ATOM 3627 N N . GLN A 1 442 ? -25.108 -11.083 43.594 1.00 42.28 442 GLN A N 1
ATOM 3628 C CA . GLN A 1 442 ? -26.214 -11.809 44.207 1.00 42.28 442 GLN A CA 1
ATOM 3629 C C . GLN A 1 442 ? -27.524 -11.233 43.652 1.00 42.28 442 GLN A C 1
ATOM 3631 O O . GLN A 1 442 ? -27.793 -10.047 43.791 1.00 42.28 442 GLN A O 1
ATOM 3636 N N . GLN A 1 443 ? -28.336 -12.120 43.069 1.00 44.56 443 GLN A N 1
ATOM 3637 C CA . GLN A 1 443 ? -29.734 -11.915 42.663 1.00 44.56 443 GLN A CA 1
ATOM 3638 C C . GLN A 1 443 ? -29.982 -11.169 41.341 1.00 44.56 443 GLN A C 1
ATOM 3640 O O . GLN A 1 443 ? -30.296 -9.988 41.323 1.00 44.56 443 GLN A O 1
ATOM 3645 N N . GLN A 1 444 ? -29.974 -11.918 40.235 1.00 39.75 444 GLN A N 1
ATOM 3646 C CA . GLN A 1 444 ? -31.136 -12.047 39.336 1.00 39.75 444 GLN A CA 1
ATOM 3647 C C . GLN A 1 444 ? -30.774 -12.992 38.182 1.00 39.75 444 GLN A C 1
ATOM 3649 O O . GLN A 1 444 ? -29.955 -12.663 37.330 1.00 39.75 444 GLN A O 1
ATOM 3654 N N . ARG A 1 445 ? -31.391 -14.181 38.147 1.00 40.88 445 ARG A N 1
ATOM 3655 C CA . ARG A 1 445 ? -31.531 -14.940 36.898 1.00 40.88 445 ARG A CA 1
ATOM 3656 C C . ARG A 1 445 ? -32.600 -14.212 36.086 1.00 40.88 445 ARG A C 1
ATOM 3658 O O . ARG A 1 445 ? -33.782 -14.363 36.381 1.00 40.88 445 ARG A O 1
ATOM 3665 N N . SER A 1 446 ? -32.194 -13.360 35.149 1.00 51.81 446 SER A N 1
ATOM 3666 C CA . SER A 1 446 ? -33.121 -12.829 34.152 1.00 51.81 446 SER A CA 1
ATOM 3667 C C . SER A 1 446 ? -33.533 -13.957 33.211 1.00 51.81 446 SER A C 1
ATOM 3669 O O . SER A 1 446 ? -32.708 -14.790 32.842 1.00 51.81 446 SER A O 1
ATOM 3671 N N . ILE A 1 447 ? -34.812 -13.987 32.847 1.00 54.75 447 ILE A N 1
ATOM 3672 C CA . ILE A 1 447 ? -35.320 -14.820 31.757 1.00 54.75 447 ILE A CA 1
ATOM 3673 C C . ILE A 1 447 ? -34.624 -14.324 30.483 1.00 54.75 447 ILE A C 1
ATOM 3675 O O . ILE A 1 447 ? -34.755 -13.147 30.147 1.00 54.75 447 ILE A O 1
ATOM 3679 N N . ILE A 1 448 ? -33.827 -15.185 29.852 1.00 61.69 448 ILE A N 1
ATOM 3680 C CA . ILE A 1 448 ? -33.187 -14.910 28.562 1.00 61.69 448 ILE A CA 1
ATOM 3681 C C . ILE A 1 448 ? -34.304 -14.901 27.513 1.00 61.69 448 ILE A C 1
ATOM 3683 O O . ILE A 1 448 ? -35.179 -15.766 27.547 1.00 61.69 448 ILE A O 1
ATOM 3687 N N . SER A 1 449 ? -34.350 -13.883 26.655 1.00 74.00 449 SER A N 1
ATOM 3688 C CA . SER A 1 449 ? -35.323 -13.838 25.555 1.00 74.00 449 SER A CA 1
ATOM 3689 C C . SER A 1 449 ? -34.876 -14.736 24.403 1.00 74.00 449 SER A C 1
ATOM 3691 O O . SER A 1 449 ? -33.679 -14.774 24.138 1.00 74.00 449 SER A O 1
ATOM 3693 N N . ASP A 1 450 ? -35.808 -15.331 23.652 1.00 79.56 450 ASP A N 1
ATOM 3694 C CA . ASP A 1 450 ? -35.504 -16.159 22.468 1.00 79.56 450 ASP A CA 1
ATOM 3695 C C . ASP A 1 450 ? -34.521 -15.472 21.490 1.00 79.56 450 ASP A C 1
ATOM 3697 O O . ASP A 1 450 ? -33.604 -16.103 20.973 1.00 79.56 450 ASP A O 1
ATOM 3701 N N . ASP A 1 451 ? -34.640 -14.153 21.292 1.00 81.38 451 ASP A N 1
ATOM 3702 C CA . ASP A 1 451 ? -33.730 -13.385 20.425 1.00 81.38 451 ASP A CA 1
ATOM 3703 C C . ASP A 1 451 ? -32.296 -13.259 20.984 1.00 81.38 451 ASP A C 1
ATOM 3705 O O . ASP A 1 451 ? -31.345 -13.096 20.220 1.00 81.38 451 ASP A O 1
ATOM 3709 N N . GLU A 1 452 ? -32.117 -13.317 22.306 1.00 86.00 452 GLU A N 1
ATOM 3710 C CA . GLU A 1 452 ? -30.795 -13.281 22.951 1.00 86.00 452 GLU A CA 1
ATOM 3711 C C . GLU A 1 452 ? -30.068 -14.617 22.760 1.00 86.00 452 GLU A C 1
ATOM 3713 O O . GLU A 1 452 ? -28.872 -14.615 22.474 1.00 86.00 452 GLU A O 1
ATOM 3718 N N . ASP A 1 453 ? -30.794 -15.740 22.801 1.00 87.50 453 ASP A N 1
ATOM 3719 C CA . ASP A 1 453 ? -30.245 -17.062 22.474 1.00 87.50 453 ASP A CA 1
ATOM 3720 C C . ASP A 1 453 ? -29.804 -17.136 21.001 1.00 87.50 453 ASP A C 1
ATOM 3722 O O . ASP A 1 453 ? -28.716 -17.632 20.694 1.00 87.50 453 ASP A O 1
ATOM 3726 N N . VAL A 1 454 ? -30.601 -16.580 20.079 1.00 90.62 454 VAL A N 1
ATOM 3727 C CA . VAL A 1 454 ? -30.229 -16.491 18.653 1.00 90.62 454 VAL A CA 1
ATOM 3728 C C . VAL A 1 454 ? -29.017 -15.576 18.452 1.00 90.62 454 VAL A C 1
ATOM 3730 O O . VAL A 1 454 ? -28.133 -15.885 17.651 1.00 90.62 454 VAL A O 1
ATOM 3733 N N . TYR A 1 455 ? -28.930 -14.464 19.183 1.00 91.69 455 TYR A N 1
ATOM 3734 C CA . TYR A 1 455 ? -27.752 -13.596 19.146 1.00 91.69 455 TYR A CA 1
ATOM 3735 C C . TYR A 1 455 ? -26.499 -14.332 19.640 1.00 91.69 455 TYR A C 1
ATOM 3737 O O . TYR A 1 455 ? -25.454 -14.258 18.991 1.00 91.69 455 TYR A O 1
ATOM 3745 N N . SER A 1 456 ? -26.604 -15.075 20.744 1.00 90.00 456 SER A N 1
ATOM 3746 C CA . SER A 1 456 ? -25.520 -15.918 21.254 1.00 90.00 456 SER A CA 1
ATOM 3747 C C . SER A 1 456 ? -25.065 -16.948 20.223 1.00 90.00 456 SER A C 1
ATOM 3749 O O . SER A 1 456 ? -23.864 -17.053 19.981 1.00 90.00 456 SER A O 1
ATOM 3751 N N . PHE A 1 457 ? -26.000 -17.610 19.531 1.00 93.25 457 PHE A N 1
ATOM 3752 C CA . PHE A 1 457 ? -25.673 -18.500 18.413 1.00 93.25 457 PHE A CA 1
ATOM 3753 C C . PHE A 1 457 ? -24.831 -17.797 17.339 1.00 93.25 457 PHE A C 1
ATOM 3755 O O . PHE A 1 457 ? -23.826 -18.348 16.902 1.00 93.25 457 PHE A O 1
ATOM 3762 N N . TRP A 1 458 ? -25.194 -16.578 16.925 1.00 94.56 458 TRP A N 1
ATOM 3763 C CA . TRP A 1 458 ? -24.420 -15.839 15.920 1.00 94.56 458 TRP A CA 1
ATOM 3764 C C . TRP A 1 458 ? -23.006 -15.492 16.395 1.00 94.56 458 TRP A C 1
ATOM 3766 O O . TRP A 1 458 ? -22.060 -15.575 15.612 1.00 94.56 458 TRP A O 1
ATOM 3776 N N . ILE A 1 459 ? -22.844 -15.112 17.665 1.00 92.44 459 ILE A N 1
ATOM 3777 C CA . ILE A 1 459 ? -21.525 -14.822 18.243 1.00 92.44 459 ILE A CA 1
ATOM 3778 C C . ILE A 1 459 ? -20.642 -16.071 18.265 1.00 92.44 459 ILE A C 1
ATOM 3780 O O . ILE A 1 459 ? -19.463 -15.976 17.908 1.00 92.44 459 ILE A O 1
ATOM 3784 N N . ASP A 1 460 ? -21.200 -17.219 18.643 1.00 91.38 460 ASP A N 1
ATOM 3785 C CA . ASP A 1 460 ? -20.482 -18.495 18.664 1.00 91.38 460 ASP A CA 1
ATOM 3786 C C . ASP A 1 460 ? -20.145 -18.944 17.235 1.00 91.38 460 ASP A C 1
ATOM 3788 O O . ASP A 1 460 ? -18.982 -19.191 16.931 1.00 91.38 460 ASP A O 1
ATOM 3792 N N . PHE A 1 461 ? -21.112 -18.893 16.314 1.00 93.31 461 PHE A N 1
ATOM 3793 C CA . PHE A 1 461 ? -20.918 -19.218 14.898 1.00 93.31 461 PHE A CA 1
ATOM 3794 C C . PHE A 1 461 ? -19.776 -18.413 14.259 1.00 93.31 461 PHE A C 1
ATOM 3796 O O . PHE A 1 461 ? -18.904 -18.974 13.588 1.00 93.31 461 PHE A O 1
ATOM 3803 N N . PHE A 1 462 ? -19.748 -17.092 14.468 1.00 93.56 462 PHE A N 1
ATOM 3804 C CA . PHE A 1 462 ? -18.660 -16.273 13.941 1.00 93.56 462 PHE A CA 1
ATOM 3805 C C . PHE A 1 462 ? -17.339 -16.517 14.670 1.00 93.56 462 PHE A C 1
ATOM 3807 O O . PHE A 1 462 ? -16.292 -16.452 14.030 1.00 93.56 462 PHE A O 1
ATOM 3814 N N . SER A 1 463 ? -17.365 -16.801 15.974 1.00 90.50 463 SER A N 1
ATOM 3815 C CA . SER A 1 463 ? -16.157 -17.142 16.736 1.00 90.50 463 SER A CA 1
ATOM 3816 C C . SER A 1 463 ? -15.506 -18.416 16.208 1.00 90.50 463 SER A C 1
ATOM 3818 O O . SER A 1 463 ? -14.324 -18.383 15.877 1.00 90.50 463 SER A O 1
ATOM 3820 N N . ASP A 1 464 ? -16.289 -19.477 16.029 1.00 89.81 464 ASP A N 1
ATOM 3821 C CA . ASP A 1 464 ? -15.820 -20.752 15.483 1.00 89.81 464 ASP A CA 1
ATOM 3822 C C . ASP A 1 464 ? -15.277 -20.578 14.058 1.00 89.81 464 ASP A C 1
ATOM 3824 O O . ASP A 1 464 ? -14.236 -21.129 13.701 1.00 89.81 464 ASP A O 1
ATOM 3828 N N . SER A 1 465 ? -15.936 -19.738 13.252 1.00 86.00 465 SER A N 1
ATOM 3829 C CA . SER A 1 465 ? -15.475 -19.407 11.898 1.00 86.00 465 SER A CA 1
ATOM 3830 C C . SER A 1 465 ? -14.108 -18.708 11.902 1.00 86.00 465 SER A C 1
ATOM 3832 O O . SER A 1 465 ? -13.285 -18.975 11.030 1.00 86.00 465 SER A O 1
ATOM 3834 N N . ILE A 1 466 ? -13.850 -17.829 12.877 1.00 88.00 466 ILE A N 1
ATOM 3835 C CA . ILE A 1 466 ? -12.568 -17.122 13.022 1.00 88.00 466 ILE A CA 1
ATOM 3836 C C . ILE A 1 466 ? -11.457 -18.065 13.498 1.00 88.00 466 ILE A C 1
ATOM 3838 O O . ILE A 1 466 ? -10.322 -17.898 13.061 1.00 88.00 466 ILE A O 1
ATOM 3842 N N . ASP A 1 467 ? -11.770 -19.019 14.377 1.00 82.38 467 ASP A N 1
ATOM 3843 C CA . ASP A 1 467 ? -10.788 -19.935 14.977 1.00 82.38 467 ASP A CA 1
ATOM 3844 C C . ASP A 1 467 ? -10.454 -21.138 14.068 1.00 82.38 467 ASP A C 1
ATOM 3846 O O . ASP A 1 467 ? -9.448 -21.817 14.274 1.00 82.38 467 ASP A O 1
ATOM 3850 N N . SER A 1 468 ? -11.279 -21.404 13.049 1.00 72.94 468 SER A N 1
ATOM 3851 C CA . SER A 1 468 ? -11.093 -22.498 12.080 1.00 72.94 468 SER A CA 1
ATOM 3852 C C . SER A 1 468 ? -10.039 -22.247 10.986 1.00 72.94 468 SER A C 1
ATOM 3854 O O . SER A 1 468 ? -9.787 -23.142 10.173 1.00 72.94 468 SER A O 1
ATOM 3856 N N . VAL A 1 469 ? -9.426 -21.056 10.959 1.00 55.78 469 VAL A N 1
ATOM 3857 C CA . VAL A 1 469 ? -8.435 -20.597 9.964 1.00 55.78 469 VAL A CA 1
ATOM 3858 C C . VAL A 1 469 ? -7.190 -20.075 10.653 1.00 55.78 469 VAL A C 1
ATOM 3860 O O . VAL A 1 469 ? -6.087 -20.400 10.159 1.00 55.78 469 VAL A O 1
#

Foldseek 3Di:
DDAFLEEEADAPDPDPDPPCPPCVVVVVLVVVLLVVLSVVVVHHYYYAYLVCVVVVPPVSVCSLLPGLEYEEECQDVVCVVSVVVSQVVNVQLVSQAYEYEYEPDDPVSVVVVVVCVVPHNHPYYFHWYADPVVRFIFGPVDVDVVTHGPSVVSNVSVVVSVVVCLLCVLVSLLSVLVVVVVVCVDLVVSVCCLVVPVLVVCLDPSNLLSDAPVSLLSSLVSCVVSLNLVVLLVSVVSLCVRVSSVVRCPLVPSSLQSNLVSLLSVVDVCSPVVSLVSLVVNVVVDPDLLVDDLSSLLVQLVSLVVVCVVVVNPPVVSLVSSLVSLVSSCVNPNDLSSLLSNLLSCLLVDPDLVPDPVNVVSLVSNVVRLCVQDVDLVSNLDLSSLLSQLSSCVSVVVLVSNLVSLVVNVVSVDDLVSLVVSLSSVVSSVSSSCVVCVVVPDDDPDDQDPSNVSSVVSSVVSVCVNVVD

pLDDT: mean 86.26, std 11.82, range [37.44, 97.94]

Mean predicted aligned error: 9.9 Å

Nearest PDB structures (foldseek):
  8qgy-assembly1_A  TM=7.839E-01  e=6.821E-19  Homo sapiens
  5ulm-assembly2_B  TM=7.824E-01  e=7.252E-12  Homo sapiens
  5ulm-assembly1_A  TM=7.777E-01  e=1.226E-11  Homo sapiens
  4wne-assembly1_A  TM=5.321E-01  e=1.403E-02  Homo sapiens
  5l9u-assembly1_O  TM=2.961E-01  e=1.196E-01  Homo sapiens

Secondary structure (DSSP, 8-state):
-PPPEEEEEE--S---STT-TTHHHHHHHHHHHHHHHHHHTT-EEEEEEHHHHHTT-HHHHHHHHT-SEEEEE--SGGGHHHHHHHHHHHHHTT----EEEEE--HHHHHHHHHHHHHHS--SEEEEEEEETTTTEEEE-SS--SSPPBHHHHHHHHHHHHHHHHHHTHHHHHHHHHHHHHHH--SHHHHHHHIIIIIIHHHHSTTTGGG--HHHHHHHHHHHHHTT-HHHHHHHHHHHHHSHHHHHHHTT-HHHHHHHHHHHHHH--TTHHHHHHHHHHHHHHT-S-GGGS-HHHHHHHHHHHHHHHHHTTT--HHHHHHHHHHHHHHHHHS--HHHHHHHHHHHHHH-S-GGG-HHHHHHHHHHHHHHHHH-SSGGG--SHHHHHHHHHHHHHHT-HHHHHHHHHHHHHT---HHHHHHHHHHHHHHHHHHHHHHHTT-SS--PPPPHHHHHHHHHHHHHHHHHHT-

Solvent-accessible surface area (backbone atoms only — not comparable to full-atom values): 25751 Å² total; per-residue (Å²): 130,61,63,48,39,35,30,37,55,40,82,71,95,76,75,94,54,94,84,59,67,64,65,58,57,54,49,52,55,49,48,56,54,50,50,52,52,38,50,73,71,59,29,48,75,49,77,36,42,52,67,42,46,78,71,60,34,66,69,46,41,50,53,62,72,70,30,64,26,42,41,39,72,54,59,53,72,93,48,37,67,62,55,52,52,56,49,51,55,34,50,77,48,72,50,47,62,32,35,41,35,32,51,78,57,66,72,68,39,57,52,48,58,54,50,49,68,72,76,46,82,64,68,40,71,42,32,31,45,78,41,80,94,75,73,43,50,29,30,58,65,55,98,50,87,78,52,50,44,36,67,58,56,51,51,58,46,52,61,54,44,44,58,53,51,49,73,44,42,44,60,45,54,51,39,48,50,58,54,43,52,69,74,36,77,45,60,65,64,37,47,50,47,47,48,70,48,51,45,49,55,46,69,31,83,75,34,29,86,51,58,45,59,68,44,53,47,52,51,40,48,56,30,51,77,64,66,36,29,65,59,35,43,52,50,52,56,54,38,58,72,35,66,72,37,26,67,67,46,61,88,37,60,67,55,52,48,51,41,24,49,23,29,51,70,62,58,51,96,62,25,50,60,53,18,44,53,51,47,51,49,58,60,66,76,47,95,48,72,87,78,51,59,52,68,55,39,38,46,52,12,47,52,24,43,50,53,12,55,74,49,73,69,61,41,58,67,32,45,51,51,16,40,51,28,15,48,52,21,26,71,70,56,78,41,65,71,36,39,52,53,30,45,52,51,46,51,52,75,37,91,59,50,89,77,33,68,67,48,50,53,46,52,54,52,45,52,55,54,50,52,73,68,24,96,44,79,88,57,47,80,52,65,67,64,37,51,47,53,20,51,58,24,51,76,71,64,39,32,65,61,18,40,55,27,49,54,49,52,58,73,65,65,66,62,60,70,60,54,48,56,58,52,50,51,54,52,50,44,52,51,44,46,46,62,62,48,61,81,59,80,72,89,78,91,73,84,80,50,75,44,50,58,51,34,50,48,52,55,49,56,53,49,54,60,51,73,74,111